Protein AF-A0A914LEI1-F1 (afdb_monomer_lite)

Secondary structure (DSSP, 8-state):
----SEEETT-HHHHHHHHTS-GGGEEEEETTEEES-GGGSPTT-EEEEEE--SS-THHHHHHHHH------S-GGG-B-TTS-BHHHHHHHHHHHHHHHHHHHHHHHHHHHHHHHHHHHHHS---S-----HHHHHHHHHHHHHHHHHHHHHHHHHHHHHHT--S--------------PPP----------------------PPP---------HHHHHHHHHHHHHHHHHHHHHHHHHHHTT---S-TT-PPPP---PPPSS----SSS--PPP---SS-S--TTT--EEEE---S--SHHHHT-S-TTHHHHHHHHHHHHHH-PPBTTTBSEEE-GGG--SHHHHHHHHHH-SEEEE-EE-SSS-EE--S-GGG-

Sequence (380 aa):
MLIRSHFTHDDNAMVNMVNSLPPEAYFLECDGSVHEELGTIQKGKLIQLHFRLCGGKGGFGSLLRSFRIHKSNNQLMCRNLAGRRLADVREEERLKKYIEKKEQREKEKKKKEEEKIDKLKNGAKTKHEFTDQEYLRKRDTVLDVVEDAVEAGVLALKEKQKGADEVENNDITTQIEEFTGPSTSNVNEQSSDSDESLDDLMSCGPLKKKNLVLMTSVDQIASELKTQIPLALCALQEYDGHKRDKKLPLFPDTKKIVYLTVKYKRPFFKKSGNRCVFVTQPYPDRNPSNSSVCLILPDLDRSKKAQTDPDVDKQAREWEERLRENYGLISGVNYTKVSEPRFLNTSCDKLKLITRATYFKLGSSLGGDDLIIMDEISSI

Radius of gyration: 41.52 Å; chains: 1; bounding box: 96×68×124 Å

Structure (mmCIF, N/CA/C/O backbone):
data_AF-A0A914LEI1-F1
#
_entry.id   AF-A0A914LEI1-F1
#
loop_
_atom_site.group_PDB
_atom_site.id
_atom_site.type_symbol
_atom_site.label_atom_id
_atom_site.label_alt_id
_atom_site.label_comp_id
_atom_site.label_asym_id
_atom_site.label_entity_id
_atom_site.label_seq_id
_atom_site.pdbx_PDB_ins_code
_atom_site.Cartn_x
_atom_site.Cartn_y
_atom_site.Cartn_z
_atom_site.occupancy
_atom_site.B_iso_or_equiv
_atom_site.auth_seq_id
_atom_site.auth_comp_id
_atom_site.auth_asym_id
_atom_site.auth_atom_id
_atom_site.pdbx_PDB_model_num
ATOM 1 N N . MET A 1 1 ? 13.117 10.684 -48.475 1.00 46.25 1 MET A N 1
ATOM 2 C CA . MET A 1 1 ? 12.479 9.887 -49.543 1.00 46.25 1 MET A CA 1
ATOM 3 C C . MET A 1 1 ? 11.202 9.302 -48.955 1.00 46.25 1 MET A C 1
ATOM 5 O O . MET A 1 1 ? 11.293 8.525 -48.017 1.00 46.25 1 MET A O 1
ATOM 9 N N . LEU A 1 2 ? 10.028 9.779 -49.374 1.00 49.28 2 LEU A N 1
ATOM 10 C CA . LEU A 1 2 ? 8.742 9.262 -48.890 1.00 49.28 2 LEU A CA 1
ATOM 11 C C . LEU A 1 2 ? 8.452 7.958 -49.634 1.00 49.28 2 LEU A C 1
ATOM 13 O O . LEU A 1 2 ? 8.198 7.983 -50.836 1.00 49.28 2 LEU A O 1
ATOM 17 N N . ILE A 1 3 ? 8.537 6.829 -48.935 1.00 62.59 3 ILE A N 1
ATOM 18 C CA . ILE A 1 3 ? 8.168 5.531 -49.499 1.00 62.59 3 ILE A CA 1
ATOM 19 C C . ILE A 1 3 ? 6.645 5.509 -49.606 1.00 62.59 3 ILE A C 1
ATOM 21 O O . ILE A 1 3 ? 5.945 5.558 -48.595 1.00 62.59 3 ILE A O 1
ATOM 25 N N . ARG A 1 4 ? 6.124 5.480 -50.835 1.00 68.31 4 ARG A N 1
ATOM 26 C CA . ARG A 1 4 ? 4.694 5.262 -51.068 1.00 68.31 4 ARG A CA 1
ATOM 27 C C . ARG A 1 4 ? 4.380 3.791 -50.807 1.00 68.31 4 ARG A C 1
ATOM 29 O O . ARG A 1 4 ? 5.017 2.917 -51.385 1.00 68.31 4 ARG A O 1
ATOM 36 N N . SER A 1 5 ? 3.398 3.530 -49.948 1.00 77.44 5 SER A N 1
ATOM 37 C CA . SER A 1 5 ? 2.921 2.174 -49.641 1.00 77.44 5 SER A CA 1
ATOM 38 C C . SER A 1 5 ? 2.130 1.546 -50.787 1.00 77.44 5 SER A C 1
ATOM 40 O O . SER A 1 5 ? 1.958 0.336 -50.799 1.00 77.44 5 SER A O 1
ATOM 42 N N . HIS A 1 6 ? 1.664 2.347 -51.748 1.00 85.38 6 HIS A N 1
ATOM 43 C CA . HIS A 1 6 ? 0.908 1.893 -52.911 1.00 85.38 6 HIS A CA 1
ATOM 44 C C . HIS A 1 6 ? 1.565 2.418 -54.185 1.00 85.38 6 HIS A C 1
ATOM 46 O O . HIS A 1 6 ? 1.845 3.617 -54.284 1.00 85.38 6 HIS A O 1
ATOM 52 N N . PHE A 1 7 ? 1.811 1.533 -55.145 1.00 85.69 7 PHE A N 1
ATOM 53 C CA . PHE A 1 7 ? 2.363 1.883 -56.452 1.00 85.69 7 PHE A CA 1
ATOM 54 C C . PHE A 1 7 ? 1.893 0.886 -57.512 1.00 85.69 7 PHE A C 1
ATOM 56 O O . PHE A 1 7 ? 1.409 -0.198 -57.185 1.00 85.69 7 PHE A O 1
ATOM 63 N N . THR A 1 8 ? 1.992 1.262 -58.782 1.00 84.62 8 THR A N 1
ATOM 64 C CA . THR A 1 8 ? 1.678 0.359 -59.895 1.00 84.62 8 THR A CA 1
ATOM 65 C C . THR A 1 8 ? 2.939 -0.340 -60.376 1.00 84.62 8 THR A C 1
ATOM 67 O O . THR A 1 8 ? 4.032 0.211 -60.273 1.00 84.62 8 THR A O 1
ATOM 70 N N . HIS A 1 9 ? 2.816 -1.552 -60.923 1.00 81.00 9 HIS A N 1
ATOM 71 C CA . HIS A 1 9 ? 3.980 -2.267 -61.478 1.00 81.00 9 HIS A CA 1
ATOM 72 C C . HIS A 1 9 ? 4.711 -1.464 -62.573 1.00 81.00 9 HIS A C 1
ATOM 74 O O . HIS A 1 9 ? 5.915 -1.616 -62.753 1.00 81.00 9 HIS A O 1
ATOM 80 N N . ASP A 1 10 ? 4.010 -0.548 -63.244 1.00 81.00 10 ASP A N 1
ATOM 81 C CA . ASP A 1 10 ? 4.563 0.293 -64.309 1.00 81.00 10 ASP A CA 1
ATOM 82 C C . ASP A 1 10 ? 5.442 1.450 -63.774 1.00 81.00 10 ASP A C 1
ATOM 84 O O . ASP A 1 10 ? 6.189 2.080 -64.529 1.00 81.00 10 ASP A O 1
ATOM 88 N N . ASP A 1 11 ? 5.415 1.712 -62.460 1.00 83.06 11 ASP A N 1
ATOM 89 C CA . ASP A 1 11 ? 6.227 2.736 -61.800 1.00 83.06 11 ASP A CA 1
ATOM 90 C C . ASP A 1 11 ? 7.680 2.263 -61.615 1.00 83.06 11 ASP A C 1
ATOM 92 O O . ASP A 1 11 ? 8.108 1.869 -60.525 1.00 83.06 11 ASP A O 1
ATOM 96 N N . ASN A 1 12 ? 8.481 2.367 -62.680 1.00 80.94 12 ASN A N 1
ATOM 97 C CA . ASN A 1 12 ? 9.886 1.929 -62.714 1.00 80.94 12 ASN A CA 1
ATOM 98 C C . ASN A 1 12 ? 10.738 2.458 -61.538 1.00 80.94 12 ASN A C 1
ATOM 100 O O . ASN A 1 12 ? 11.629 1.766 -61.049 1.00 80.94 12 ASN A O 1
ATOM 104 N N . ALA A 1 13 ? 10.466 3.673 -61.046 1.00 82.75 13 ALA A N 1
ATOM 105 C CA . ALA A 1 13 ? 11.180 4.250 -59.904 1.00 82.75 13 ALA A CA 1
ATOM 106 C C . ALA A 1 13 ? 10.899 3.508 -58.582 1.00 82.75 13 ALA A C 1
ATOM 108 O O . ALA A 1 13 ? 11.808 3.325 -57.772 1.00 82.75 13 ALA A O 1
ATOM 109 N N . MET A 1 14 ? 9.656 3.063 -58.371 1.00 82.81 14 MET A N 1
ATOM 110 C CA . MET A 1 14 ? 9.254 2.309 -57.179 1.00 82.81 14 MET A CA 1
ATOM 111 C C . MET A 1 14 ? 9.701 0.853 -57.277 1.00 82.81 14 MET A C 1
ATOM 113 O O . MET A 1 14 ? 10.224 0.316 -56.306 1.00 82.81 14 MET A O 1
ATOM 117 N N . VAL A 1 15 ? 9.590 0.254 -58.464 1.00 82.38 15 VAL A N 1
ATOM 118 C CA . VAL A 1 15 ? 10.089 -1.096 -58.771 1.00 82.38 15 VAL A CA 1
ATOM 119 C C . VAL A 1 15 ? 11.585 -1.216 -58.465 1.00 82.38 15 VAL A C 1
ATOM 121 O O . VAL A 1 15 ? 12.003 -2.119 -57.743 1.00 82.38 15 VAL A O 1
ATOM 124 N N . ASN A 1 16 ? 12.396 -0.265 -58.941 1.00 83.88 16 ASN A N 1
ATOM 125 C CA . ASN A 1 16 ? 13.840 -0.259 -58.695 1.00 83.88 16 ASN A CA 1
ATOM 126 C C . ASN A 1 16 ? 14.182 -0.076 -57.210 1.00 83.88 16 ASN A C 1
ATOM 128 O O . ASN A 1 16 ? 15.134 -0.676 -56.714 1.00 83.88 16 ASN A O 1
ATOM 132 N N . MET A 1 17 ? 13.395 0.725 -56.489 1.00 83.94 17 MET A N 1
ATOM 133 C CA . MET A 1 17 ? 13.575 0.931 -55.054 1.00 83.94 17 MET A CA 1
ATOM 134 C C . MET A 1 17 ? 13.203 -0.325 -54.252 1.00 83.94 17 MET A C 1
ATOM 136 O O . MET A 1 17 ? 13.969 -0.722 -53.379 1.00 83.94 17 MET A O 1
ATOM 140 N N . VAL A 1 18 ? 12.110 -1.014 -54.588 1.00 83.25 18 VAL A N 1
ATOM 141 C CA . VAL A 1 18 ? 11.715 -2.277 -53.935 1.00 83.25 18 VAL A CA 1
ATOM 142 C C . VAL A 1 18 ? 12.743 -3.383 -54.182 1.00 83.25 18 VAL A C 1
ATOM 144 O O . VAL A 1 18 ? 13.114 -4.087 -53.248 1.00 83.25 18 VAL A O 1
ATOM 147 N N . ASN A 1 19 ? 13.296 -3.469 -55.394 1.00 83.56 19 ASN A N 1
ATOM 148 C CA . ASN A 1 19 ? 14.373 -4.412 -55.713 1.00 83.56 19 ASN A CA 1
ATOM 149 C C . ASN A 1 19 ? 15.692 -4.112 -54.975 1.00 83.56 19 ASN A C 1
ATOM 151 O O . ASN A 1 19 ? 16.525 -5.003 -54.836 1.00 83.56 19 ASN A O 1
ATOM 155 N N . SER A 1 20 ? 15.899 -2.877 -54.500 1.00 85.19 20 SER A N 1
ATOM 156 C CA . SER A 1 20 ? 17.065 -2.516 -53.677 1.00 85.19 20 SER A CA 1
ATOM 157 C C . SER A 1 20 ? 16.917 -2.883 -52.195 1.00 85.19 20 SER A C 1
ATOM 159 O O . SER A 1 20 ? 17.896 -2.831 -51.449 1.00 85.19 20 SER A O 1
ATOM 161 N N . LEU A 1 21 ? 15.707 -3.242 -51.754 1.00 83.19 21 LEU A N 1
ATOM 162 C CA . LEU A 1 21 ? 15.431 -3.633 -50.375 1.00 83.19 21 LEU A CA 1
ATOM 163 C C . LEU A 1 21 ? 15.668 -5.140 -50.175 1.00 83.19 21 LEU A C 1
ATOM 165 O O . LEU A 1 21 ? 15.410 -5.931 -51.083 1.00 83.19 21 LEU A O 1
ATOM 169 N N . PRO A 1 22 ? 16.119 -5.569 -48.982 1.00 82.62 22 PRO A N 1
ATOM 170 C CA . PRO A 1 22 ? 16.297 -6.986 -48.692 1.00 82.62 22 PRO A CA 1
ATOM 171 C C . PRO A 1 22 ? 14.943 -7.726 -48.749 1.00 82.62 22 PRO A C 1
ATOM 173 O O . PRO A 1 22 ? 13.986 -7.254 -48.126 1.00 82.62 22 PRO A O 1
ATOM 176 N N . PRO A 1 23 ? 14.850 -8.891 -49.428 1.00 79.06 23 PRO A N 1
ATOM 177 C CA . PRO A 1 23 ? 13.593 -9.636 -49.601 1.00 79.06 23 PRO A CA 1
ATOM 178 C C . PRO A 1 23 ? 12.915 -10.026 -48.281 1.00 79.06 23 PRO A C 1
ATOM 180 O O . PRO A 1 23 ? 11.696 -10.099 -48.183 1.00 79.06 23 PRO A O 1
ATOM 183 N N . GLU A 1 24 ? 13.704 -10.226 -47.225 1.00 77.75 24 GLU A N 1
ATOM 184 C CA . GLU A 1 24 ? 13.211 -10.608 -45.898 1.00 77.75 24 GLU A CA 1
ATOM 185 C C . GLU A 1 24 ? 12.522 -9.460 -45.143 1.00 77.75 24 GLU A C 1
ATOM 187 O O . GLU A 1 24 ? 11.820 -9.698 -44.158 1.00 77.75 24 GLU A O 1
ATOM 192 N N . ALA A 1 25 ? 12.707 -8.212 -45.583 1.00 81.81 25 ALA A N 1
ATOM 193 C CA . ALA A 1 25 ? 12.185 -7.032 -44.899 1.00 81.81 25 ALA A CA 1
ATOM 194 C C . ALA A 1 25 ? 10.799 -6.598 -45.387 1.00 81.81 25 ALA A C 1
ATOM 196 O O . ALA A 1 25 ? 10.211 -5.698 -44.783 1.00 81.81 25 ALA A O 1
ATOM 197 N N . TYR A 1 26 ? 10.253 -7.196 -46.449 1.00 86.56 26 TYR A N 1
ATOM 198 C CA . TYR A 1 26 ? 8.951 -6.801 -46.981 1.00 86.56 26 TYR A CA 1
ATOM 199 C C . TYR A 1 26 ? 8.128 -7.975 -47.524 1.00 86.56 26 TYR A C 1
ATOM 201 O O . TYR A 1 26 ? 8.589 -9.105 -47.645 1.00 86.56 26 TYR A O 1
ATOM 209 N N . PHE A 1 27 ? 6.850 -7.717 -47.771 1.00 86.62 27 PHE A N 1
ATOM 210 C CA . PHE A 1 27 ? 5.990 -8.538 -48.612 1.00 86.62 27 PHE A CA 1
ATOM 211 C C . PHE A 1 27 ? 5.068 -7.620 -49.412 1.00 86.62 27 PHE A C 1
ATOM 213 O O . PHE A 1 27 ? 4.805 -6.478 -49.020 1.00 86.62 27 PHE A O 1
ATOM 220 N N . LEU A 1 28 ? 4.606 -8.119 -50.550 1.00 87.62 28 LEU A N 1
ATOM 221 C CA . LEU A 1 28 ? 3.772 -7.381 -51.483 1.00 87.62 28 LEU A CA 1
ATOM 222 C C . LEU A 1 28 ? 2.368 -7.972 -51.448 1.00 87.62 28 LEU A C 1
ATOM 224 O O . LEU A 1 28 ? 2.213 -9.189 -51.461 1.00 87.62 28 LEU A O 1
ATOM 228 N N . GLU A 1 29 ? 1.348 -7.126 -51.421 1.00 85.88 29 GLU A N 1
ATOM 229 C CA . GLU A 1 29 ? -0.043 -7.548 -51.552 1.00 85.88 29 GLU A CA 1
ATOM 230 C C . GLU A 1 29 ? -0.609 -7.029 -52.875 1.00 85.88 29 GLU A C 1
ATOM 232 O O . GLU A 1 29 ? -0.517 -5.838 -53.187 1.00 85.88 29 GLU A O 1
ATOM 237 N N . CYS A 1 30 ? -1.181 -7.933 -53.668 1.00 85.12 30 CYS A N 1
ATOM 238 C CA . CYS A 1 30 ? -1.866 -7.615 -54.916 1.00 85.12 30 CYS A CA 1
ATOM 239 C C . CYS A 1 30 ? -3.152 -8.444 -54.983 1.00 85.12 30 CYS A C 1
ATOM 241 O O . CYS A 1 30 ? -3.109 -9.660 -54.809 1.00 85.12 30 CYS A O 1
ATOM 243 N N . ASP A 1 31 ? -4.300 -7.792 -55.181 1.00 80.75 31 ASP A N 1
ATOM 244 C CA . ASP A 1 31 ? -5.621 -8.438 -55.242 1.00 80.75 31 ASP A CA 1
ATOM 245 C C . ASP A 1 31 ? -5.912 -9.397 -54.057 1.00 80.75 31 ASP A C 1
ATOM 247 O O . ASP A 1 31 ? -6.541 -10.443 -54.221 1.00 80.75 31 ASP A O 1
ATOM 251 N N . GLY A 1 32 ? -5.423 -9.066 -52.853 1.00 76.62 32 GLY A N 1
ATOM 252 C CA . GLY A 1 32 ? -5.586 -9.878 -51.637 1.00 76.62 32 GLY A CA 1
ATOM 253 C C . GLY A 1 32 ? -4.680 -11.114 -51.545 1.00 76.62 32 GLY A C 1
ATOM 254 O O . GLY A 1 32 ? -4.809 -11.897 -50.604 1.00 76.62 32 GLY A O 1
ATOM 255 N N . SER A 1 33 ? -3.766 -11.303 -52.501 1.00 79.31 33 SER A N 1
ATOM 256 C CA . SER A 1 33 ? -2.743 -12.355 -52.483 1.00 79.31 33 SER A CA 1
ATOM 257 C C . SER A 1 33 ? -1.378 -11.785 -52.099 1.00 79.31 33 SER A C 1
ATOM 259 O O . SER A 1 33 ? -1.005 -10.690 -52.523 1.00 79.31 33 SER A O 1
ATOM 261 N N . VAL A 1 34 ? -0.626 -12.538 -51.290 1.00 86.56 34 VAL A N 1
ATOM 262 C CA . VAL A 1 34 ? 0.710 -12.149 -50.817 1.00 86.56 34 VAL A CA 1
ATOM 263 C C . VAL A 1 34 ? 1.777 -12.708 -51.755 1.00 86.56 34 VAL A C 1
ATOM 265 O O . VAL A 1 34 ? 1.811 -13.908 -52.020 1.00 86.56 34 VAL A O 1
ATOM 268 N N . HIS A 1 35 ? 2.669 -11.838 -52.219 1.00 82.50 35 HIS A N 1
ATOM 269 C CA . HIS A 1 35 ? 3.782 -12.155 -53.105 1.00 82.50 35 HIS A CA 1
ATOM 270 C C . HIS A 1 35 ? 5.107 -11.706 -52.476 1.00 82.50 35 HIS A C 1
ATOM 272 O O . HIS A 1 35 ? 5.194 -10.634 -51.874 1.00 82.50 35 HIS A O 1
ATOM 278 N N . GLU A 1 36 ? 6.148 -12.528 -52.614 1.00 78.75 36 GLU A N 1
ATOM 279 C CA . GLU A 1 36 ? 7.493 -12.218 -52.101 1.00 78.75 36 GLU A CA 1
ATOM 280 C C . GLU A 1 36 ? 8.357 -11.504 -53.149 1.00 78.75 36 GLU A C 1
ATOM 282 O O . GLU A 1 36 ? 9.172 -10.656 -52.802 1.00 78.75 36 GLU A O 1
ATOM 287 N N . GLU A 1 37 ? 8.113 -11.766 -54.436 1.00 78.69 37 GLU A N 1
ATOM 288 C CA . GLU A 1 37 ? 8.860 -11.174 -55.546 1.00 78.69 37 GLU A CA 1
ATOM 289 C C . GLU A 1 37 ? 7.954 -10.407 -56.513 1.00 78.69 37 GLU A C 1
ATOM 291 O O . GLU A 1 37 ? 6.881 -10.871 -56.914 1.00 78.69 37 GLU A O 1
ATOM 296 N N . LEU A 1 38 ? 8.443 -9.253 -56.974 1.00 75.12 38 LEU A N 1
ATOM 297 C CA . LEU A 1 38 ? 7.740 -8.372 -57.910 1.00 75.12 38 LEU A CA 1
ATOM 298 C C . LEU A 1 38 ? 7.598 -8.975 -59.324 1.00 75.12 38 LEU A C 1
ATOM 300 O O . LEU A 1 38 ? 6.742 -8.547 -60.098 1.00 75.12 38 LEU A O 1
ATOM 304 N N . GLY A 1 39 ? 8.418 -9.978 -59.665 1.00 72.94 39 GLY A N 1
ATOM 305 C CA . GLY A 1 39 ? 8.385 -10.674 -60.958 1.00 72.94 39 GLY A CA 1
ATOM 306 C C . GLY A 1 39 ? 7.145 -11.549 -61.172 1.00 72.94 39 GLY A C 1
ATOM 307 O O . GLY A 1 39 ? 6.813 -11.867 -62.310 1.00 72.94 39 GLY A O 1
ATOM 308 N N . THR A 1 40 ? 6.432 -11.896 -60.097 1.00 76.12 40 THR A N 1
ATOM 309 C CA . THR A 1 40 ? 5.231 -12.751 -60.152 1.00 76.12 40 THR A CA 1
ATOM 310 C C . THR A 1 40 ? 3.957 -11.954 -60.477 1.00 76.12 40 THR A C 1
ATOM 312 O O . THR A 1 40 ? 2.927 -12.528 -60.830 1.00 76.12 40 THR A O 1
ATOM 315 N N . ILE A 1 41 ? 4.006 -10.623 -60.368 1.00 79.19 41 ILE A N 1
ATOM 316 C CA . ILE A 1 41 ? 2.841 -9.742 -60.502 1.00 79.19 41 ILE A CA 1
ATOM 317 C C . ILE A 1 41 ? 2.728 -9.239 -61.949 1.00 79.19 41 ILE A C 1
ATOM 319 O O . ILE A 1 41 ? 3.712 -8.834 -62.564 1.00 79.19 41 ILE A O 1
ATOM 323 N N . GLN A 1 42 ? 1.512 -9.259 -62.505 1.00 77.75 42 GLN A N 1
ATOM 324 C CA . GLN A 1 42 ? 1.238 -8.741 -63.850 1.00 77.75 42 GLN A CA 1
ATOM 325 C C . GLN A 1 42 ? 1.391 -7.210 -63.906 1.00 77.75 42 GLN A C 1
ATOM 327 O O . GLN A 1 42 ? 0.986 -6.500 -62.982 1.00 77.75 42 GLN A O 1
ATOM 332 N N . LYS A 1 43 ? 1.930 -6.709 -65.025 1.00 77.50 43 LYS A N 1
ATOM 333 C CA . LYS A 1 43 ? 2.068 -5.270 -65.311 1.00 77.50 43 LYS A CA 1
ATOM 334 C C . LYS A 1 43 ? 0.706 -4.559 -65.272 1.00 77.50 43 LYS A C 1
ATOM 336 O O . LYS A 1 43 ? -0.301 -5.154 -65.653 1.00 77.50 43 LYS A O 1
ATOM 341 N N . GLY A 1 44 ? 0.671 -3.315 -64.791 1.00 78.12 44 GLY A N 1
ATOM 342 C CA . GLY A 1 44 ? -0.559 -2.518 -64.657 1.00 78.12 44 GLY A CA 1
ATOM 343 C C . GLY A 1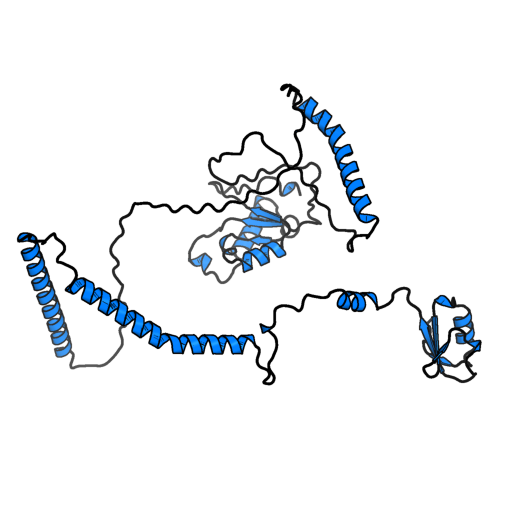 44 ? -1.430 -2.766 -63.415 1.00 78.12 44 GLY A C 1
ATOM 344 O O . GLY A 1 44 ? -2.461 -2.111 -63.265 1.00 78.12 44 GLY A O 1
ATOM 345 N N . LYS A 1 45 ? -1.052 -3.671 -62.501 1.00 81.50 45 LYS A N 1
ATOM 346 C CA . LYS A 1 45 ? -1.784 -3.881 -61.236 1.00 81.50 45 LYS A CA 1
ATOM 347 C C . LYS A 1 45 ? -1.281 -2.984 -60.102 1.00 81.50 45 LYS A C 1
ATOM 349 O O . LYS A 1 45 ? -0.103 -2.623 -60.056 1.00 81.50 45 LYS A O 1
ATOM 354 N N . LEU A 1 46 ? -2.185 -2.644 -59.178 1.00 83.75 46 LEU A N 1
ATOM 355 C CA . LEU A 1 46 ? -1.874 -1.896 -57.959 1.00 83.75 46 LEU A CA 1
ATOM 356 C C . LEU A 1 46 ? -1.252 -2.836 -56.919 1.00 83.75 46 LEU A C 1
ATOM 358 O O . LEU A 1 46 ? -1.822 -3.876 -56.589 1.00 83.75 46 LEU A O 1
ATOM 362 N N . ILE A 1 47 ? -0.093 -2.450 -56.397 1.00 87.50 47 ILE A N 1
ATOM 363 C CA . ILE A 1 47 ? 0.700 -3.226 -55.446 1.00 87.50 47 ILE A CA 1
ATOM 364 C C . ILE A 1 47 ? 0.770 -2.456 -54.133 1.00 87.50 47 ILE A C 1
ATOM 366 O O . ILE A 1 47 ? 1.054 -1.254 -54.122 1.00 87.50 47 ILE A O 1
ATOM 370 N N . GLN A 1 48 ? 0.522 -3.149 -53.023 1.00 87.88 48 GLN A N 1
ATOM 371 C CA . GLN A 1 48 ? 0.729 -2.615 -51.681 1.00 87.88 48 GLN A CA 1
ATOM 372 C C . GLN A 1 48 ? 2.015 -3.188 -51.079 1.00 87.88 48 GLN A C 1
ATOM 374 O O . GLN A 1 48 ? 2.204 -4.402 -51.042 1.00 87.88 48 GLN A O 1
ATOM 379 N N . LEU A 1 49 ? 2.909 -2.316 -50.617 1.00 86.75 49 LEU A N 1
ATOM 380 C CA . LEU A 1 49 ? 4.166 -2.686 -49.973 1.00 86.75 49 LEU A CA 1
ATOM 381 C C . LEU A 1 49 ? 4.001 -2.676 -48.456 1.00 86.75 49 LEU A C 1
ATOM 383 O O . LEU A 1 49 ? 3.751 -1.627 -47.856 1.00 86.75 49 LEU A O 1
ATOM 387 N N . HIS A 1 50 ? 4.228 -3.828 -47.832 1.00 84.12 50 HIS A N 1
ATOM 388 C CA . HIS A 1 50 ? 4.211 -3.978 -46.385 1.00 84.12 50 HIS A CA 1
ATOM 389 C C . HIS A 1 50 ? 5.595 -4.360 -45.872 1.00 84.12 50 HIS A C 1
ATOM 391 O O . HIS A 1 50 ? 6.188 -5.343 -46.311 1.00 84.12 50 HIS A O 1
ATOM 397 N N . PHE A 1 51 ? 6.105 -3.610 -44.898 1.00 84.06 51 PHE A N 1
ATOM 398 C CA . PHE A 1 51 ? 7.364 -3.943 -44.238 1.00 84.06 51 PHE A CA 1
ATOM 399 C C . PHE A 1 51 ? 7.147 -5.004 -43.157 1.00 84.06 51 PHE A C 1
ATOM 401 O O . PHE A 1 51 ? 6.289 -4.861 -42.279 1.00 84.06 51 PHE A O 1
ATOM 408 N N . ARG A 1 52 ? 7.958 -6.062 -43.199 1.00 77.12 52 ARG A N 1
ATOM 409 C CA . ARG A 1 52 ? 8.062 -7.066 -42.142 1.00 77.12 52 ARG A CA 1
ATOM 410 C C . ARG A 1 52 ? 8.837 -6.435 -40.987 1.00 77.12 52 ARG A C 1
ATOM 412 O O . ARG A 1 52 ? 10.041 -6.220 -41.060 1.00 77.12 52 ARG A O 1
ATOM 419 N N . LEU A 1 53 ? 8.135 -6.101 -39.911 1.00 70.25 53 LEU A N 1
ATOM 420 C CA . LEU A 1 53 ? 8.772 -5.677 -38.668 1.00 70.25 53 LEU A CA 1
ATOM 421 C C . LEU A 1 53 ? 9.211 -6.924 -37.893 1.00 70.25 53 LEU A C 1
ATOM 423 O O . LEU A 1 53 ? 8.425 -7.863 -37.759 1.00 70.25 53 LEU A O 1
ATOM 427 N N . CYS A 1 54 ? 10.414 -6.914 -37.312 1.00 61.22 54 CYS A N 1
ATOM 428 C CA . CYS A 1 54 ? 10.968 -8.002 -36.485 1.00 61.22 54 CYS A CA 1
ATOM 429 C C . CYS A 1 54 ? 10.246 -8.197 -35.130 1.00 61.22 54 CYS A C 1
ATOM 431 O O . CYS A 1 54 ? 10.843 -8.614 -34.142 1.00 61.22 54 CYS A O 1
ATOM 433 N N . GLY A 1 55 ? 8.954 -7.880 -35.056 1.00 60.00 55 GLY A N 1
ATOM 434 C CA . GLY A 1 55 ? 8.139 -7.935 -33.854 1.00 60.00 55 GLY A CA 1
ATOM 435 C C . GLY A 1 55 ? 6.730 -8.385 -34.199 1.00 60.00 55 GLY A C 1
ATOM 436 O O . GLY A 1 55 ? 5.882 -7.589 -34.601 1.00 60.00 55 GLY A O 1
ATOM 437 N N . GLY A 1 56 ? 6.460 -9.676 -34.018 1.00 65.31 56 GLY A N 1
ATOM 438 C CA . GLY A 1 56 ? 5.105 -10.192 -34.111 1.00 65.31 56 GLY A CA 1
ATOM 439 C C . GLY A 1 56 ? 4.229 -9.538 -33.042 1.00 65.31 56 GLY A C 1
ATOM 440 O O . GLY A 1 56 ? 4.471 -9.702 -31.846 1.00 65.31 56 GLY A O 1
ATOM 441 N N . LYS A 1 57 ? 3.131 -8.892 -33.447 1.00 63.66 57 LYS A N 1
ATOM 442 C CA . LYS A 1 57 ? 2.048 -8.438 -32.546 1.00 63.66 57 LYS A CA 1
ATOM 443 C C . LYS A 1 57 ? 1.348 -9.596 -31.790 1.00 63.66 57 LYS A C 1
ATOM 445 O O . LYS A 1 57 ? 0.301 -9.406 -31.180 1.00 63.66 57 LYS A O 1
ATOM 450 N N . GLY A 1 58 ? 1.900 -10.812 -31.834 1.00 62.66 58 GLY A N 1
ATOM 451 C CA . GLY A 1 58 ? 1.332 -12.047 -31.295 1.00 62.66 58 GLY A CA 1
ATOM 452 C C . GLY A 1 58 ? 1.709 -12.359 -29.846 1.00 62.66 58 GLY A C 1
ATOM 453 O O . GLY A 1 58 ? 1.079 -13.229 -29.245 1.00 62.66 58 GLY A O 1
ATOM 454 N N . GLY A 1 59 ? 2.678 -11.648 -29.258 1.00 65.62 59 GLY A N 1
ATOM 455 C CA . GLY A 1 59 ? 3.091 -11.877 -27.870 1.00 65.62 59 GLY A CA 1
ATOM 456 C C . GLY A 1 59 ? 1.981 -11.564 -26.868 1.00 65.62 59 GLY A C 1
ATOM 457 O O . GLY A 1 59 ? 1.685 -12.382 -26.007 1.00 65.62 59 GLY A O 1
ATOM 458 N N . PHE A 1 60 ? 1.294 -10.430 -27.026 1.00 66.19 60 PHE A N 1
ATOM 459 C CA . PHE A 1 60 ? 0.267 -9.990 -26.079 1.00 66.19 60 PHE A CA 1
ATOM 460 C C . PHE A 1 60 ? -0.994 -10.870 -26.106 1.00 66.19 60 PHE A C 1
ATOM 462 O O . PHE A 1 60 ? -1.493 -11.257 -25.058 1.00 66.19 60 PHE A O 1
ATOM 469 N N . GLY A 1 61 ? -1.483 -11.264 -27.288 1.00 69.75 61 GLY A N 1
ATOM 470 C CA . GLY A 1 61 ? -2.645 -12.158 -27.402 1.00 69.75 61 GLY A CA 1
ATOM 471 C C . GLY A 1 61 ? -2.348 -13.600 -26.972 1.00 69.75 61 GLY A C 1
ATOM 472 O O . GLY A 1 61 ? -3.196 -14.257 -26.371 1.00 69.75 61 GLY A O 1
ATOM 473 N N . SER A 1 62 ? -1.132 -14.092 -27.239 1.00 73.44 62 SER A N 1
ATOM 474 C CA . SER A 1 62 ? -0.633 -15.366 -26.701 1.00 73.44 62 SER A CA 1
ATOM 475 C C . SER A 1 62 ? -0.520 -15.317 -25.178 1.00 73.44 62 SER A C 1
ATOM 477 O O . SER A 1 62 ? -0.994 -16.222 -24.498 1.00 73.44 62 SER A O 1
ATOM 479 N N . LEU A 1 63 ? 0.017 -14.219 -24.646 1.00 71.25 63 LEU A N 1
ATOM 480 C CA . LEU A 1 63 ? 0.151 -13.966 -23.220 1.00 71.25 63 LEU A CA 1
ATOM 481 C C . LEU A 1 63 ? -1.217 -13.877 -22.528 1.00 71.25 63 LEU A C 1
ATOM 483 O O . LEU A 1 63 ? -1.418 -14.502 -21.498 1.00 71.25 63 LEU A O 1
ATOM 487 N N . LEU A 1 64 ? -2.200 -13.191 -23.116 1.00 71.44 64 LEU A N 1
ATOM 488 C CA . LEU A 1 64 ? -3.574 -13.169 -22.601 1.00 71.44 64 LEU A CA 1
ATOM 489 C C . LEU A 1 64 ? -4.246 -14.551 -22.647 1.00 71.44 64 LEU A C 1
ATOM 491 O O . LEU A 1 64 ? -5.051 -14.861 -21.775 1.00 71.44 64 LEU A O 1
ATOM 495 N N . ARG A 1 65 ? -3.911 -15.397 -23.632 1.00 74.50 65 ARG A N 1
ATOM 496 C CA . ARG A 1 65 ? -4.387 -16.790 -23.694 1.00 74.50 65 ARG A CA 1
ATOM 497 C C . ARG A 1 65 ? -3.665 -17.712 -22.705 1.00 74.50 65 ARG A C 1
ATOM 499 O O . ARG A 1 65 ? -4.280 -18.658 -22.215 1.00 74.50 65 ARG A O 1
ATOM 506 N N . SER A 1 66 ? -2.387 -17.461 -22.416 1.00 71.56 66 SER A N 1
ATOM 507 C CA . SER A 1 66 ? -1.583 -18.235 -21.459 1.00 71.56 66 SER A CA 1
ATOM 508 C C . SER A 1 66 ? -1.826 -17.809 -20.012 1.00 71.56 66 SER A C 1
ATOM 510 O O . SER A 1 66 ? -1.765 -18.649 -19.113 1.00 71.56 66 SER A O 1
ATOM 512 N N . PHE A 1 67 ? -2.234 -16.557 -19.789 1.00 62.38 67 PHE A N 1
ATOM 513 C CA . PHE A 1 67 ? -2.964 -16.125 -18.606 1.00 62.38 67 PHE A CA 1
ATOM 514 C C . PHE A 1 67 ? -4.362 -16.755 -18.624 1.00 62.38 67 PHE A C 1
ATOM 516 O O . PHE A 1 67 ? -5.385 -16.087 -18.770 1.00 62.38 67 PHE A O 1
ATOM 523 N N . ARG A 1 68 ? -4.427 -18.070 -18.391 1.00 64.38 68 ARG A N 1
ATOM 524 C CA . ARG A 1 68 ? -5.587 -18.693 -17.752 1.00 64.38 68 ARG A CA 1
ATOM 525 C C . ARG A 1 68 ? -5.692 -18.094 -16.348 1.00 64.38 68 ARG A C 1
ATOM 527 O O . ARG A 1 68 ? -5.324 -18.718 -15.360 1.00 64.38 68 ARG A O 1
ATOM 534 N N . ILE A 1 69 ? -6.177 -16.855 -16.269 1.00 59.97 69 ILE A N 1
ATOM 535 C CA . ILE A 1 69 ? -6.766 -16.292 -15.063 1.00 59.97 69 ILE A CA 1
ATOM 536 C C . ILE A 1 69 ? -7.811 -17.330 -14.683 1.00 59.97 69 ILE A C 1
ATOM 538 O O . ILE A 1 69 ? -8.792 -17.498 -15.413 1.00 59.97 69 ILE A O 1
ATOM 542 N N . HIS A 1 70 ? -7.561 -18.104 -13.623 1.00 63.47 70 HIS A N 1
ATOM 543 C CA . HIS A 1 70 ? -8.597 -18.925 -13.014 1.00 63.47 70 HIS A CA 1
ATOM 544 C C . HIS A 1 70 ? -9.826 -18.036 -12.932 1.00 63.47 70 HIS A C 1
ATOM 546 O O . HIS A 1 70 ? -9.750 -16.977 -12.311 1.00 63.47 70 HIS A O 1
ATOM 552 N N . LYS A 1 71 ? -10.863 -18.406 -13.699 1.00 65.31 71 LYS A N 1
ATOM 553 C CA . LYS A 1 71 ? -12.074 -17.624 -13.953 1.00 65.31 71 LYS A CA 1
ATOM 554 C C . LYS A 1 71 ? -12.377 -16.811 -12.707 1.00 65.31 71 LYS A C 1
ATOM 556 O O . LYS A 1 71 ? -12.659 -17.415 -11.676 1.00 65.31 71 LYS A O 1
ATOM 561 N N . SER A 1 72 ? -12.172 -15.490 -12.787 1.00 64.94 72 SER A N 1
ATOM 562 C CA . SER A 1 72 ? -12.260 -14.611 -11.621 1.00 64.94 72 SER A CA 1
ATOM 563 C C . SER A 1 72 ? -13.497 -15.011 -10.827 1.00 64.94 72 SER A C 1
ATOM 565 O O . SER A 1 72 ? -14.599 -15.034 -11.378 1.00 64.94 72 SER A O 1
ATOM 567 N N . ASN A 1 73 ? -13.320 -15.370 -9.552 1.00 67.50 73 ASN A N 1
ATOM 568 C CA . ASN A 1 73 ? -14.430 -15.753 -8.674 1.00 67.50 73 ASN A CA 1
ATOM 569 C C . ASN A 1 73 ? -15.404 -14.573 -8.439 1.00 67.50 73 ASN A C 1
ATOM 571 O O . ASN A 1 73 ? -16.391 -14.672 -7.716 1.00 67.50 73 ASN A O 1
ATOM 575 N N . ASN A 1 74 ? -15.158 -13.427 -9.077 1.00 72.94 74 ASN A N 1
ATOM 576 C CA . ASN A 1 74 ? -16.057 -12.295 -9.118 1.00 72.94 74 ASN A CA 1
ATOM 577 C C . ASN A 1 74 ? -17.231 -12.522 -10.093 1.00 72.94 74 ASN A C 1
ATOM 579 O O . ASN A 1 74 ? -17.419 -11.790 -11.063 1.00 72.94 74 ASN A O 1
ATOM 583 N N . GLN A 1 75 ? -18.062 -13.527 -9.803 1.00 80.69 75 GLN A N 1
ATOM 584 C CA . GLN A 1 75 ? -19.361 -13.706 -10.463 1.00 80.69 75 GLN A CA 1
ATOM 585 C C . GLN A 1 75 ? -20.368 -12.615 -10.055 1.00 80.69 75 GLN A C 1
ATOM 587 O O . GLN A 1 75 ? -21.390 -12.433 -10.704 1.00 80.69 75 GLN A O 1
ATOM 592 N N . LEU A 1 76 ? -20.095 -11.871 -8.978 1.00 86.50 76 LEU A N 1
ATOM 593 C CA . LEU A 1 76 ? -20.970 -10.823 -8.440 1.00 86.50 76 LEU A CA 1
ATOM 594 C C . LEU A 1 76 ? -21.195 -9.662 -9.420 1.00 86.50 76 LEU A C 1
ATOM 596 O O . LEU A 1 76 ? -22.273 -9.069 -9.424 1.00 86.50 76 LEU A O 1
ATOM 600 N N . MET A 1 77 ? -20.203 -9.352 -10.260 1.00 87.56 77 MET A N 1
ATOM 601 C CA . MET A 1 77 ? -20.297 -8.269 -11.247 1.00 87.56 77 MET A CA 1
ATOM 602 C C . MET A 1 77 ? -21.017 -8.670 -12.539 1.00 87.56 77 MET A C 1
ATOM 604 O O . MET A 1 77 ? -21.337 -7.801 -13.353 1.00 87.56 77 MET A O 1
ATOM 608 N N . CYS A 1 78 ? -21.283 -9.963 -12.743 1.00 88.75 78 CYS A N 1
ATOM 609 C CA . CYS A 1 78 ? -22.039 -10.426 -13.898 1.00 88.75 78 CYS A CA 1
ATOM 610 C C . CYS A 1 78 ? -23.478 -9.899 -13.845 1.00 88.75 78 CYS A C 1
ATOM 612 O O . CYS A 1 78 ? -24.069 -9.746 -12.772 1.00 88.75 78 CYS A O 1
ATOM 614 N N . ARG A 1 79 ? -24.033 -9.621 -15.026 1.00 93.12 79 ARG A N 1
ATOM 615 C CA . ARG A 1 79 ? -25.417 -9.180 -15.197 1.00 93.12 79 ARG A CA 1
ATOM 616 C C . ARG A 1 79 ? -26.326 -10.361 -15.519 1.00 93.12 79 ARG A C 1
ATOM 618 O O . ARG A 1 79 ? -25.901 -11.291 -16.198 1.00 93.12 79 ARG A O 1
ATOM 625 N N . ASN A 1 80 ? -27.566 -10.315 -15.045 1.00 90.50 80 ASN A N 1
ATOM 626 C CA . ASN A 1 80 ? -28.616 -11.241 -15.465 1.00 90.50 80 ASN A CA 1
ATOM 627 C C . ASN A 1 80 ? -29.230 -10.809 -16.816 1.00 90.50 80 ASN A C 1
ATOM 629 O O . ASN A 1 80 ? -28.905 -9.744 -17.341 1.00 90.50 80 ASN A O 1
ATOM 633 N N . LEU A 1 81 ? -30.139 -11.619 -17.373 1.00 92.44 81 LEU A N 1
ATOM 634 C CA . LEU A 1 81 ? -30.856 -11.308 -18.626 1.00 92.44 81 LEU A CA 1
ATOM 635 C C . LEU A 1 81 ? -31.711 -10.029 -18.537 1.00 92.44 81 LEU A C 1
ATOM 637 O O . LEU A 1 81 ? -32.012 -9.420 -19.555 1.00 92.44 81 LEU A O 1
ATOM 641 N N . ALA A 1 82 ? -32.053 -9.596 -17.323 1.00 89.25 82 ALA A N 1
ATOM 642 C CA . ALA A 1 82 ? -32.741 -8.337 -17.054 1.00 89.25 82 ALA A CA 1
ATOM 643 C C . ALA A 1 82 ? -31.778 -7.139 -16.875 1.00 89.25 82 ALA A C 1
ATOM 645 O O . ALA A 1 82 ? -32.217 -6.036 -16.561 1.00 89.25 82 ALA A O 1
ATOM 646 N N . GLY A 1 83 ? -30.462 -7.339 -17.025 1.00 92.00 83 GLY A N 1
ATOM 647 C CA . GLY A 1 83 ? -29.437 -6.291 -16.943 1.00 92.00 83 GLY A CA 1
ATOM 648 C C . GLY A 1 83 ? -28.998 -5.870 -15.530 1.00 92.00 83 GLY A C 1
ATOM 649 O O . GLY A 1 83 ? -28.105 -5.023 -15.404 1.00 92.00 83 GLY A O 1
ATOM 650 N N . ARG A 1 84 ? -29.561 -6.461 -14.467 1.00 92.62 84 ARG A N 1
ATOM 651 C CA . ARG A 1 84 ? -29.172 -6.221 -13.061 1.00 92.62 84 ARG A CA 1
ATOM 652 C C . ARG A 1 84 ? -27.935 -7.031 -12.679 1.00 92.62 84 ARG A C 1
ATOM 654 O O . ARG A 1 84 ? -27.732 -8.122 -13.212 1.00 92.62 84 ARG A O 1
ATOM 661 N N . ARG A 1 85 ? -27.111 -6.532 -11.750 1.00 94.12 85 ARG A N 1
ATOM 662 C CA . ARG A 1 85 ? -25.931 -7.273 -11.267 1.00 94.12 85 ARG A CA 1
ATOM 663 C C . ARG A 1 85 ? -26.338 -8.375 -10.286 1.00 94.12 85 ARG A C 1
ATOM 665 O O . ARG A 1 85 ? -27.276 -8.209 -9.512 1.00 94.12 85 ARG A O 1
ATOM 672 N N . LEU A 1 86 ? -25.601 -9.489 -10.281 1.00 91.56 86 LEU A N 1
ATOM 673 C CA . LEU A 1 86 ? -25.823 -10.600 -9.340 1.00 91.56 86 LEU A CA 1
ATOM 674 C C . LEU A 1 86 ? -25.531 -10.233 -7.874 1.00 91.56 86 LEU A C 1
ATOM 676 O O . LEU A 1 86 ? -25.950 -10.964 -6.975 1.00 91.56 86 LEU A O 1
ATOM 680 N N . ALA A 1 87 ? -24.791 -9.148 -7.627 1.00 94.19 87 ALA A N 1
ATOM 681 C CA . ALA A 1 87 ? -24.608 -8.573 -6.296 1.00 94.19 87 ALA A CA 1
ATOM 682 C C . ALA A 1 87 ? -25.928 -8.015 -5.744 1.00 94.19 87 ALA A C 1
ATOM 684 O O . ALA A 1 87 ? -26.391 -8.482 -4.706 1.00 94.19 87 ALA A O 1
ATOM 685 N N . ASP A 1 88 ? -26.561 -7.115 -6.499 1.00 94.75 88 ASP A N 1
ATOM 686 C CA . ASP A 1 88 ? -27.799 -6.427 -6.118 1.00 94.75 88 ASP A CA 1
ATOM 687 C C . ASP A 1 88 ? -28.920 -7.437 -5.817 1.00 94.75 88 ASP A C 1
ATOM 689 O O . ASP A 1 88 ? -29.582 -7.371 -4.786 1.00 94.75 88 ASP A O 1
ATOM 693 N N . VAL A 1 89 ? -29.065 -8.459 -6.670 1.00 93.75 89 VAL A N 1
ATOM 694 C CA . VAL A 1 89 ? -30.071 -9.522 -6.492 1.00 93.75 89 VAL A CA 1
ATOM 695 C C . VAL A 1 89 ? -29.851 -10.308 -5.194 1.00 93.75 89 VAL A C 1
ATOM 697 O O . VAL A 1 89 ? -30.799 -10.568 -4.455 1.00 93.75 89 VAL A O 1
ATOM 700 N N . ARG A 1 90 ? -28.601 -10.669 -4.874 1.00 93.19 90 ARG A N 1
ATOM 701 C CA . ARG A 1 90 ? -28.289 -11.398 -3.633 1.00 93.19 90 ARG A CA 1
ATOM 702 C C . ARG A 1 90 ? -28.510 -10.550 -2.387 1.00 93.19 90 ARG A C 1
ATOM 704 O O . ARG A 1 90 ? -28.886 -11.089 -1.346 1.00 93.19 90 ARG A O 1
ATOM 711 N N . GLU A 1 91 ? -28.253 -9.252 -2.473 1.00 95.25 91 GLU A N 1
ATOM 712 C CA . GLU A 1 91 ? -28.497 -8.327 -1.371 1.00 95.25 91 GLU A CA 1
ATOM 713 C C . GLU A 1 91 ? -29.997 -8.161 -1.109 1.00 95.25 91 GLU A C 1
ATOM 715 O O . GLU A 1 91 ? -30.431 -8.308 0.034 1.00 95.25 91 GLU A O 1
ATOM 720 N N . GLU A 1 92 ? -30.805 -8.002 -2.160 1.00 94.31 92 GLU A N 1
ATOM 721 C CA . GLU A 1 92 ? -32.269 -7.998 -2.060 1.00 94.31 92 GLU A CA 1
ATOM 722 C C . GLU A 1 92 ? -32.803 -9.297 -1.422 1.00 94.31 92 GLU A C 1
ATOM 724 O O . GLU A 1 92 ? -33.632 -9.250 -0.511 1.00 94.31 92 GLU A O 1
ATOM 729 N N . GLU A 1 93 ? -32.307 -10.467 -1.838 1.00 94.75 93 GLU A N 1
ATOM 730 C CA . GLU A 1 93 ? -32.678 -11.756 -1.233 1.00 94.75 93 GLU A CA 1
ATOM 731 C C . GLU A 1 93 ? -32.278 -11.853 0.244 1.00 94.75 93 GLU A C 1
ATOM 733 O O . GLU A 1 93 ? -33.037 -12.368 1.071 1.00 94.75 93 GLU A O 1
ATOM 738 N N . ARG A 1 94 ? -31.085 -11.362 0.597 1.00 96.06 94 ARG A N 1
ATOM 739 C CA . ARG A 1 94 ? -30.608 -11.345 1.983 1.00 96.06 94 ARG A CA 1
ATOM 740 C C . ARG A 1 94 ? -31.481 -10.443 2.853 1.00 96.06 94 ARG A C 1
ATOM 742 O O . ARG A 1 94 ? -31.804 -10.828 3.977 1.00 96.06 94 ARG A O 1
ATOM 749 N N . LEU A 1 95 ? -31.879 -9.282 2.338 1.00 95.06 95 LEU A N 1
ATOM 750 C CA . LEU A 1 95 ? -32.779 -8.355 3.021 1.00 95.06 95 LEU A CA 1
ATOM 751 C C . LEU A 1 95 ? -34.170 -8.967 3.215 1.00 95.06 95 LEU A C 1
ATOM 753 O O . LEU A 1 95 ? -34.690 -8.927 4.329 1.00 95.06 95 LEU A O 1
ATOM 757 N N . LYS A 1 96 ? -34.732 -9.621 2.191 1.00 96.38 96 LYS A N 1
ATOM 758 C CA . LYS A 1 96 ? -36.014 -10.343 2.303 1.00 96.38 96 LYS A CA 1
ATOM 759 C C . LYS A 1 96 ? -35.973 -11.409 3.397 1.00 96.38 96 LYS A C 1
ATOM 761 O O . LYS A 1 96 ? -36.781 -11.363 4.320 1.00 96.38 96 LYS A O 1
ATOM 766 N N . LYS A 1 97 ? -34.955 -12.278 3.387 1.00 95.25 97 LYS A N 1
ATOM 767 C CA . LYS A 1 97 ? -34.764 -13.301 4.433 1.00 95.25 97 LYS A CA 1
ATOM 768 C C . LYS A 1 97 ? -34.597 -12.692 5.827 1.00 95.25 97 LYS A C 1
ATOM 770 O O . LYS A 1 97 ? -35.038 -13.271 6.817 1.00 95.25 97 LYS A O 1
ATOM 775 N N . TYR A 1 98 ? -33.947 -11.532 5.938 1.00 93.56 98 TYR A N 1
ATOM 776 C CA . TYR A 1 98 ? -33.786 -10.837 7.217 1.00 93.56 98 TYR A CA 1
ATOM 777 C C . TYR A 1 98 ? -35.118 -10.314 7.771 1.00 93.56 98 TYR A C 1
ATOM 779 O O . TYR A 1 98 ? -35.353 -10.418 8.981 1.00 93.56 98 TYR A O 1
ATOM 787 N N . ILE A 1 99 ? -35.972 -9.777 6.893 1.00 94.25 99 ILE A N 1
ATOM 788 C CA . ILE A 1 99 ? -37.319 -9.298 7.221 1.00 94.25 99 ILE A CA 1
ATOM 789 C C . ILE A 1 99 ? -38.208 -10.476 7.628 1.00 94.25 99 ILE A C 1
ATOM 791 O O . ILE A 1 99 ? -38.781 -10.443 8.711 1.00 94.25 99 ILE A O 1
ATOM 795 N N . GLU A 1 100 ? -38.231 -11.557 6.848 1.00 93.56 100 GLU A N 1
ATOM 796 C CA . GLU A 1 100 ? -38.979 -12.782 7.177 1.00 93.56 100 GLU A CA 1
ATOM 797 C C . GLU A 1 100 ? -38.543 -13.367 8.532 1.00 93.56 100 GLU A C 1
ATOM 799 O O . GLU A 1 100 ? -39.361 -13.727 9.380 1.00 93.56 100 GLU A O 1
ATOM 804 N N . LYS A 1 101 ? -37.231 -13.385 8.802 1.00 93.12 101 LYS A N 1
ATOM 805 C CA . LYS A 1 101 ? -36.681 -13.871 10.076 1.00 93.12 101 LYS A CA 1
ATOM 806 C C . LYS A 1 101 ? -36.869 -12.884 11.237 1.00 93.12 101 LYS A C 1
ATOM 808 O O . LYS A 1 101 ? -36.499 -13.197 12.369 1.00 93.12 101 LYS A O 1
ATOM 813 N N . LYS A 1 102 ? -37.390 -11.672 11.014 1.00 93.25 102 LYS A N 1
ATOM 814 C CA . LYS A 1 102 ? -37.652 -10.702 12.093 1.00 93.25 102 LYS A CA 1
ATOM 815 C C . LYS A 1 102 ? -38.734 -11.224 13.037 1.00 93.25 102 LYS A C 1
ATOM 817 O O . LYS A 1 102 ? -38.504 -11.264 14.241 1.00 93.25 102 LYS A O 1
ATOM 822 N N . GLU A 1 103 ? -39.839 -11.727 12.493 1.00 89.44 103 GLU A N 1
ATOM 823 C CA . GLU A 1 103 ? -40.956 -12.248 13.289 1.00 89.44 103 GLU A CA 1
ATOM 824 C C . GLU A 1 103 ? -40.561 -13.472 14.120 1.00 89.44 103 GLU A C 1
ATOM 826 O O . GLU A 1 103 ? -40.938 -13.595 15.284 1.00 89.44 103 GLU A O 1
ATOM 831 N N . GLN A 1 104 ? -39.758 -14.372 13.544 1.00 90.25 104 GLN A N 1
ATOM 832 C CA . GLN A 1 104 ? -39.235 -15.536 14.263 1.00 90.25 104 GLN A CA 1
ATOM 833 C C . GLN A 1 104 ? -38.318 -15.109 15.414 1.00 90.25 104 GLN A C 1
ATOM 835 O O . GLN A 1 104 ? -38.473 -15.595 16.530 1.00 90.25 104 GLN A O 1
ATOM 840 N N . ARG A 1 105 ? -37.422 -14.140 15.176 1.00 90.69 105 ARG A N 1
ATOM 841 C CA . ARG A 1 105 ? -36.544 -13.591 16.221 1.00 90.69 105 ARG A CA 1
ATOM 842 C C . ARG A 1 105 ? -37.325 -12.907 17.338 1.00 90.69 105 ARG A C 1
ATOM 844 O O . ARG A 1 105 ? -36.945 -13.036 18.495 1.00 90.69 105 ARG A O 1
ATOM 851 N N . GLU A 1 106 ? -38.391 -12.181 17.018 1.00 91.62 106 GLU A N 1
ATOM 852 C CA . GLU A 1 106 ? -39.246 -11.546 18.026 1.00 91.62 106 GLU A CA 1
ATOM 853 C C . GLU A 1 106 ? -40.016 -12.584 18.847 1.00 91.62 106 GLU A C 1
ATOM 855 O O . GLU A 1 106 ? -40.045 -12.485 20.070 1.00 91.62 106 GLU A O 1
ATOM 860 N N . LYS A 1 107 ? -40.558 -13.629 18.209 1.00 93.25 107 LYS A N 1
ATOM 861 C CA . LYS A 1 107 ? -41.206 -14.749 18.912 1.00 93.25 107 LYS A CA 1
ATOM 862 C C . LYS A 1 107 ? -40.227 -15.499 19.820 1.00 93.25 107 LYS A C 1
ATOM 864 O O . LYS A 1 107 ? -40.570 -15.807 20.954 1.00 93.25 107 LYS A O 1
ATOM 869 N N . GLU A 1 108 ? -39.006 -15.764 19.359 1.00 92.31 108 GLU A N 1
ATOM 870 C CA . GLU A 1 108 ? -37.962 -16.395 20.177 1.00 92.31 108 GLU A CA 1
ATOM 871 C C . GLU A 1 108 ? -37.521 -15.514 21.351 1.00 92.31 108 GLU A C 1
ATOM 873 O O . GLU A 1 108 ? -37.290 -16.029 22.443 1.00 92.31 108 GLU A O 1
ATOM 878 N N . LYS A 1 109 ? -37.413 -14.193 21.153 1.00 91.56 109 LYS A N 1
ATOM 879 C CA . LYS A 1 109 ? -37.114 -13.251 22.241 1.00 91.56 109 LYS A CA 1
ATOM 880 C C . LYS A 1 109 ? -38.217 -13.248 23.294 1.00 91.56 109 LYS A C 1
ATOM 882 O O . LYS A 1 109 ? -37.896 -13.425 24.463 1.00 91.56 109 LYS A O 1
ATOM 887 N N . LYS A 1 110 ? -39.485 -13.156 22.876 1.00 92.75 110 LYS A N 1
ATOM 888 C CA . LYS A 1 110 ? -40.639 -13.214 23.786 1.00 92.75 110 LYS A CA 1
ATOM 889 C C . LYS A 1 110 ? -40.670 -14.518 24.578 1.00 92.75 110 LYS A C 1
ATOM 891 O O . LYS A 1 110 ? -40.754 -14.472 25.794 1.00 92.75 110 LYS A O 1
ATOM 896 N N . LYS A 1 111 ? -40.463 -15.667 23.923 1.00 93.00 111 LYS A N 1
ATOM 897 C CA . LYS A 1 111 ? -40.364 -16.963 24.619 1.00 93.00 111 LYS A CA 1
ATOM 898 C C . LYS A 1 111 ? -39.233 -16.996 25.645 1.00 93.00 111 LYS A C 1
ATOM 900 O O . LYS A 1 111 ? -39.428 -17.468 26.754 1.00 93.00 111 LYS A O 1
ATOM 905 N N . LYS A 1 112 ? -38.051 -16.468 25.310 1.00 91.19 112 LYS A N 1
ATOM 906 C CA . LYS A 1 112 ? -36.927 -16.395 26.260 1.00 91.19 112 LYS A CA 1
ATOM 907 C C . LYS A 1 112 ? -37.205 -15.449 27.426 1.00 91.19 112 LYS A C 1
ATOM 909 O O . LYS A 1 112 ? -36.715 -15.693 28.525 1.00 91.19 112 LYS A O 1
ATOM 914 N N . GLU A 1 113 ? -37.920 -14.356 27.190 1.00 91.06 113 GLU A N 1
ATOM 915 C CA . GLU A 1 113 ? -38.353 -13.428 28.237 1.00 91.06 113 GLU A CA 1
ATOM 916 C C . GLU A 1 113 ? -39.387 -14.085 29.152 1.00 91.06 113 GLU A C 1
ATOM 918 O O . GLU A 1 113 ? -39.200 -14.068 30.365 1.00 91.06 113 GLU A O 1
ATOM 923 N N . GLU A 1 114 ? -40.395 -14.751 28.590 1.00 90.88 114 GLU A N 1
ATOM 924 C CA . GLU A 1 114 ? -41.389 -15.541 29.326 1.00 90.88 114 GLU A CA 1
ATOM 925 C C . GLU A 1 114 ? -40.716 -16.642 30.155 1.00 90.88 114 GLU A C 1
ATOM 927 O O . GLU A 1 114 ? -40.923 -16.710 31.360 1.00 90.88 114 GLU A O 1
ATOM 932 N N . GLU A 1 115 ? -39.802 -17.421 29.569 1.00 88.56 115 GLU A N 1
ATOM 933 C CA . GLU A 1 115 ? -39.038 -18.442 30.293 1.00 88.56 115 GLU A CA 1
ATOM 934 C C . GLU A 1 115 ? -38.185 -17.857 31.426 1.00 88.56 115 GLU A C 1
ATOM 936 O O . GLU A 1 115 ? -38.022 -18.495 32.465 1.00 88.56 115 GLU A O 1
ATOM 941 N N . LYS A 1 116 ? -37.600 -16.666 31.248 1.00 86.69 116 LYS A N 1
ATOM 942 C CA . LYS A 1 116 ? -36.854 -15.983 32.318 1.00 86.69 116 LYS A CA 1
ATOM 943 C C . LYS A 1 116 ? -37.786 -15.523 33.430 1.00 86.69 116 LYS A C 1
ATOM 945 O O . LYS A 1 116 ? -37.450 -15.706 34.596 1.00 86.69 116 LYS A O 1
ATOM 950 N N . ILE A 1 117 ? -38.934 -14.948 33.081 1.00 86.06 117 ILE A N 1
ATOM 951 C CA . ILE A 1 117 ? -39.950 -14.507 34.039 1.00 86.06 117 ILE A CA 1
ATOM 952 C C . ILE A 1 117 ? -40.485 -15.711 34.816 1.00 86.06 117 ILE A C 1
ATOM 954 O O . ILE A 1 117 ? -40.545 -15.662 36.040 1.00 86.06 117 ILE A O 1
ATOM 958 N N . ASP A 1 118 ? -40.796 -16.814 34.144 1.00 86.06 118 ASP A N 1
ATOM 959 C CA . ASP A 1 118 ? -41.287 -18.036 34.778 1.00 86.06 118 ASP A CA 1
ATOM 960 C C . ASP A 1 118 ? -40.210 -18.700 35.635 1.00 86.06 118 ASP A C 1
ATOM 962 O O . ASP A 1 118 ? -40.507 -19.173 36.726 1.00 86.06 118 ASP A O 1
ATOM 966 N N . LYS A 1 119 ? -38.939 -18.673 35.217 1.00 83.62 119 LYS A N 1
ATOM 967 C CA . LYS A 1 119 ? -37.813 -19.097 36.066 1.00 83.62 119 LYS A CA 1
ATOM 968 C C . LYS A 1 119 ? -37.597 -18.181 37.266 1.00 83.62 119 LYS A C 1
ATOM 970 O O . LYS A 1 119 ? -37.128 -18.668 38.280 1.00 83.62 119 LYS A O 1
ATOM 975 N N . LEU A 1 120 ? -37.920 -16.894 37.188 1.00 78.69 120 LEU A N 1
ATOM 976 C CA . LEU A 1 120 ? -37.861 -15.983 38.337 1.00 78.69 120 LEU A CA 1
ATOM 977 C C . LEU A 1 120 ? -39.064 -16.163 39.275 1.00 78.69 120 LEU A C 1
ATOM 979 O O . LEU A 1 120 ? -38.910 -16.044 40.484 1.00 78.69 120 LEU A O 1
ATOM 983 N N . LYS A 1 121 ? -40.245 -16.481 38.731 1.00 78.50 121 LYS A N 1
ATOM 984 C CA . LYS A 1 121 ? -41.473 -16.744 39.500 1.00 78.50 121 LYS A CA 1
ATOM 985 C C . LYS A 1 121 ? -41.471 -18.121 40.172 1.00 78.50 121 LYS A C 1
ATOM 987 O O . LYS A 1 121 ? -41.864 -18.233 41.328 1.00 78.50 121 LYS A O 1
ATOM 992 N N . ASN A 1 122 ? -41.040 -19.155 39.446 1.00 74.19 122 ASN A N 1
ATOM 993 C CA . ASN A 1 122 ? -41.017 -20.553 39.894 1.00 74.19 122 ASN A CA 1
ATOM 994 C C . ASN A 1 122 ? -39.646 -20.983 40.424 1.00 74.19 122 ASN A C 1
ATOM 996 O O . ASN A 1 122 ? -39.537 -22.017 41.084 1.00 74.19 122 ASN A O 1
ATOM 1000 N N . GLY A 1 123 ? -38.588 -20.231 40.105 1.00 61.50 123 GLY A N 1
ATOM 1001 C CA . GLY A 1 123 ? -37.262 -20.440 40.666 1.00 61.50 123 GLY A CA 1
ATOM 1002 C C . GLY A 1 123 ? -37.357 -20.323 42.170 1.00 61.50 123 GLY A C 1
ATOM 1003 O O . GLY A 1 123 ? -37.758 -19.286 42.693 1.00 61.50 123 GLY A O 1
ATOM 1004 N N . ALA A 1 124 ? -37.044 -21.435 42.834 1.00 57.47 124 ALA A N 1
ATOM 1005 C CA . ALA A 1 124 ? -37.047 -21.579 44.275 1.00 57.47 124 ALA A CA 1
ATOM 1006 C C . ALA A 1 124 ? -36.533 -20.298 44.929 1.00 57.47 124 ALA A C 1
ATOM 1008 O O . ALA A 1 124 ? -35.428 -19.861 44.594 1.00 57.47 124 ALA A O 1
ATOM 1009 N N . LYS A 1 125 ? -37.345 -19.735 45.843 1.00 59.31 125 LYS A N 1
ATOM 1010 C CA . LYS A 1 125 ? -36.947 -18.682 46.783 1.00 59.31 125 LYS A CA 1
ATOM 1011 C C . LYS A 1 125 ? -35.465 -18.872 47.070 1.00 59.31 125 LYS A C 1
ATOM 1013 O O . LYS A 1 125 ? -35.079 -19.927 47.586 1.00 59.31 125 LYS A O 1
ATOM 1018 N N . THR A 1 126 ? -34.633 -17.926 46.638 1.00 59.06 126 THR A N 1
ATOM 1019 C CA . THR A 1 126 ? -33.220 -17.925 47.005 1.00 59.06 126 THR A CA 1
ATOM 1020 C C . THR A 1 126 ? -33.169 -18.224 48.497 1.00 59.06 126 THR A C 1
ATOM 1022 O O . THR A 1 126 ? -33.909 -17.603 49.254 1.00 59.06 126 THR A O 1
ATOM 1025 N N . LYS A 1 127 ? -32.385 -19.223 48.923 1.00 59.78 127 LYS A N 1
ATOM 1026 C CA . LYS A 1 127 ? -32.416 -19.750 50.307 1.00 59.78 127 LYS A CA 1
ATOM 1027 C C . LYS A 1 127 ? -32.164 -18.683 51.386 1.00 59.78 127 LYS A C 1
ATOM 1029 O O . LYS A 1 127 ? -32.323 -18.962 52.567 1.00 59.78 127 LYS A O 1
ATOM 1034 N N . HIS A 1 128 ? -31.760 -17.488 50.968 1.00 67.81 128 HIS A N 1
ATOM 1035 C CA . HIS A 1 128 ? -31.744 -16.278 51.761 1.00 67.81 128 HIS A CA 1
ATOM 1036 C C . HIS A 1 128 ? -33.047 -15.492 51.576 1.00 67.81 128 HIS A C 1
ATOM 1038 O O . HIS A 1 128 ? -33.262 -14.853 50.545 1.00 67.81 128 HIS A O 1
ATOM 1044 N N . GLU A 1 129 ? -33.894 -15.527 52.600 1.00 67.31 129 GLU A N 1
ATOM 1045 C CA . GLU A 1 129 ? -34.955 -14.543 52.786 1.00 67.31 129 GLU A CA 1
ATOM 1046 C C . GLU A 1 129 ? -34.305 -13.283 53.375 1.00 67.31 129 GLU A C 1
ATOM 1048 O O . GLU A 1 129 ? -33.634 -13.337 54.407 1.00 67.31 129 GLU A O 1
ATOM 1053 N N . PHE A 1 130 ? -34.393 -12.167 52.654 1.00 70.12 130 PHE A N 1
ATOM 1054 C CA . PHE A 1 130 ? -33.835 -10.891 53.090 1.00 70.12 130 PHE A CA 1
ATOM 1055 C C . PHE A 1 130 ? -34.855 -10.198 54.002 1.00 70.12 130 PHE A C 1
ATOM 1057 O O . PHE A 1 130 ? -35.716 -9.455 53.533 1.00 70.12 130 PHE A O 1
ATOM 1064 N N . THR A 1 131 ? -34.791 -10.504 55.300 1.00 70.44 131 THR A N 1
ATOM 1065 C CA . THR A 1 131 ? -35.775 -10.069 56.310 1.00 70.44 131 THR A CA 1
ATOM 1066 C C . THR A 1 131 ? -35.173 -9.050 57.279 1.00 70.44 131 THR A C 1
ATOM 1068 O O . THR A 1 131 ? -35.194 -9.235 58.494 1.00 70.44 131 THR A O 1
ATOM 1071 N N . ASP A 1 132 ? -34.648 -7.947 56.748 1.00 85.94 132 ASP A N 1
ATOM 1072 C CA . ASP A 1 132 ? -34.173 -6.824 57.561 1.00 85.94 132 ASP A CA 1
ATOM 1073 C C . ASP A 1 132 ? -35.292 -5.790 57.740 1.00 85.94 132 ASP A C 1
ATOM 1075 O O . ASP A 1 132 ? -35.648 -5.053 56.817 1.00 85.94 132 ASP A O 1
ATOM 1079 N N . GLN A 1 133 ? -35.859 -5.706 58.947 1.00 86.25 133 GLN A N 1
ATOM 1080 C CA . GLN A 1 133 ? -37.003 -4.825 59.226 1.00 86.25 133 GLN A CA 1
ATOM 1081 C C . GLN A 1 133 ? -36.681 -3.335 59.045 1.00 86.25 133 GLN A C 1
ATOM 1083 O O . GLN A 1 133 ? -37.533 -2.572 58.593 1.00 86.25 133 GLN A O 1
ATOM 1088 N N . GLU A 1 134 ? -35.459 -2.903 59.370 1.00 86.62 134 GLU A N 1
ATOM 1089 C CA . GLU A 1 134 ? -35.042 -1.513 59.147 1.00 86.62 134 GLU A CA 1
ATOM 1090 C C . GLU A 1 134 ? -34.964 -1.164 57.665 1.00 86.62 134 GLU A C 1
ATOM 1092 O O . GLU A 1 134 ? -35.327 -0.056 57.273 1.00 86.62 134 GLU A O 1
ATOM 1097 N N . TYR A 1 135 ? -34.495 -2.100 56.840 1.00 86.44 135 TYR A N 1
ATOM 1098 C CA . TYR A 1 135 ? -34.425 -1.895 55.403 1.00 86.44 135 TYR A CA 1
ATOM 1099 C C . TYR A 1 135 ? -35.823 -1.822 54.795 1.00 86.44 135 TYR A C 1
ATOM 1101 O O . TYR A 1 135 ? -36.084 -0.925 54.001 1.00 86.44 135 TYR A O 1
ATOM 1109 N N . LEU A 1 136 ? -36.733 -2.716 55.200 1.00 88.38 136 LEU A N 1
ATOM 1110 C CA . LEU A 1 136 ? -38.121 -2.697 54.734 1.00 88.38 136 LEU A CA 1
ATOM 1111 C C . LEU A 1 136 ? -38.807 -1.373 55.087 1.00 88.38 136 LEU A C 1
ATOM 1113 O O . LEU A 1 136 ? -39.371 -0.736 54.205 1.00 88.38 136 LEU A O 1
ATOM 1117 N N . ARG A 1 137 ? -38.644 -0.890 56.328 1.00 88.62 137 ARG A N 1
ATOM 1118 C CA . ARG A 1 137 ? -39.144 0.434 56.732 1.00 88.62 137 ARG A CA 1
ATOM 1119 C C . ARG A 1 137 ? -38.547 1.558 55.888 1.00 88.62 137 ARG A C 1
ATOM 1121 O O . ARG A 1 137 ? -39.289 2.407 55.419 1.00 88.62 137 ARG A O 1
ATOM 1128 N N . LYS A 1 138 ? -37.227 1.556 55.660 1.00 89.81 138 LYS A N 1
ATOM 1129 C CA . LYS A 1 138 ? -36.562 2.568 54.818 1.00 89.81 138 LYS A CA 1
ATOM 1130 C C . LYS A 1 138 ? -37.074 2.528 53.379 1.00 89.81 138 LYS A C 1
ATOM 1132 O O . LYS A 1 138 ? -37.334 3.574 52.798 1.00 89.81 138 LYS A O 1
ATOM 1137 N N . ARG A 1 139 ? -37.246 1.335 52.810 1.00 92.12 139 ARG A N 1
ATOM 1138 C CA . ARG A 1 139 ? -37.793 1.148 51.464 1.00 92.12 139 ARG A CA 1
ATOM 1139 C C . ARG A 1 139 ? -39.200 1.725 51.360 1.00 92.12 139 ARG A C 1
ATOM 1141 O O . ARG A 1 139 ? -39.457 2.473 50.426 1.00 92.12 139 ARG A O 1
ATOM 1148 N N . ASP A 1 140 ? -40.070 1.404 52.311 1.00 91.88 140 ASP A N 1
ATOM 1149 C CA . ASP A 1 140 ? -41.458 1.866 52.294 1.00 91.88 140 ASP A CA 1
ATOM 1150 C C . ASP A 1 140 ? -41.517 3.393 52.457 1.00 91.88 140 ASP A C 1
ATOM 1152 O O . ASP A 1 140 ? -42.136 4.060 51.639 1.00 91.88 140 ASP A O 1
ATOM 1156 N N . THR A 1 141 ? -40.722 3.978 53.365 1.00 93.12 141 THR A N 1
ATOM 1157 C CA . THR A 1 141 ? -40.632 5.447 53.477 1.00 93.12 141 THR A CA 1
ATOM 1158 C C . THR A 1 141 ? -40.120 6.122 52.204 1.00 93.12 141 THR A C 1
ATOM 1160 O O . THR A 1 141 ? -40.523 7.235 51.895 1.00 93.12 141 THR A O 1
ATOM 1163 N N . VAL A 1 142 ? -39.217 5.477 51.457 1.00 93.31 142 VAL A N 1
ATOM 1164 C CA . VAL A 1 142 ? -38.722 6.022 50.185 1.00 93.31 142 VAL A CA 1
ATOM 1165 C C . VAL A 1 142 ? -39.805 5.954 49.111 1.00 93.31 142 VAL A C 1
ATOM 1167 O O . VAL A 1 142 ? -39.899 6.881 48.313 1.00 93.31 142 VAL A O 1
ATOM 1170 N N . LEU A 1 143 ? -40.617 4.893 49.086 1.00 94.44 143 LEU A N 1
ATOM 1171 C CA . LEU A 1 143 ? -41.746 4.786 48.160 1.00 94.44 143 LEU A CA 1
ATOM 1172 C C . LEU A 1 143 ? -42.788 5.869 48.438 1.00 94.44 143 LEU A C 1
ATOM 1174 O O . LEU A 1 143 ? -43.153 6.569 47.499 1.00 94.44 143 LEU A O 1
ATOM 1178 N N . ASP A 1 144 ? -43.154 6.073 49.705 1.00 93.69 144 ASP A N 1
ATOM 1179 C CA . ASP A 1 144 ? -44.107 7.113 50.108 1.00 93.69 144 ASP A CA 1
ATOM 1180 C C . ASP A 1 144 ? -43.600 8.510 49.706 1.00 93.69 144 ASP A C 1
ATOM 1182 O O . ASP A 1 144 ? -44.312 9.280 49.071 1.00 93.69 144 ASP A O 1
ATOM 1186 N N . VAL A 1 145 ? -42.321 8.819 49.965 1.00 94.50 145 VAL A N 1
ATOM 1187 C CA . VAL A 1 145 ? -41.719 10.114 49.588 1.00 94.50 145 VAL A CA 1
ATOM 1188 C C . VAL A 1 145 ? -41.685 10.320 48.070 1.00 94.50 145 VAL A C 1
ATOM 1190 O O . VAL A 1 145 ? -41.840 11.446 47.594 1.00 94.50 145 VAL A O 1
ATOM 1193 N N . VAL A 1 146 ? -41.449 9.261 47.290 1.00 95.75 146 VAL A N 1
ATOM 1194 C CA . VAL A 1 146 ? -41.456 9.345 45.822 1.00 95.75 146 VAL A CA 1
ATOM 1195 C C . VAL A 1 146 ? -42.878 9.519 45.295 1.00 95.75 146 VAL A C 1
ATOM 1197 O O . VAL A 1 146 ? -43.074 10.320 44.383 1.00 95.75 146 VAL A O 1
ATOM 1200 N N . GLU A 1 147 ? -43.855 8.809 45.856 1.00 94.62 147 GLU A N 1
ATOM 1201 C CA . GLU A 1 147 ? -45.267 8.948 45.494 1.00 94.62 147 GLU A CA 1
ATOM 1202 C C . GLU A 1 147 ? -45.764 10.364 45.808 1.00 94.62 147 GLU A C 1
ATOM 1204 O O . GLU A 1 147 ? -46.232 11.046 44.896 1.00 94.62 147 GLU A O 1
ATOM 1209 N N . ASP A 1 148 ? -45.492 10.877 47.012 1.00 93.44 148 ASP A N 1
ATOM 1210 C CA . ASP A 1 148 ? -45.785 12.259 47.414 1.00 93.44 148 ASP A CA 1
ATOM 1211 C C . ASP A 1 148 ? -45.138 13.286 46.468 1.00 93.44 148 ASP A C 1
ATOM 1213 O O . ASP A 1 148 ? -45.765 14.269 46.064 1.00 93.44 148 ASP A O 1
ATOM 1217 N N . ALA A 1 149 ? -43.876 13.075 46.075 1.00 92.94 149 ALA A N 1
ATOM 1218 C CA . ALA A 1 149 ? -43.167 13.975 45.167 1.00 92.94 149 ALA A CA 1
ATOM 1219 C C . ALA A 1 149 ? -43.747 13.955 43.743 1.00 92.94 149 ALA A C 1
ATOM 1221 O O . ALA A 1 149 ? -43.816 14.999 43.085 1.00 92.94 149 ALA A O 1
ATOM 1222 N N . VAL A 1 150 ? -44.173 12.786 43.255 1.00 94.94 150 VAL A N 1
ATOM 1223 C CA . VAL A 1 150 ? -44.827 12.647 41.948 1.00 94.94 150 VAL A CA 1
ATOM 1224 C C . VAL A 1 150 ? -46.223 13.258 41.987 1.00 94.94 150 VAL A C 1
ATOM 1226 O O . VAL A 1 150 ? -46.568 14.006 41.073 1.00 94.94 150 VAL A O 1
ATOM 1229 N N . GLU A 1 151 ? -47.007 13.018 43.036 1.00 92.31 151 GLU A N 1
ATOM 1230 C CA . GLU A 1 151 ? -48.324 13.631 43.211 1.00 92.31 151 GLU A CA 1
ATOM 1231 C C . GLU A 1 151 ? -48.223 15.155 43.301 1.00 92.31 151 GLU A C 1
ATOM 1233 O O . GLU A 1 151 ? -48.933 15.859 42.578 1.00 92.31 151 GLU A O 1
ATOM 1238 N N . ALA A 1 152 ? -47.281 15.677 44.090 1.00 89.88 152 ALA A N 1
ATOM 1239 C CA . ALA A 1 152 ? -46.995 17.106 44.160 1.00 89.88 152 ALA A CA 1
ATOM 1240 C C . ALA A 1 152 ? -46.560 17.669 42.796 1.00 89.88 152 ALA A C 1
ATOM 1242 O O . ALA A 1 152 ? -47.018 18.737 42.389 1.00 89.88 152 ALA A O 1
ATOM 1243 N N . GLY A 1 153 ? -45.729 16.938 42.047 1.00 90.88 153 GLY A N 1
ATOM 1244 C CA . GLY A 1 153 ? -45.326 17.305 40.690 1.00 90.88 153 GLY A CA 1
ATOM 1245 C C . GLY A 1 153 ? -46.499 17.334 39.704 1.00 90.88 153 GLY A C 1
ATOM 1246 O O . GLY A 1 153 ? -46.631 18.275 38.922 1.00 90.88 153 GLY A O 1
ATOM 1247 N N . VAL A 1 154 ? -47.394 16.346 39.762 1.00 92.12 154 VAL A N 1
ATOM 1248 C CA . VAL A 1 154 ? -48.592 16.266 38.913 1.00 92.12 154 VAL A CA 1
ATOM 1249 C C . VAL A 1 154 ? -49.606 17.353 39.276 1.00 92.12 154 VAL A C 1
ATOM 1251 O O . VAL A 1 154 ? -50.215 17.938 38.379 1.00 92.12 154 VAL A O 1
ATOM 1254 N N . LEU A 1 155 ? -49.780 17.665 40.562 1.00 89.38 155 LEU A N 1
ATOM 1255 C CA . LEU A 1 155 ? -50.622 18.772 41.017 1.00 89.38 155 LEU A CA 1
ATOM 1256 C C . LEU A 1 155 ? -50.047 20.122 40.581 1.00 89.38 155 LEU A C 1
ATOM 1258 O O . LEU A 1 155 ? -50.781 20.919 40.003 1.00 89.38 155 LEU A O 1
ATOM 1262 N N . ALA A 1 156 ? -48.738 20.340 40.725 1.00 85.38 156 ALA A N 1
ATOM 1263 C CA . ALA A 1 156 ? -48.071 21.548 40.240 1.00 85.38 156 ALA A CA 1
ATOM 1264 C C . ALA A 1 156 ? -48.172 21.702 38.709 1.00 85.38 156 ALA A C 1
ATOM 1266 O O . ALA A 1 156 ? -48.330 22.815 38.204 1.00 85.38 156 ALA A O 1
ATOM 1267 N N . LEU A 1 157 ? -48.131 20.598 37.951 1.00 83.31 157 LEU A N 1
ATOM 1268 C CA . LEU A 1 157 ? -48.397 20.602 36.508 1.00 83.31 157 LEU A CA 1
ATOM 1269 C C . LEU A 1 157 ? -49.861 20.949 36.195 1.00 83.31 157 LEU A C 1
ATOM 1271 O O . LEU A 1 157 ? -50.114 21.738 35.288 1.00 83.31 157 LEU A O 1
ATOM 1275 N N . LYS A 1 158 ? -50.825 20.419 36.958 1.00 81.50 158 LYS A N 1
ATOM 1276 C CA . LYS A 1 158 ? -52.254 20.748 36.807 1.00 81.50 158 LYS A CA 1
ATOM 1277 C C . LYS A 1 158 ? -52.568 22.198 37.180 1.00 81.50 158 LYS A C 1
ATOM 1279 O O . LYS A 1 158 ? -53.394 22.822 36.522 1.00 81.50 158 LYS A O 1
ATOM 1284 N N . GLU A 1 159 ? -51.927 22.751 38.204 1.00 78.00 159 GLU A N 1
ATOM 1285 C CA . GLU A 1 159 ? -52.080 24.157 38.597 1.00 78.00 159 GLU A CA 1
ATOM 1286 C C . GLU A 1 159 ? -51.443 25.100 37.572 1.00 78.00 159 GLU A C 1
ATOM 1288 O O . GLU A 1 159 ? -52.062 26.096 37.200 1.00 78.00 159 GLU A O 1
ATOM 1293 N N . LYS A 1 160 ? -50.281 24.739 37.009 1.00 68.69 160 LYS A N 1
ATOM 1294 C CA . LYS A 1 160 ? -49.705 25.445 35.851 1.00 68.69 160 LYS A CA 1
ATOM 1295 C C . LYS A 1 160 ? -50.599 25.386 34.610 1.00 68.69 160 LYS A C 1
ATOM 1297 O O . LYS A 1 160 ? -50.613 26.344 33.850 1.00 68.69 160 LYS A O 1
ATOM 1302 N N . GLN A 1 161 ? -51.361 24.308 34.417 1.00 61.69 161 GLN A N 1
ATOM 1303 C CA . GLN A 1 161 ? -52.347 24.208 33.333 1.00 61.69 161 GLN A CA 1
ATOM 1304 C C . GLN A 1 161 ? -53.629 25.014 33.613 1.00 61.69 161 GLN A C 1
ATOM 1306 O O . GLN A 1 161 ? -54.220 25.5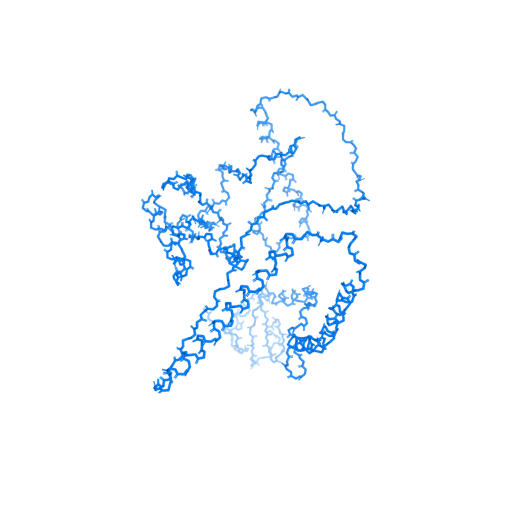34 32.676 1.00 61.69 161 GLN A O 1
ATOM 1311 N N . LYS A 1 162 ? -54.044 25.183 34.879 1.00 58.25 162 LYS A N 1
ATOM 1312 C CA . LYS A 1 162 ? -55.202 26.022 35.261 1.00 58.25 162 LYS A CA 1
ATOM 1313 C C . LYS A 1 162 ? -54.902 27.526 35.302 1.00 58.25 162 LYS A C 1
ATOM 1315 O O . LYS A 1 162 ? -55.831 28.321 35.256 1.00 58.25 162 LYS A O 1
ATOM 1320 N N . GLY A 1 163 ? -53.630 27.913 35.393 1.00 50.75 163 GLY A N 1
ATOM 1321 C CA . GLY A 1 163 ? -53.170 29.301 35.272 1.00 50.75 163 GLY A CA 1
ATOM 1322 C C . GLY A 1 163 ? -52.794 29.726 33.846 1.00 50.75 163 GLY A C 1
ATOM 1323 O O . GLY A 1 163 ? -52.261 30.818 33.681 1.00 50.75 163 GLY A O 1
ATOM 1324 N N . ALA A 1 164 ? -53.028 28.872 32.842 1.00 46.91 164 ALA A N 1
ATOM 1325 C CA . ALA A 1 164 ? -52.626 29.079 31.450 1.00 46.91 164 ALA A CA 1
ATOM 1326 C C . ALA A 1 164 ? -53.807 29.041 30.458 1.00 46.91 164 ALA A C 1
ATOM 1328 O O . ALA A 1 164 ? -53.626 28.664 29.303 1.00 46.91 164 ALA A O 1
ATOM 1329 N N . ASP A 1 165 ? -54.995 29.483 30.880 1.00 44.91 165 ASP A N 1
ATOM 1330 C CA . ASP A 1 165 ? -56.006 30.006 29.951 1.00 44.91 165 ASP A CA 1
ATOM 1331 C C . ASP A 1 165 ? -55.743 31.505 29.738 1.00 44.91 165 ASP A C 1
ATOM 1333 O O . ASP A 1 165 ? -56.481 32.351 30.226 1.00 44.91 165 ASP A O 1
ATOM 1337 N N . GLU A 1 166 ? -54.627 31.822 29.071 1.00 44.00 166 GLU A N 1
ATOM 1338 C CA . GLU A 1 166 ? -54.484 32.958 28.149 1.00 44.00 166 GLU A CA 1
ATOM 1339 C C . GLU A 1 166 ? -53.115 32.893 27.423 1.00 44.00 166 GLU A C 1
ATOM 1341 O O . GLU A 1 166 ? -52.056 33.057 28.022 1.00 44.00 166 GLU A O 1
ATOM 1346 N N . VAL A 1 167 ? -53.199 32.707 26.095 1.00 39.12 167 VAL A N 1
ATOM 1347 C CA . VAL A 1 167 ? -52.210 32.986 25.023 1.00 39.12 167 VAL A CA 1
ATOM 1348 C C . VAL A 1 167 ? -51.124 31.934 24.683 1.00 39.12 167 VAL A C 1
ATOM 1350 O O . VAL A 1 167 ? -50.072 31.829 25.299 1.00 39.12 167 VAL A O 1
ATOM 1353 N N . GLU A 1 168 ? -51.432 31.220 23.589 1.00 40.81 168 GLU A N 1
ATOM 1354 C CA . GLU A 1 168 ? -50.632 30.683 22.464 1.00 40.81 168 GLU A CA 1
ATOM 1355 C C . GLU A 1 168 ? -49.143 30.271 22.597 1.00 40.81 168 GLU A C 1
ATOM 1357 O O . GLU A 1 168 ? -48.247 31.079 22.806 1.00 40.81 168 GLU A O 1
ATOM 1362 N N . ASN A 1 169 ? -48.922 28.993 22.239 1.00 39.56 169 ASN A N 1
ATOM 1363 C CA . ASN A 1 169 ? -47.901 28.423 21.338 1.00 39.56 169 ASN A CA 1
ATOM 1364 C C . ASN A 1 169 ? -46.462 28.980 21.389 1.00 39.56 169 ASN A C 1
ATOM 1366 O O . ASN A 1 169 ? -46.191 30.056 20.863 1.00 39.56 169 ASN A O 1
ATOM 1370 N N . ASN A 1 170 ? -45.501 28.154 21.833 1.00 34.84 170 ASN A N 1
ATOM 1371 C CA . ASN A 1 170 ? -44.432 27.610 20.971 1.00 34.84 170 ASN A CA 1
ATOM 1372 C C . ASN A 1 170 ? -43.477 26.665 21.733 1.00 34.84 170 ASN A C 1
ATOM 1374 O O . ASN A 1 170 ? -43.185 26.848 22.912 1.00 34.84 170 ASN A O 1
ATOM 1378 N N . ASP A 1 171 ? -43.014 25.651 20.998 1.00 43.25 171 ASP A N 1
ATOM 1379 C CA . ASP A 1 171 ? -42.125 24.544 21.371 1.00 43.25 171 ASP A CA 1
ATOM 1380 C C . ASP A 1 171 ? -40.902 24.930 22.219 1.00 43.25 171 ASP A C 1
ATOM 1382 O O . ASP A 1 171 ? -40.054 25.719 21.796 1.00 43.25 171 ASP A O 1
ATOM 1386 N N . ILE A 1 172 ? -40.723 24.240 23.352 1.00 40.75 172 ILE A N 1
ATOM 1387 C CA . ILE A 1 172 ? -39.416 24.084 24.002 1.00 40.75 172 ILE A CA 1
ATOM 1388 C C . ILE A 1 172 ? -39.165 22.591 24.229 1.00 40.75 172 ILE A C 1
ATOM 1390 O O . ILE A 1 172 ? -39.474 22.008 25.270 1.00 40.75 172 ILE A O 1
ATOM 1394 N N . THR A 1 173 ? -38.563 21.980 23.209 1.00 44.41 173 THR A N 1
ATOM 1395 C CA . THR A 1 173 ? -37.773 20.747 23.278 1.00 44.41 173 THR A CA 1
ATOM 1396 C C . THR A 1 173 ? -36.824 20.817 24.474 1.00 44.41 173 THR A C 1
ATOM 1398 O O . THR A 1 173 ? -35.795 21.492 24.422 1.00 44.41 173 THR A O 1
ATOM 1401 N N . THR A 1 174 ? -37.171 20.134 25.565 1.00 34.31 174 THR A N 1
ATOM 1402 C CA . THR A 1 174 ? -36.306 20.037 26.743 1.00 34.31 174 THR A CA 1
ATOM 1403 C C . THR A 1 174 ? -35.596 18.693 26.706 1.00 34.31 174 THR A C 1
ATOM 1405 O O . THR A 1 174 ? -36.211 17.629 26.690 1.00 34.31 174 THR A O 1
ATOM 1408 N N . GLN A 1 175 ? -34.279 18.791 26.598 1.00 34.69 175 GLN A N 1
ATOM 1409 C CA . GLN A 1 175 ? -33.319 17.708 26.496 1.00 34.69 175 GLN A CA 1
ATOM 1410 C C . GLN A 1 175 ? -33.397 16.845 27.761 1.00 34.69 175 GLN A C 1
ATOM 1412 O O . GLN A 1 175 ? -33.199 17.336 28.870 1.00 34.69 175 GLN A O 1
ATOM 1417 N N . ILE A 1 176 ? -33.708 15.561 27.590 1.00 37.28 176 ILE A N 1
ATOM 1418 C CA . ILE A 1 176 ? -33.527 14.552 28.632 1.00 37.28 176 ILE A CA 1
ATOM 1419 C C . ILE A 1 176 ? -32.033 14.226 28.630 1.00 37.28 176 ILE A C 1
ATOM 1421 O O . ILE A 1 176 ? -31.565 13.443 27.804 1.00 37.28 176 ILE A O 1
ATOM 1425 N N . GLU A 1 177 ? -31.275 14.878 29.509 1.00 33.81 177 GLU A N 1
ATOM 1426 C CA . GLU A 1 177 ? -29.930 14.425 29.849 1.00 33.81 177 GLU A CA 1
ATOM 1427 C C . GLU A 1 177 ? -30.050 13.225 30.793 1.00 33.81 177 GLU A C 1
ATOM 1429 O O . GLU A 1 177 ? -30.490 13.320 31.939 1.00 33.81 177 GLU A O 1
ATOM 1434 N N . GLU A 1 178 ? -29.700 12.063 30.252 1.00 33.44 178 GLU A N 1
ATOM 1435 C CA . GLU A 1 178 ? -29.603 10.789 30.946 1.00 33.44 178 GLU A CA 1
ATOM 1436 C C . GLU A 1 178 ? -28.471 10.865 31.986 1.00 33.44 178 GLU A C 1
ATOM 1438 O O . GLU A 1 178 ? -27.283 10.838 31.663 1.00 33.44 178 GLU A O 1
ATOM 1443 N N . PHE A 1 179 ? -28.847 11.002 33.258 1.00 31.16 179 PHE A N 1
ATOM 1444 C CA . PHE A 1 179 ? -27.925 10.998 34.390 1.00 31.16 179 PHE A CA 1
ATOM 1445 C C . PHE A 1 179 ? -27.417 9.572 34.649 1.00 31.16 179 PHE A C 1
ATOM 1447 O O . PHE A 1 179 ? -28.038 8.781 35.359 1.00 31.16 179 PHE A O 1
ATOM 1454 N N . THR A 1 180 ? -26.267 9.231 34.068 1.00 35.69 180 THR A N 1
ATOM 1455 C CA . THR A 1 180 ? -25.524 8.006 34.386 1.00 35.69 180 THR A CA 1
ATOM 1456 C C . THR A 1 180 ? -24.620 8.243 35.599 1.00 35.69 180 THR A C 1
ATOM 1458 O O . THR A 1 180 ? -23.642 8.988 35.518 1.00 35.69 180 THR A O 1
ATOM 1461 N N . GLY A 1 181 ? -24.947 7.603 36.724 1.00 31.20 181 GLY A N 1
ATOM 1462 C CA . GLY A 1 181 ? -24.098 7.533 37.919 1.00 31.20 181 GLY A CA 1
ATOM 1463 C C . GLY A 1 181 ? -22.920 6.544 37.791 1.00 31.20 181 GLY A C 1
ATOM 1464 O O . GLY A 1 181 ? -22.858 5.785 36.825 1.00 31.20 181 GLY A O 1
ATOM 1465 N N . PRO A 1 182 ? -21.967 6.561 38.747 1.00 35.06 182 PRO A N 1
ATOM 1466 C CA . PRO A 1 182 ? -20.541 6.369 38.480 1.00 35.06 182 PRO A CA 1
ATOM 1467 C C . PRO A 1 182 ? -20.022 4.930 38.635 1.00 35.06 182 PRO A C 1
ATOM 1469 O O . PRO A 1 182 ? -20.516 4.131 39.426 1.00 35.06 182 PRO A O 1
ATOM 1472 N N . SER A 1 183 ? -18.948 4.652 37.895 1.00 29.98 183 SER A N 1
ATOM 1473 C CA . SER A 1 183 ? -18.169 3.412 37.856 1.00 29.98 183 SER A CA 1
ATOM 1474 C C . SER A 1 183 ? -17.481 3.048 39.177 1.00 29.98 183 SER A C 1
ATOM 1476 O O . SER A 1 183 ? -16.838 3.904 39.780 1.00 29.98 183 SER A O 1
ATOM 1478 N N . THR A 1 184 ? -17.417 1.750 39.497 1.00 30.75 184 THR A N 1
ATOM 1479 C CA . THR A 1 184 ? -16.244 1.141 40.148 1.00 30.75 184 THR A CA 1
ATOM 1480 C C . THR A 1 184 ? -15.944 -0.259 39.603 1.00 30.75 184 THR A C 1
ATOM 1482 O O . THR A 1 184 ? -16.791 -0.987 39.096 1.00 30.75 184 THR A O 1
ATOM 1485 N N . SER A 1 185 ? -14.650 -0.538 39.642 1.00 29.52 185 SER A N 1
ATOM 1486 C CA . SER A 1 185 ? -13.810 -1.519 38.964 1.00 29.52 185 SER A CA 1
ATOM 1487 C C . SER A 1 185 ? -13.680 -2.901 39.630 1.00 29.52 185 SER A C 1
ATOM 1489 O O . SER A 1 185 ? -13.635 -2.952 40.855 1.00 29.52 185 SER A O 1
ATOM 1491 N N . ASN A 1 186 ? -13.332 -3.906 38.792 1.00 27.55 186 ASN A N 1
ATOM 1492 C CA . ASN A 1 186 ? -12.333 -4.989 39.014 1.00 27.55 186 ASN A CA 1
ATOM 1493 C C . ASN A 1 186 ? -12.704 -6.130 40.013 1.00 27.55 186 ASN A C 1
ATOM 1495 O O . ASN A 1 186 ? -13.273 -5.845 41.050 1.00 27.55 186 ASN A O 1
ATOM 1499 N N . VAL A 1 187 ? -12.431 -7.447 39.861 1.00 28.70 187 VAL A N 1
ATOM 1500 C CA . VAL A 1 187 ? -11.595 -8.348 39.012 1.00 28.70 187 VAL A CA 1
ATOM 1501 C C . VAL A 1 187 ? -12.193 -9.784 39.083 1.00 28.70 187 VAL A C 1
ATOM 1503 O O . VAL A 1 187 ? -12.717 -10.125 40.138 1.00 28.70 187 VAL A O 1
ATOM 1506 N N . ASN A 1 188 ? -12.092 -10.609 38.020 1.00 26.14 188 ASN A N 1
ATOM 1507 C CA . ASN A 1 188 ? -11.595 -12.023 37.976 1.00 26.14 188 ASN A CA 1
ATOM 1508 C C . ASN A 1 188 ? -12.023 -12.707 36.661 1.00 26.14 188 ASN A C 1
ATOM 1510 O O . ASN A 1 188 ? -13.201 -12.722 36.327 1.00 26.14 188 ASN A O 1
ATOM 1514 N N . GLU A 1 189 ? -11.087 -13.039 35.766 1.00 28.84 189 GLU A N 1
ATOM 1515 C CA . GLU A 1 189 ? -10.317 -14.303 35.661 1.00 28.84 189 GLU A CA 1
ATOM 1516 C C . GLU A 1 189 ? -11.144 -15.525 35.235 1.00 28.84 189 GLU A C 1
ATOM 1518 O O . GLU A 1 189 ? -11.998 -15.986 35.984 1.00 28.84 189 GLU A O 1
ATOM 1523 N N . GLN A 1 190 ? -10.814 -16.043 34.041 1.00 27.77 190 GLN A N 1
ATOM 1524 C CA . GLN A 1 190 ? -10.727 -17.460 33.618 1.00 27.77 190 GLN A CA 1
ATOM 1525 C C . GLN A 1 190 ? -10.582 -17.469 32.081 1.00 27.77 190 GLN A C 1
ATOM 1527 O O . GLN A 1 190 ? -11.429 -16.945 31.364 1.00 27.77 190 GLN A O 1
ATOM 1532 N N . SER A 1 191 ? -9.394 -17.744 31.531 1.00 27.58 191 SER A N 1
ATOM 1533 C CA . SER A 1 191 ? -8.850 -19.072 31.183 1.00 27.58 191 SER A CA 1
ATOM 1534 C C . SER A 1 191 ? -9.747 -19.887 30.244 1.00 27.58 191 SER A C 1
ATOM 1536 O O . SER A 1 191 ? -10.811 -20.350 30.645 1.00 27.58 191 SER A O 1
ATOM 1538 N N . SER A 1 192 ? -9.275 -20.143 29.025 1.00 28.47 192 SER A N 1
ATOM 1539 C CA . SER A 1 192 ? -9.556 -21.406 28.333 1.00 28.47 192 SER A CA 1
ATOM 1540 C C . SER A 1 192 ? -8.474 -21.696 27.296 1.00 28.47 192 SER A C 1
ATOM 1542 O O . SER A 1 192 ? -8.223 -20.906 26.386 1.00 28.47 192 SER A O 1
ATOM 1544 N N . ASP A 1 193 ? -7.826 -22.835 27.522 1.00 25.52 193 ASP A N 1
ATOM 1545 C CA . ASP A 1 193 ? -6.896 -23.541 26.654 1.00 25.52 193 ASP A CA 1
ATOM 1546 C C . ASP A 1 193 ? -7.570 -24.001 25.360 1.00 25.52 193 ASP A C 1
ATOM 1548 O O . ASP A 1 193 ? -8.747 -24.369 25.357 1.00 25.52 193 ASP A O 1
ATOM 1552 N N . SER A 1 194 ? -6.798 -24.064 24.277 1.00 31.81 194 SER A N 1
ATOM 1553 C CA . SER A 1 194 ? -7.020 -25.005 23.174 1.00 31.81 194 SER A CA 1
ATOM 1554 C C . SER A 1 194 ? -5.704 -25.205 22.424 1.00 31.81 194 SER A C 1
ATOM 1556 O O . SER A 1 194 ? -5.354 -24.431 21.532 1.00 31.81 194 SER A O 1
ATOM 1558 N N . ASP A 1 195 ? -4.985 -26.244 22.841 1.00 28.06 195 ASP A N 1
ATOM 1559 C CA . ASP A 1 195 ? -3.909 -26.896 22.102 1.00 28.06 195 ASP A CA 1
ATOM 1560 C C . ASP A 1 195 ? -4.500 -27.689 20.926 1.00 28.06 195 ASP A C 1
ATOM 1562 O O . ASP A 1 195 ? -5.364 -28.537 21.128 1.00 28.06 195 ASP A O 1
ATOM 1566 N N . GLU A 1 196 ? -3.999 -27.465 19.712 1.00 33.62 196 GLU A N 1
ATOM 1567 C CA . GLU A 1 196 ? -4.108 -28.416 18.600 1.00 33.62 196 GLU A CA 1
ATOM 1568 C C . GLU A 1 196 ? -2.733 -28.492 17.920 1.00 33.62 196 GLU A C 1
ATOM 1570 O O . GLU A 1 196 ? -2.158 -27.499 17.464 1.00 33.62 196 GLU A O 1
ATOM 1575 N N . SER A 1 197 ? -2.191 -29.702 17.953 1.00 32.19 197 SER A N 1
ATOM 1576 C CA . SER A 1 197 ? -0.838 -30.136 17.619 1.00 32.19 197 SER A CA 1
ATOM 1577 C C . SER A 1 197 ? -0.514 -30.101 16.121 1.00 32.19 197 SER A C 1
ATOM 1579 O O . SER A 1 197 ? -1.304 -30.562 15.299 1.00 32.19 197 SER A O 1
ATOM 1581 N N . LEU A 1 198 ? 0.707 -29.678 15.777 1.00 32.03 198 LEU A N 1
ATOM 1582 C CA . LEU A 1 198 ? 1.342 -29.927 14.477 1.00 32.03 198 LEU A CA 1
ATOM 1583 C C . LEU A 1 198 ? 2.733 -30.527 14.702 1.00 32.03 198 LEU A C 1
ATOM 1585 O O . LEU A 1 198 ? 3.743 -29.828 14.629 1.00 32.03 198 LEU A O 1
ATOM 1589 N N . ASP A 1 199 ? 2.762 -31.832 14.959 1.00 30.84 199 ASP A N 1
ATOM 1590 C CA . ASP A 1 199 ? 3.957 -32.657 14.822 1.00 30.84 199 ASP A CA 1
ATOM 1591 C C . ASP A 1 199 ? 3.849 -33.428 13.506 1.00 30.84 199 ASP A C 1
ATOM 1593 O O . ASP A 1 199 ? 3.085 -34.382 13.414 1.00 30.84 199 ASP A O 1
ATOM 1597 N N . ASP A 1 200 ? 4.602 -33.011 12.485 1.00 29.42 200 ASP A N 1
ATOM 1598 C CA . ASP A 1 200 ? 5.180 -33.966 11.540 1.00 29.42 200 ASP A CA 1
ATOM 1599 C C . ASP A 1 200 ? 6.330 -33.352 10.718 1.00 29.42 200 ASP A C 1
ATOM 1601 O O . ASP A 1 200 ? 6.188 -32.346 10.023 1.00 29.42 200 ASP A O 1
ATOM 1605 N N . LEU A 1 201 ? 7.468 -34.055 10.779 1.00 30.08 201 LEU A N 1
ATOM 1606 C CA . LEU A 1 201 ? 8.614 -34.044 9.859 1.00 30.08 201 LEU A CA 1
ATOM 1607 C C . LEU A 1 201 ? 9.670 -32.929 9.998 1.00 30.08 201 LEU A C 1
ATOM 1609 O O . LEU A 1 201 ? 9.841 -32.052 9.153 1.00 30.08 201 LEU A O 1
ATOM 1613 N N . MET A 1 202 ? 10.548 -33.121 10.988 1.00 40.56 202 MET A N 1
ATOM 1614 C CA . MET A 1 202 ? 11.987 -32.884 10.822 1.00 40.56 202 MET A CA 1
ATOM 1615 C C . MET A 1 202 ? 12.659 -34.160 10.305 1.00 40.56 202 MET A C 1
ATOM 1617 O O . MET A 1 202 ? 12.509 -35.220 10.903 1.00 40.56 202 MET A O 1
ATOM 1621 N N . SER A 1 203 ? 13.506 -34.045 9.281 1.00 29.47 203 SER A N 1
ATOM 1622 C CA . SER A 1 203 ? 14.710 -34.879 9.203 1.00 29.47 203 SER A CA 1
ATOM 1623 C C . SER A 1 203 ? 15.778 -34.207 8.347 1.00 29.47 203 SER A C 1
ATOM 1625 O O . SER A 1 203 ? 15.784 -34.314 7.126 1.00 29.47 203 SER A O 1
ATOM 1627 N N . CYS A 1 204 ? 16.702 -33.513 9.008 1.00 28.62 204 CYS A N 1
ATOM 1628 C CA . CYS A 1 204 ? 18.060 -33.316 8.511 1.00 28.62 204 CYS A CA 1
ATOM 1629 C C . CYS A 1 204 ? 19.003 -33.510 9.704 1.00 28.62 204 CYS A C 1
ATOM 1631 O O . CYS A 1 204 ? 18.854 -32.858 10.736 1.00 28.62 204 CYS A O 1
ATOM 1633 N N . GLY A 1 205 ? 19.898 -34.491 9.571 1.00 30.02 205 GLY A N 1
ATOM 1634 C CA . GLY A 1 205 ? 20.629 -35.137 10.661 1.00 30.02 205 GLY A CA 1
ATOM 1635 C C . GLY A 1 205 ? 21.663 -34.282 11.416 1.00 30.02 205 GLY A C 1
ATOM 1636 O O . GLY A 1 205 ? 21.900 -33.115 11.096 1.00 30.02 205 GLY A O 1
ATOM 1637 N N . PRO A 1 206 ? 22.301 -34.867 12.447 1.00 33.03 206 PRO A N 1
ATOM 1638 C CA . PRO A 1 206 ? 23.129 -34.134 13.398 1.00 33.03 206 PRO A CA 1
ATOM 1639 C C . PRO A 1 206 ? 24.475 -33.696 12.800 1.00 33.03 206 PRO A C 1
ATOM 1641 O O . PRO A 1 2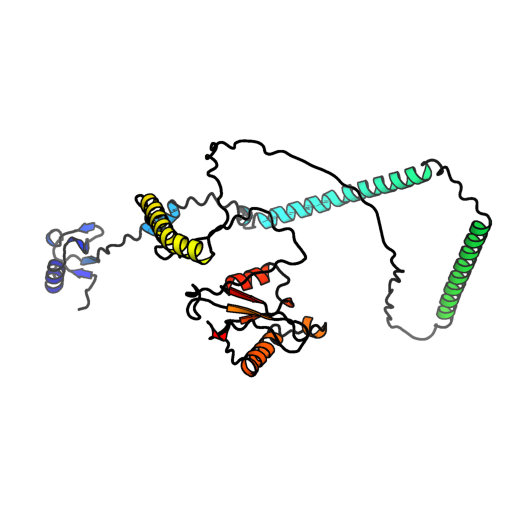06 ? 25.315 -34.513 12.422 1.00 33.03 206 PRO A O 1
ATOM 1644 N N . LEU A 1 207 ? 24.721 -32.383 12.798 1.00 33.59 207 LEU A N 1
ATOM 1645 C CA . LEU A 1 207 ? 26.043 -31.798 12.562 1.00 33.59 207 LEU A CA 1
ATOM 1646 C C . LEU A 1 207 ? 26.899 -31.903 13.834 1.00 33.59 207 LEU A C 1
ATOM 1648 O O . LEU A 1 207 ? 26.508 -31.468 14.919 1.00 33.59 207 LEU A O 1
ATOM 1652 N N . LYS A 1 208 ? 28.091 -32.490 13.681 1.00 34.03 208 LYS A N 1
ATOM 1653 C CA . LYS A 1 208 ? 29.107 -32.679 14.727 1.00 34.03 208 LYS A CA 1
ATOM 1654 C C . LYS A 1 208 ? 29.447 -31.344 15.410 1.00 34.03 208 LYS A C 1
ATOM 1656 O O . LYS A 1 208 ? 29.888 -30.404 14.750 1.00 34.03 208 LYS A O 1
ATOM 1661 N N . LYS A 1 209 ? 29.299 -31.284 16.740 1.00 33.59 209 LYS A N 1
ATOM 1662 C CA . LYS A 1 209 ? 29.771 -30.168 17.577 1.00 33.59 209 LYS A CA 1
ATOM 1663 C C . LYS A 1 209 ? 31.295 -30.057 17.460 1.00 33.59 209 LYS A C 1
ATOM 1665 O O . LYS A 1 209 ? 32.016 -30.888 18.002 1.00 33.59 209 LYS A O 1
ATOM 1670 N N . LYS A 1 210 ? 31.784 -29.027 16.768 1.00 40.03 210 LYS A N 1
ATOM 1671 C CA . LYS A 1 210 ? 33.158 -28.543 16.943 1.00 40.03 210 LYS A CA 1
ATOM 1672 C C . LYS A 1 210 ? 33.179 -27.628 18.169 1.00 40.03 210 LYS A C 1
ATOM 1674 O O . LYS A 1 210 ? 32.285 -26.798 18.330 1.00 40.03 210 LYS A O 1
ATOM 1679 N N . ASN A 1 211 ? 34.166 -27.834 19.039 1.00 35.84 211 ASN A N 1
ATOM 1680 C CA . ASN A 1 211 ? 34.403 -27.045 20.246 1.00 35.84 211 ASN A CA 1
ATOM 1681 C C . ASN A 1 211 ? 34.404 -25.546 19.928 1.00 35.84 211 ASN A C 1
ATOM 1683 O O . ASN A 1 211 ? 35.164 -25.084 19.079 1.00 35.84 211 ASN A O 1
ATOM 1687 N N . LEU A 1 212 ? 33.542 -24.797 20.615 1.00 40.47 212 LEU A N 1
ATOM 1688 C CA . LEU A 1 212 ? 33.449 -23.351 20.485 1.00 40.47 212 LEU A CA 1
ATOM 1689 C C . LEU A 1 212 ? 34.517 -22.723 21.390 1.00 40.47 212 LEU A C 1
ATOM 1691 O O . LEU A 1 212 ? 34.282 -22.508 22.577 1.00 40.47 212 LEU A O 1
ATOM 1695 N N . VAL A 1 213 ? 35.702 -22.469 20.836 1.00 44.38 213 VAL A N 1
ATOM 1696 C CA . VAL A 1 213 ? 36.693 -21.591 21.468 1.00 44.38 213 VAL A CA 1
ATOM 1697 C C . VAL A 1 213 ? 36.089 -20.191 21.482 1.00 44.38 213 VAL A C 1
ATOM 1699 O O . VAL A 1 213 ? 35.813 -19.617 20.431 1.00 44.38 213 VAL A O 1
ATOM 1702 N N . LEU A 1 214 ? 35.813 -19.663 22.670 1.00 53.34 214 LEU A N 1
ATOM 1703 C CA . LEU A 1 214 ? 35.349 -18.294 22.844 1.00 53.34 214 LEU A CA 1
ATOM 1704 C C . LEU A 1 214 ? 36.544 -17.486 23.334 1.00 53.34 214 LEU A C 1
ATOM 1706 O O . LEU A 1 214 ? 36.895 -17.598 24.500 1.00 53.34 214 LEU A O 1
ATOM 1710 N N . MET A 1 215 ? 37.188 -16.778 22.403 1.00 46.91 215 MET A N 1
ATOM 1711 C CA . MET A 1 215 ? 37.914 -15.507 22.554 1.00 46.91 215 MET A CA 1
ATOM 1712 C C . MET A 1 215 ? 38.760 -15.280 21.291 1.00 46.91 215 MET A C 1
ATOM 1714 O O . MET A 1 215 ? 39.914 -15.686 21.210 1.00 46.91 215 MET A O 1
ATOM 1718 N N . THR A 1 216 ? 38.169 -14.616 20.303 1.00 61.88 216 THR A N 1
ATOM 1719 C CA . THR A 1 216 ? 38.881 -13.904 19.234 1.00 61.88 216 THR A CA 1
ATOM 1720 C C . THR A 1 216 ? 38.451 -12.445 19.308 1.00 61.88 216 THR A C 1
ATOM 1722 O O . THR A 1 216 ? 37.302 -12.145 19.649 1.00 61.88 216 THR A O 1
ATOM 1725 N N . SER A 1 217 ? 39.389 -11.523 19.094 1.00 76.88 217 SER A N 1
ATOM 1726 C CA . SER A 1 217 ? 39.092 -10.091 19.143 1.00 76.88 217 SER A CA 1
ATOM 1727 C C . SER A 1 217 ? 38.067 -9.725 18.063 1.00 76.88 217 SER A C 1
ATOM 1729 O O . SER A 1 217 ? 37.989 -10.379 17.020 1.00 76.88 217 SER A O 1
ATOM 1731 N N . VAL A 1 218 ? 37.274 -8.672 18.295 1.00 79.38 218 VAL A N 1
ATOM 1732 C CA . VAL A 1 218 ? 36.264 -8.192 17.328 1.00 79.38 218 VAL A CA 1
ATOM 1733 C C . VAL A 1 218 ? 36.896 -7.950 15.951 1.00 79.38 218 VAL A C 1
ATOM 1735 O O . VAL A 1 218 ? 36.295 -8.279 14.930 1.00 79.38 218 VAL A O 1
ATOM 1738 N N . ASP A 1 219 ? 38.144 -7.484 15.928 1.00 82.06 219 ASP A N 1
ATOM 1739 C CA . ASP A 1 219 ? 38.904 -7.214 14.707 1.00 82.06 219 ASP A CA 1
ATOM 1740 C C . ASP A 1 219 ? 39.268 -8.479 13.920 1.00 82.06 219 ASP A C 1
ATOM 1742 O O . ASP A 1 219 ? 39.255 -8.462 12.689 1.00 82.06 219 ASP A O 1
ATOM 1746 N N . GLN A 1 220 ? 39.551 -9.592 14.606 1.00 84.44 220 GLN A N 1
ATOM 1747 C CA . GLN A 1 220 ? 39.830 -10.881 13.962 1.00 84.44 220 GLN A CA 1
ATOM 1748 C C . GLN A 1 220 ? 38.569 -11.470 13.325 1.00 84.44 220 GLN A C 1
ATOM 1750 O O . GLN A 1 220 ? 38.611 -11.985 12.212 1.00 84.44 220 GLN A O 1
ATOM 1755 N N . ILE A 1 221 ? 37.425 -11.342 13.998 1.00 84.06 221 ILE A N 1
ATOM 1756 C CA . ILE A 1 221 ? 36.137 -11.766 13.437 1.00 84.06 221 ILE A CA 1
ATOM 1757 C C . ILE A 1 221 ? 35.782 -10.885 12.233 1.00 84.06 221 ILE A C 1
ATOM 1759 O O . ILE A 1 221 ? 35.337 -11.383 11.202 1.00 84.06 221 ILE A O 1
ATOM 1763 N N . ALA A 1 222 ? 36.009 -9.573 12.331 1.00 85.19 222 ALA A N 1
ATOM 1764 C CA . ALA A 1 222 ? 35.752 -8.649 11.235 1.00 85.19 222 ALA A CA 1
ATOM 1765 C C . ALA A 1 222 ? 36.638 -8.933 10.010 1.00 85.19 222 ALA A C 1
ATOM 1767 O O . ALA A 1 222 ? 36.155 -8.836 8.882 1.00 85.19 222 ALA A O 1
ATOM 1768 N N . SER A 1 223 ? 37.912 -9.289 10.201 1.00 87.44 223 SER A N 1
ATOM 1769 C CA . SER A 1 223 ? 38.810 -9.631 9.092 1.00 87.44 223 SER A CA 1
ATOM 1770 C C . SER A 1 223 ? 38.438 -10.959 8.428 1.00 87.44 223 SER A C 1
ATOM 1772 O O . SER A 1 223 ? 38.427 -11.031 7.200 1.00 87.44 223 SER A O 1
ATOM 1774 N N . GLU A 1 224 ? 38.041 -11.972 9.203 1.00 90.12 224 GLU A N 1
ATOM 1775 C CA . GLU A 1 224 ? 37.539 -13.244 8.672 1.00 90.12 224 GLU A CA 1
ATOM 1776 C C . GLU A 1 224 ? 36.217 -13.062 7.907 1.00 90.12 224 GLU A C 1
ATOM 1778 O O . GLU A 1 224 ? 36.046 -13.577 6.802 1.00 90.12 224 GLU A O 1
ATOM 1783 N N . LEU A 1 225 ? 35.291 -12.256 8.428 1.00 88.38 225 LEU A N 1
ATOM 1784 C CA . LEU A 1 225 ? 34.040 -11.960 7.729 1.00 88.38 225 LEU A CA 1
ATOM 1785 C C . LEU A 1 225 ? 34.277 -11.194 6.422 1.00 88.38 225 LEU A C 1
ATOM 1787 O O . LEU A 1 225 ? 33.618 -11.480 5.422 1.00 88.38 225 LEU A O 1
ATOM 1791 N N . LYS A 1 226 ? 35.242 -10.266 6.387 1.00 90.69 226 LYS A N 1
ATOM 1792 C CA . LYS A 1 226 ? 35.605 -9.534 5.161 1.00 90.69 226 LYS A CA 1
ATOM 1793 C C . LYS A 1 226 ? 36.066 -10.458 4.031 1.00 90.69 226 LYS A C 1
ATOM 1795 O O . LYS A 1 226 ? 35.842 -10.117 2.873 1.00 90.69 226 LYS A O 1
ATOM 1800 N N . THR A 1 227 ? 36.676 -11.606 4.335 1.00 92.19 227 THR A N 1
ATOM 1801 C CA . THR A 1 227 ? 37.099 -12.579 3.312 1.00 92.19 227 THR A CA 1
ATOM 1802 C C . THR A 1 227 ? 35.987 -13.561 2.946 1.00 92.19 227 THR A C 1
ATOM 1804 O O . THR A 1 227 ? 35.841 -13.910 1.775 1.00 92.19 227 THR A O 1
ATOM 1807 N N . GLN A 1 228 ? 35.159 -13.974 3.910 1.00 92.69 228 GLN A N 1
ATOM 1808 C CA . GLN A 1 228 ? 34.083 -14.945 3.684 1.00 92.69 228 GLN A CA 1
ATOM 1809 C C . GLN A 1 228 ? 32.859 -14.355 2.968 1.00 92.69 228 GLN A C 1
ATOM 1811 O O . GLN A 1 228 ? 32.240 -15.041 2.153 1.00 92.69 228 GLN A O 1
ATOM 1816 N N . ILE A 1 229 ? 32.501 -13.093 3.238 1.00 92.38 229 ILE A N 1
ATOM 1817 C CA . ILE A 1 229 ? 31.303 -12.455 2.663 1.00 92.38 229 ILE A CA 1
ATOM 1818 C C . ILE A 1 229 ? 31.348 -12.409 1.125 1.00 92.38 229 ILE A C 1
ATOM 1820 O O . ILE A 1 229 ? 30.369 -12.840 0.512 1.00 92.38 229 ILE A O 1
ATOM 1824 N N . PRO A 1 230 ? 32.437 -11.956 0.468 1.00 92.75 230 PRO A N 1
ATOM 1825 C CA . PRO A 1 230 ? 32.513 -11.954 -0.992 1.00 92.75 230 PRO A CA 1
ATOM 1826 C C . PRO A 1 230 ? 32.346 -13.350 -1.599 1.00 92.75 230 PRO A C 1
ATOM 1828 O O . PRO A 1 230 ? 31.608 -13.505 -2.566 1.00 92.75 230 PRO A O 1
ATOM 1831 N N . LEU A 1 231 ? 32.957 -14.377 -0.996 1.00 93.38 231 LEU A N 1
ATOM 1832 C CA . LEU A 1 231 ? 32.833 -15.764 -1.459 1.00 93.38 231 LEU A CA 1
ATOM 1833 C C . LEU A 1 231 ? 31.385 -16.261 -1.369 1.00 93.38 231 LEU A C 1
ATOM 1835 O O . LEU A 1 231 ? 30.876 -16.869 -2.309 1.00 93.38 231 LEU A O 1
ATOM 1839 N N . ALA A 1 232 ? 30.701 -15.962 -0.262 1.00 91.19 232 ALA A N 1
ATOM 1840 C CA . ALA A 1 232 ? 29.293 -16.300 -0.093 1.00 91.19 232 ALA A CA 1
ATOM 1841 C C . ALA A 1 232 ? 28.394 -15.558 -1.099 1.00 91.19 232 ALA A C 1
ATOM 1843 O O . ALA A 1 232 ? 27.458 -16.150 -1.635 1.00 91.19 232 ALA A O 1
ATOM 1844 N N . LEU A 1 233 ? 28.682 -14.285 -1.390 1.00 89.56 233 LEU A N 1
ATOM 1845 C CA . LEU A 1 233 ? 27.948 -13.504 -2.389 1.00 89.56 233 LEU A CA 1
ATOM 1846 C C . LEU A 1 233 ? 28.153 -14.045 -3.808 1.00 89.56 233 LEU A C 1
ATOM 1848 O O . LEU A 1 233 ? 27.166 -14.185 -4.530 1.00 89.56 233 LEU A O 1
ATOM 1852 N N . CYS A 1 234 ? 29.382 -14.407 -4.189 1.00 88.25 234 CYS A N 1
ATOM 1853 C CA . CYS A 1 234 ? 29.659 -15.056 -5.474 1.00 88.25 234 CYS A CA 1
ATOM 1854 C C . CYS A 1 234 ? 28.878 -16.371 -5.606 1.00 88.25 234 CYS A C 1
ATOM 1856 O O . CYS A 1 234 ? 28.160 -16.561 -6.584 1.00 88.25 234 CYS A O 1
ATOM 1858 N N . ALA A 1 235 ? 28.907 -17.226 -4.579 1.00 89.31 235 ALA A N 1
ATOM 1859 C CA . ALA A 1 235 ? 28.157 -18.482 -4.580 1.00 89.31 235 ALA A CA 1
ATOM 1860 C C . ALA A 1 235 ? 26.632 -18.268 -4.691 1.00 89.31 235 ALA A C 1
ATOM 1862 O O . ALA A 1 235 ? 25.938 -19.027 -5.367 1.00 89.31 235 ALA A O 1
ATOM 1863 N N . LEU A 1 236 ? 26.088 -17.218 -4.059 1.00 87.38 236 LEU A N 1
ATOM 1864 C CA . LEU A 1 236 ? 24.673 -16.849 -4.192 1.00 87.38 236 LEU A CA 1
ATOM 1865 C C . LEU A 1 236 ? 24.330 -16.352 -5.603 1.00 87.38 236 LEU A C 1
ATOM 1867 O O . LEU A 1 236 ? 23.263 -16.686 -6.126 1.00 87.38 236 LEU A O 1
ATOM 1871 N N . GLN A 1 237 ? 25.217 -15.572 -6.224 1.00 84.81 237 GLN A N 1
ATOM 1872 C CA . GLN A 1 237 ? 25.052 -15.103 -7.601 1.00 84.81 237 GLN A CA 1
ATOM 1873 C C . GLN A 1 237 ? 25.081 -16.268 -8.599 1.00 84.81 237 GLN A C 1
ATOM 1875 O O . GLN A 1 237 ? 24.223 -16.325 -9.483 1.00 84.81 237 GLN A O 1
ATOM 1880 N N . GLU A 1 238 ? 26.005 -17.215 -8.425 1.00 85.38 238 GLU A N 1
ATOM 1881 C CA . GLU A 1 238 ? 26.111 -18.440 -9.227 1.00 85.38 238 GLU A CA 1
ATOM 1882 C C . GLU A 1 238 ? 24.878 -19.336 -9.062 1.00 85.38 238 GLU A C 1
ATOM 1884 O O . GLU A 1 238 ? 24.272 -19.747 -10.052 1.00 85.38 238 GLU A O 1
ATOM 1889 N N . TYR A 1 239 ? 24.435 -19.580 -7.822 1.00 83.19 239 TYR A N 1
ATOM 1890 C CA . TYR A 1 239 ? 23.226 -20.362 -7.536 1.00 83.19 239 TYR A CA 1
ATOM 1891 C C . TYR A 1 239 ? 21.987 -19.797 -8.242 1.00 83.19 239 TYR A C 1
ATOM 1893 O O . TYR A 1 239 ? 21.166 -20.535 -8.797 1.00 83.19 239 TYR A O 1
ATOM 1901 N N . ASP A 1 240 ? 21.851 -18.474 -8.242 1.00 73.75 240 ASP A N 1
ATOM 1902 C CA . ASP A 1 240 ? 20.752 -17.802 -8.917 1.00 73.75 240 ASP A CA 1
ATOM 1903 C C . ASP A 1 240 ? 20.921 -17.777 -10.449 1.00 73.75 240 ASP A C 1
ATOM 1905 O O . ASP A 1 240 ? 19.926 -17.756 -11.174 1.00 73.75 240 ASP A O 1
ATOM 1909 N N . GLY A 1 241 ? 22.156 -17.817 -10.960 1.00 68.81 241 GLY A N 1
ATOM 1910 C CA . GLY A 1 241 ? 22.466 -18.016 -12.380 1.00 68.81 241 GLY A CA 1
ATOM 1911 C C . GLY A 1 241 ? 22.062 -19.406 -12.883 1.00 68.81 241 GLY A C 1
ATOM 1912 O O . GLY A 1 241 ? 21.355 -19.513 -13.881 1.00 68.81 241 GLY A O 1
ATOM 1913 N N . HIS A 1 242 ? 22.375 -20.461 -12.130 1.00 63.34 242 HIS A N 1
ATOM 1914 C CA . HIS A 1 242 ? 22.038 -21.846 -12.488 1.00 63.34 242 HIS A CA 1
ATOM 1915 C C . HIS A 1 242 ? 20.529 -22.148 -12.486 1.00 63.34 242 HIS A C 1
ATOM 1917 O O . HIS A 1 242 ? 20.057 -23.003 -13.236 1.00 63.34 242 HIS A O 1
ATOM 1923 N N . LYS A 1 243 ? 19.719 -21.429 -11.694 1.00 59.91 243 LYS A N 1
ATOM 1924 C CA . LYS A 1 243 ? 18.247 -21.486 -11.822 1.00 59.91 243 LYS A CA 1
ATOM 1925 C C . LYS A 1 243 ? 17.734 -20.819 -13.106 1.00 59.91 243 LYS A C 1
ATOM 1927 O O . LYS A 1 243 ? 16.634 -21.146 -13.558 1.00 59.91 243 LYS A O 1
ATOM 1932 N N . ARG A 1 244 ? 18.501 -19.885 -13.677 1.00 55.56 244 ARG A N 1
ATOM 1933 C CA . ARG A 1 244 ? 18.126 -19.049 -14.829 1.00 55.56 244 ARG A CA 1
ATOM 1934 C C . ARG A 1 244 ? 18.491 -19.642 -16.188 1.00 55.56 244 ARG A C 1
ATOM 1936 O O . ARG A 1 244 ? 17.911 -19.182 -17.169 1.00 55.56 244 ARG A O 1
ATOM 1943 N N . ASP A 1 245 ? 19.273 -20.724 -16.245 1.00 55.75 245 ASP A N 1
ATOM 1944 C CA . ASP A 1 245 ? 19.548 -21.487 -17.483 1.00 55.75 245 ASP A CA 1
ATOM 1945 C C . ASP A 1 245 ? 18.272 -21.993 -18.192 1.00 55.75 245 ASP A C 1
ATOM 1947 O O . ASP A 1 245 ? 18.326 -22.477 -19.319 1.00 55.75 245 ASP A O 1
ATOM 1951 N N . LYS A 1 246 ? 17.092 -21.864 -17.563 1.00 56.75 246 LYS A N 1
ATOM 1952 C CA . LYS A 1 246 ? 15.803 -22.204 -18.177 1.00 56.75 246 LYS A CA 1
ATOM 1953 C C . LYS A 1 246 ? 14.929 -21.012 -18.579 1.00 56.75 246 LYS A C 1
ATOM 1955 O O . LYS A 1 246 ? 14.117 -21.223 -19.474 1.00 56.75 246 LYS A O 1
ATOM 1960 N N . LYS A 1 247 ? 15.046 -19.808 -17.983 1.00 57.88 247 LYS A N 1
ATOM 1961 C CA . LYS A 1 247 ? 14.272 -18.585 -18.342 1.00 57.88 247 LYS A CA 1
ATOM 1962 C C . LYS A 1 247 ? 14.929 -17.316 -17.771 1.00 57.88 247 LYS A C 1
ATOM 1964 O O . LYS A 1 247 ? 15.104 -17.223 -16.555 1.00 57.88 247 LYS A O 1
ATOM 1969 N N . LEU A 1 248 ? 15.195 -16.304 -18.606 1.00 59.81 248 LEU A N 1
ATOM 1970 C CA . LEU A 1 248 ? 15.451 -14.945 -18.108 1.00 59.81 248 LEU A CA 1
ATOM 1971 C C . LEU A 1 248 ? 14.176 -14.394 -17.433 1.00 59.81 248 LEU A C 1
ATOM 1973 O O . LEU A 1 248 ? 13.074 -14.630 -17.940 1.00 59.81 248 LEU A O 1
ATOM 1977 N N . PRO A 1 249 ? 14.291 -13.670 -16.303 1.00 62.06 249 PRO A N 1
ATOM 1978 C CA . PRO A 1 249 ? 13.149 -12.992 -15.707 1.00 62.06 249 PRO A CA 1
ATOM 1979 C C . PRO A 1 249 ? 12.599 -11.942 -16.678 1.00 62.06 249 PRO A C 1
ATOM 1981 O O . PRO A 1 249 ? 13.356 -11.247 -17.350 1.00 62.06 249 PRO A O 1
ATOM 1984 N N . LEU A 1 250 ? 11.270 -11.818 -16.717 1.00 60.34 250 LEU A N 1
ATOM 1985 C CA . LEU A 1 250 ? 10.536 -10.896 -17.597 1.00 60.34 250 LEU A CA 1
ATOM 1986 C C . LEU A 1 250 ? 10.930 -9.419 -17.391 1.00 60.34 250 LEU A C 1
ATOM 1988 O O . LEU A 1 250 ? 10.662 -8.584 -18.248 1.00 60.34 250 LEU A O 1
ATOM 1992 N N . PHE A 1 251 ? 11.583 -9.116 -16.267 1.00 59.84 251 PHE A N 1
ATOM 1993 C CA . PHE A 1 251 ? 12.112 -7.805 -15.921 1.00 59.84 251 PHE A CA 1
ATOM 1994 C C . PHE A 1 251 ? 13.573 -7.963 -15.471 1.00 59.84 251 PHE A C 1
ATOM 1996 O O . PHE A 1 251 ? 13.810 -8.493 -14.382 1.00 59.84 251 PHE A O 1
ATOM 2003 N N . PRO A 1 252 ? 14.559 -7.546 -16.285 1.00 59.94 252 PRO A N 1
ATOM 2004 C CA . PRO A 1 252 ? 15.974 -7.632 -15.918 1.00 59.94 252 PRO A CA 1
ATOM 2005 C C . PRO A 1 252 ? 16.336 -6.709 -14.740 1.00 59.94 252 PRO A C 1
ATOM 2007 O O . PRO A 1 252 ? 17.277 -7.000 -14.007 1.00 59.94 252 PRO A O 1
ATOM 2010 N N . ASP A 1 253 ? 15.533 -5.669 -14.502 1.00 56.97 253 ASP A N 1
ATOM 2011 C CA . ASP A 1 253 ? 15.822 -4.588 -13.550 1.00 56.97 253 ASP A CA 1
ATOM 2012 C C . ASP A 1 253 ? 15.221 -4.795 -12.149 1.00 56.97 253 ASP A C 1
ATOM 2014 O O . ASP A 1 253 ? 15.205 -3.875 -11.327 1.00 56.97 253 ASP A O 1
ATOM 2018 N N . THR A 1 254 ? 14.700 -5.985 -11.826 1.00 63.72 254 THR A N 1
ATOM 2019 C CA . THR A 1 254 ? 14.229 -6.240 -10.457 1.00 63.72 254 THR A CA 1
ATOM 2020 C C . THR A 1 254 ? 15.412 -6.222 -9.495 1.00 63.72 254 THR A C 1
ATOM 2022 O O . THR A 1 254 ? 16.211 -7.162 -9.476 1.00 63.72 254 THR A O 1
ATOM 2025 N N . LYS A 1 255 ? 15.505 -5.165 -8.678 1.00 63.56 255 LYS A N 1
ATOM 2026 C CA . LYS A 1 255 ? 16.449 -5.074 -7.558 1.00 63.56 255 LYS A CA 1
ATOM 2027 C C . LYS A 1 255 ? 16.299 -6.320 -6.679 1.00 63.56 255 LYS A C 1
ATOM 2029 O O . LYS A 1 255 ? 15.234 -6.559 -6.110 1.00 63.56 255 LYS A O 1
ATOM 2034 N N . LYS A 1 256 ? 17.357 -7.125 -6.582 1.00 73.31 256 LYS A N 1
ATOM 2035 C CA . LYS A 1 256 ? 17.401 -8.295 -5.697 1.00 73.31 256 LYS A CA 1
ATOM 2036 C C . LYS A 1 256 ? 17.917 -7.853 -4.341 1.00 73.31 256 LYS A C 1
ATOM 2038 O O . LYS A 1 256 ? 19.000 -7.288 -4.250 1.00 73.31 256 LYS A O 1
ATOM 2043 N N . ILE A 1 257 ? 17.132 -8.111 -3.303 1.00 78.44 257 ILE A N 1
ATOM 2044 C CA . ILE A 1 257 ? 17.485 -7.751 -1.932 1.00 78.44 257 ILE A CA 1
ATOM 2045 C C . ILE A 1 257 ? 18.118 -8.974 -1.270 1.00 78.44 257 ILE A C 1
ATOM 2047 O O . ILE A 1 257 ? 17.541 -10.063 -1.290 1.00 78.44 257 ILE A O 1
ATOM 2051 N N . VAL A 1 258 ? 19.302 -8.796 -0.688 1.00 83.44 258 VAL A N 1
ATOM 2052 C CA . VAL A 1 258 ? 19.986 -9.823 0.105 1.00 83.44 258 VAL A CA 1
ATOM 2053 C C . VAL A 1 258 ? 19.767 -9.513 1.582 1.00 83.44 258 VAL A C 1
ATOM 2055 O O . VAL A 1 258 ? 20.051 -8.407 2.035 1.00 83.44 258 VAL A O 1
ATOM 2058 N N . TYR A 1 259 ? 19.269 -10.490 2.340 1.00 83.56 259 TYR A N 1
ATOM 2059 C CA . TYR A 1 259 ? 19.022 -10.342 3.774 1.00 83.56 259 TYR A CA 1
ATOM 2060 C C . TYR A 1 259 ? 20.068 -11.099 4.593 1.00 83.56 259 TYR A C 1
ATOM 2062 O O . TYR A 1 259 ? 20.334 -12.275 4.343 1.00 83.56 259 TYR A O 1
ATOM 2070 N N . LEU A 1 260 ? 20.605 -10.448 5.626 1.00 85.19 260 LEU A N 1
ATOM 2071 C CA . LEU A 1 260 ? 21.427 -11.093 6.645 1.00 85.19 260 LEU A CA 1
ATOM 2072 C C . LEU A 1 260 ? 20.536 -11.515 7.819 1.00 85.19 260 LEU A C 1
ATOM 2074 O O . LEU A 1 260 ? 19.923 -10.675 8.474 1.00 85.19 260 LEU A O 1
ATOM 2078 N N . THR A 1 261 ? 20.469 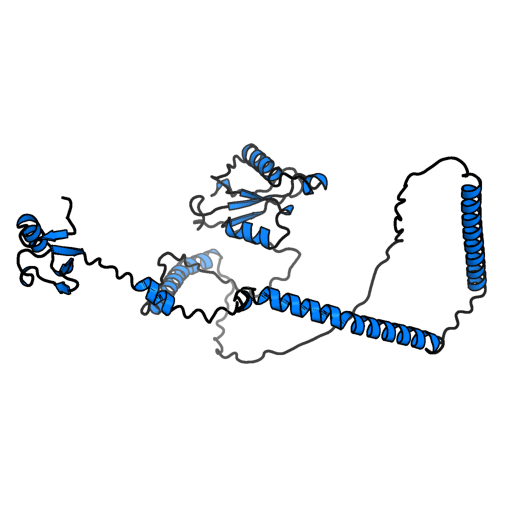-12.815 8.106 1.00 85.50 261 THR A N 1
ATOM 2079 C CA . THR A 1 261 ? 19.715 -13.331 9.260 1.00 85.50 261 THR A CA 1
ATOM 2080 C C . THR A 1 261 ? 20.652 -13.561 10.441 1.00 85.50 261 THR A C 1
ATOM 2082 O O . THR A 1 261 ? 21.513 -14.437 10.392 1.00 85.50 261 THR A O 1
ATOM 2085 N N . VAL A 1 262 ? 20.456 -12.812 11.528 1.00 83.62 262 VAL A N 1
ATOM 2086 C CA . VAL A 1 262 ? 21.236 -12.955 12.766 1.00 83.62 262 VAL A CA 1
ATOM 2087 C C . VAL A 1 262 ? 20.470 -13.831 13.755 1.00 83.62 262 VAL A C 1
ATOM 2089 O O . VAL A 1 262 ? 19.377 -13.478 14.195 1.00 83.62 262 VAL A O 1
ATOM 2092 N N . LYS A 1 263 ? 21.039 -14.987 14.118 1.00 82.69 263 LYS A N 1
ATOM 2093 C CA . LYS A 1 263 ? 20.475 -15.881 15.140 1.00 82.69 263 LYS A CA 1
ATOM 2094 C C . LYS A 1 263 ? 21.189 -15.677 16.472 1.00 82.69 263 LYS A C 1
ATOM 2096 O O . LYS A 1 263 ? 22.383 -15.940 16.595 1.00 82.69 263 LYS A O 1
ATOM 2101 N N . TYR A 1 264 ? 20.443 -15.241 17.480 1.00 78.88 264 TYR A N 1
ATOM 2102 C CA . TYR A 1 264 ? 20.950 -15.059 18.837 1.00 78.88 264 TYR A CA 1
ATOM 2103 C C . TYR A 1 264 ? 20.845 -16.363 19.636 1.00 78.88 264 TYR A C 1
ATOM 2105 O O . TYR A 1 264 ? 19.887 -17.118 19.486 1.00 78.88 264 TYR A O 1
ATOM 2113 N N . LYS A 1 265 ? 21.813 -16.622 20.526 1.00 80.44 265 LYS A N 1
ATOM 2114 C CA . LYS A 1 265 ? 21.799 -17.806 21.412 1.00 80.44 265 LYS A CA 1
ATOM 2115 C C . LYS A 1 265 ? 20.685 -17.763 22.463 1.00 80.44 265 LYS A C 1
ATOM 2117 O O . LYS A 1 265 ? 20.299 -18.804 22.978 1.00 80.44 265 LYS A O 1
ATOM 2122 N N . ARG A 1 266 ? 20.205 -16.568 22.815 1.00 71.88 266 ARG A N 1
ATOM 2123 C CA . ARG A 1 266 ? 19.081 -16.355 23.733 1.00 71.88 266 ARG A CA 1
ATOM 2124 C C . ARG A 1 266 ? 18.043 -15.471 23.039 1.00 71.88 266 ARG A C 1
ATOM 2126 O O . ARG A 1 266 ? 18.453 -14.499 22.400 1.00 71.88 266 ARG A O 1
ATOM 2133 N N . PRO A 1 267 ? 16.740 -15.780 23.145 1.00 63.69 267 PRO A N 1
ATOM 2134 C CA . PRO A 1 267 ? 15.699 -14.908 22.622 1.00 63.69 267 PRO A CA 1
ATOM 2135 C C . PRO A 1 267 ? 15.671 -13.586 23.401 1.00 63.69 267 PRO A C 1
ATOM 2137 O O . PRO A 1 267 ? 16.009 -13.526 24.585 1.00 63.69 267 PRO A O 1
ATOM 2140 N N . PHE A 1 268 ? 15.295 -12.508 22.718 1.00 61.62 268 PHE A N 1
ATOM 2141 C CA . PHE A 1 268 ? 15.219 -11.171 23.299 1.00 61.62 268 PHE A CA 1
ATOM 2142 C C . PHE A 1 268 ? 13.981 -11.052 24.206 1.00 61.62 268 PHE A C 1
ATOM 2144 O O . PHE A 1 268 ? 12.858 -10.965 23.714 1.00 61.62 268 PHE A O 1
ATOM 2151 N N . PHE A 1 269 ? 14.171 -11.038 25.529 1.00 56.75 269 PHE A N 1
ATOM 2152 C CA . PHE A 1 269 ? 13.101 -10.784 26.502 1.00 56.75 269 PHE A CA 1
ATOM 2153 C C . PHE A 1 269 ? 12.979 -9.267 26.758 1.00 56.75 269 PHE A C 1
ATOM 2155 O O . PHE A 1 269 ? 13.938 -8.617 27.172 1.00 56.75 269 PHE A O 1
ATOM 2162 N N . LYS A 1 270 ? 11.815 -8.677 26.450 1.00 57.00 270 LYS A N 1
ATOM 2163 C CA . LYS A 1 270 ? 11.580 -7.217 26.449 1.00 57.00 270 LYS A CA 1
ATOM 2164 C C . LYS A 1 270 ? 11.660 -6.576 27.848 1.00 57.00 270 LYS A C 1
ATOM 2166 O O . LYS A 1 270 ? 11.069 -7.076 28.798 1.00 57.00 270 LYS A O 1
ATOM 2171 N N . LYS A 1 271 ? 12.193 -5.347 27.905 1.00 50.97 271 LYS A N 1
ATOM 2172 C CA . LYS A 1 271 ? 11.568 -4.227 28.639 1.00 50.97 271 LYS A CA 1
ATOM 2173 C C . LYS A 1 271 ? 11.063 -3.223 27.587 1.00 50.97 271 LYS A C 1
ATOM 2175 O O . LYS A 1 271 ? 11.868 -2.758 26.786 1.00 50.97 271 LYS A O 1
ATOM 2180 N N . SER A 1 272 ? 9.739 -3.024 27.542 1.00 50.28 272 SER A N 1
ATOM 2181 C CA . SER A 1 272 ? 8.948 -1.998 26.820 1.00 50.28 272 SER A CA 1
ATOM 2182 C C . SER A 1 272 ? 9.471 -1.443 25.474 1.00 50.28 272 SER A C 1
ATOM 2184 O O . SER A 1 272 ? 10.444 -0.695 25.427 1.00 50.28 272 SER A O 1
ATOM 2186 N N . GLY A 1 273 ? 8.718 -1.696 24.393 1.00 54.19 273 GLY A N 1
ATOM 2187 C CA . GLY A 1 273 ? 8.803 -0.957 23.120 1.00 54.19 273 GLY A CA 1
ATOM 2188 C C . GLY A 1 273 ? 9.538 -1.675 21.980 1.00 54.19 273 GLY A C 1
ATOM 2189 O O . GLY A 1 273 ? 10.557 -2.333 22.183 1.00 54.19 273 GLY A O 1
ATOM 2190 N N . ASN A 1 274 ? 9.011 -1.556 20.756 1.00 53.03 274 ASN A N 1
ATOM 2191 C CA . ASN A 1 274 ? 9.720 -1.949 19.537 1.00 53.03 274 ASN A CA 1
ATOM 2192 C C . ASN A 1 274 ? 10.794 -0.887 19.260 1.00 53.03 274 ASN A C 1
ATOM 2194 O O . ASN A 1 274 ? 10.489 0.166 18.708 1.00 53.03 274 ASN A O 1
ATOM 2198 N N . ARG A 1 275 ? 12.040 -1.127 19.673 1.00 59.62 275 ARG A N 1
ATOM 2199 C CA . ARG A 1 275 ? 13.157 -0.247 19.312 1.00 59.62 275 ARG A CA 1
ATOM 2200 C C . ARG A 1 275 ? 13.640 -0.612 17.913 1.00 59.62 275 ARG A C 1
ATOM 2202 O O . ARG A 1 275 ? 14.244 -1.662 17.722 1.00 59.62 275 ARG A O 1
ATOM 2209 N N . CYS A 1 276 ? 13.339 0.243 16.941 1.00 61.75 276 CYS A N 1
ATOM 2210 C CA . CYS A 1 276 ? 14.004 0.209 15.646 1.00 61.75 276 CYS A CA 1
ATOM 2211 C C . CYS A 1 276 ? 15.443 0.692 15.860 1.00 61.75 276 CYS A C 1
ATOM 2213 O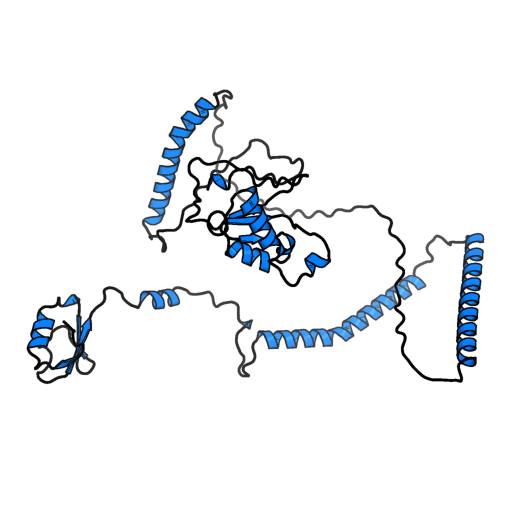 O . CYS A 1 276 ? 15.647 1.814 16.320 1.00 61.75 276 CYS A O 1
ATOM 2215 N N . VAL A 1 277 ? 16.427 -0.165 15.591 1.00 70.00 277 VAL A N 1
ATOM 2216 C CA . VAL A 1 277 ? 17.841 0.225 15.602 1.00 70.00 277 VAL A CA 1
ATOM 2217 C C . VAL A 1 277 ? 18.203 0.618 14.179 1.00 70.00 277 VAL A C 1
ATOM 2219 O O . VAL A 1 277 ? 18.100 -0.200 13.267 1.00 70.00 277 VAL A O 1
ATOM 2222 N N . PHE A 1 278 ? 18.583 1.877 13.993 1.00 72.06 278 PHE A N 1
ATOM 2223 C CA . PHE A 1 278 ? 19.109 2.356 12.722 1.00 72.06 278 PHE A CA 1
ATOM 2224 C C . PHE A 1 278 ? 20.594 2.008 12.643 1.00 72.06 278 PHE A C 1
ATOM 2226 O O . PHE A 1 278 ? 21.323 2.146 13.624 1.00 72.06 278 PHE A O 1
ATOM 2233 N N . VAL A 1 279 ? 21.024 1.512 11.486 1.00 79.56 279 VAL A N 1
ATOM 2234 C CA . VAL A 1 279 ? 22.425 1.196 11.206 1.00 79.56 279 VAL A CA 1
ATOM 2235 C C . VAL A 1 279 ? 22.833 2.042 10.015 1.00 79.56 279 VAL A C 1
ATOM 2237 O O . VAL A 1 279 ? 22.299 1.859 8.922 1.00 79.56 279 VAL A O 1
ATOM 2240 N N . THR A 1 280 ? 23.763 2.967 10.231 1.00 80.31 280 THR A N 1
ATOM 2241 C CA . THR A 1 280 ? 24.310 3.802 9.163 1.00 80.31 280 THR A CA 1
ATOM 2242 C C . THR A 1 280 ? 25.147 2.930 8.234 1.00 80.31 280 THR A C 1
ATOM 2244 O O . THR A 1 280 ? 26.081 2.252 8.668 1.00 80.31 280 THR A O 1
ATOM 2247 N N . GLN A 1 281 ? 24.787 2.906 6.952 1.00 80.75 281 GLN A N 1
ATOM 2248 C CA . GLN A 1 281 ? 25.519 2.165 5.931 1.00 80.75 281 GLN A CA 1
ATOM 2249 C C . GLN A 1 281 ? 26.468 3.109 5.187 1.00 80.75 281 GLN A C 1
ATOM 2251 O O . GLN A 1 281 ? 26.066 4.226 4.871 1.00 80.75 281 GLN A O 1
ATOM 2256 N N . PRO A 1 282 ? 27.697 2.672 4.857 1.00 84.31 282 PRO A N 1
ATOM 2257 C CA . PRO A 1 282 ? 28.637 3.491 4.087 1.00 84.31 282 PRO A CA 1
ATOM 2258 C C . PRO A 1 282 ? 28.155 3.752 2.653 1.00 84.31 282 PRO A C 1
ATOM 2260 O O . PRO A 1 282 ? 28.510 4.764 2.061 1.00 84.31 282 PRO A O 1
ATOM 2263 N N . TYR A 1 283 ? 27.337 2.847 2.108 1.00 82.06 283 TYR A N 1
ATOM 2264 C CA . TYR A 1 283 ? 26.710 2.968 0.796 1.00 82.06 283 TYR A CA 1
ATOM 2265 C C . TYR A 1 283 ? 25.210 2.712 0.959 1.00 82.06 283 TYR A C 1
ATOM 2267 O O . TYR A 1 283 ? 24.800 1.550 1.009 1.00 82.06 283 TYR A O 1
ATOM 2275 N N . PRO A 1 284 ? 24.389 3.759 1.130 1.00 78.94 284 PRO A N 1
ATOM 2276 C CA . PRO A 1 284 ? 22.951 3.585 1.212 1.00 78.94 284 PRO A CA 1
ATOM 2277 C C . PRO A 1 284 ? 22.388 3.213 -0.165 1.00 78.94 284 PRO A C 1
ATOM 2279 O O . PRO A 1 284 ? 22.722 3.818 -1.178 1.00 78.94 284 PRO A O 1
ATOM 2282 N N . ASP A 1 285 ? 21.446 2.270 -0.203 1.00 72.75 285 ASP A N 1
ATOM 2283 C CA . ASP A 1 285 ? 20.677 1.963 -1.425 1.00 72.75 285 ASP A CA 1
ATOM 2284 C C . ASP A 1 285 ? 19.749 3.121 -1.856 1.00 72.75 285 ASP A C 1
ATOM 2286 O O . ASP A 1 285 ? 19.067 3.053 -2.887 1.00 72.75 285 ASP A O 1
ATOM 2290 N N . ARG A 1 286 ? 19.646 4.154 -1.014 1.00 75.69 286 ARG A N 1
ATOM 2291 C CA . ARG A 1 286 ? 18.653 5.221 -1.078 1.00 75.69 286 ARG A CA 1
ATOM 2292 C C . ARG A 1 286 ? 19.353 6.539 -1.339 1.00 75.69 286 ARG A C 1
ATOM 2294 O O . ARG A 1 286 ? 20.159 6.973 -0.529 1.00 75.69 286 ARG A O 1
ATOM 2301 N N . ASN A 1 287 ? 18.952 7.163 -2.436 1.00 75.12 287 ASN A N 1
ATOM 2302 C CA . ASN A 1 287 ? 19.412 8.473 -2.865 1.00 75.12 287 ASN A CA 1
ATOM 2303 C C . ASN A 1 287 ? 18.181 9.360 -3.079 1.00 75.12 287 ASN A C 1
ATOM 2305 O O . ASN A 1 287 ? 17.128 8.828 -3.464 1.00 75.12 287 ASN A O 1
ATOM 2309 N N . PRO A 1 288 ? 18.303 10.691 -2.960 1.00 71.06 288 PRO A N 1
ATOM 2310 C CA . PRO A 1 288 ? 17.185 11.614 -3.176 1.00 71.06 288 PRO A CA 1
ATOM 2311 C C . PRO A 1 288 ? 16.583 11.477 -4.586 1.00 71.06 288 PRO A C 1
ATOM 2313 O O . PRO A 1 288 ? 15.397 11.707 -4.789 1.00 71.06 288 PRO A O 1
ATOM 2316 N N . SER A 1 289 ? 17.362 10.995 -5.560 1.00 76.56 289 SER A N 1
ATOM 2317 C CA . SER A 1 289 ? 16.893 10.722 -6.925 1.00 76.56 289 SER A CA 1
ATOM 2318 C C . SER A 1 289 ? 16.022 9.464 -7.072 1.00 76.56 289 SER A C 1
ATOM 2320 O O . SER A 1 289 ? 15.318 9.335 -8.067 1.00 76.56 289 SER A O 1
ATOM 2322 N N . ASN A 1 290 ? 16.098 8.504 -6.141 1.00 78.94 290 ASN A N 1
ATOM 2323 C CA . ASN A 1 290 ? 15.442 7.188 -6.260 1.00 78.94 290 ASN A CA 1
ATOM 2324 C C . ASN A 1 290 ? 14.416 6.920 -5.146 1.00 78.94 290 ASN A C 1
ATOM 2326 O O . ASN A 1 290 ? 13.613 5.998 -5.257 1.00 78.94 290 ASN A O 1
ATOM 2330 N N . SER A 1 291 ? 14.434 7.690 -4.057 1.00 82.38 291 SER A N 1
ATOM 2331 C CA . SER A 1 291 ? 13.526 7.486 -2.928 1.00 82.38 291 SER A CA 1
ATOM 2332 C C . SER A 1 291 ? 12.659 8.705 -2.658 1.00 82.38 291 SER A C 1
ATOM 2334 O O . SER A 1 291 ? 13.168 9.790 -2.399 1.00 82.38 291 SER A O 1
ATOM 2336 N N . SER A 1 292 ? 11.344 8.494 -2.617 1.00 86.56 292 SER A N 1
ATOM 2337 C CA . SER A 1 292 ? 10.404 9.440 -2.022 1.00 86.56 292 SER A CA 1
ATOM 2338 C C . SER A 1 292 ? 10.314 9.209 -0.514 1.00 86.56 292 SER A C 1
ATOM 2340 O O . SER A 1 292 ? 10.002 8.099 -0.058 1.00 86.56 292 SER A O 1
ATOM 2342 N N . VAL A 1 293 ? 10.603 10.254 0.261 1.00 87.00 293 VAL A N 1
ATOM 2343 C CA . VAL A 1 293 ? 10.597 10.230 1.730 1.00 87.00 293 VAL A CA 1
ATOM 2344 C C . VAL A 1 293 ? 9.367 10.970 2.240 1.00 87.00 293 VAL A C 1
ATOM 2346 O O . VAL A 1 293 ? 9.135 12.121 1.882 1.00 87.00 293 VAL A O 1
ATOM 2349 N N . CYS A 1 294 ? 8.576 10.327 3.093 1.00 88.12 294 CYS A N 1
ATOM 2350 C CA . CYS A 1 294 ? 7.471 10.962 3.798 1.00 88.12 294 CYS A CA 1
ATOM 2351 C C . CYS A 1 294 ? 7.808 11.125 5.283 1.00 88.12 294 CYS A C 1
ATOM 2353 O O . CYS A 1 294 ? 8.241 10.177 5.945 1.00 88.12 294 CYS A O 1
ATOM 2355 N N . LEU A 1 295 ? 7.610 12.338 5.794 1.00 88.50 295 LEU A N 1
ATOM 2356 C CA . LEU A 1 295 ? 7.818 12.669 7.199 1.00 88.50 295 LEU A CA 1
ATOM 2357 C C . LEU A 1 295 ? 6.483 12.573 7.933 1.00 88.50 295 LEU A C 1
ATOM 2359 O O . LEU A 1 295 ? 5.533 13.265 7.579 1.00 88.50 295 LEU A O 1
ATOM 2363 N N . ILE A 1 296 ? 6.416 11.712 8.947 1.00 87.50 296 ILE A N 1
ATOM 2364 C CA . ILE A 1 296 ? 5.261 11.595 9.836 1.00 87.50 296 ILE A CA 1
ATOM 2365 C C . ILE A 1 296 ? 5.583 12.365 11.112 1.00 87.50 296 ILE A C 1
ATOM 2367 O O . ILE A 1 296 ? 6.344 11.877 11.951 1.00 87.50 296 ILE A O 1
ATOM 2371 N N . LEU A 1 297 ? 5.048 13.577 11.229 1.00 88.25 297 LEU A N 1
ATOM 2372 C CA . LEU A 1 297 ? 5.360 14.517 12.307 1.00 88.25 297 LEU A CA 1
ATOM 2373 C C . LEU A 1 297 ? 4.204 14.625 13.305 1.00 88.25 297 LEU A C 1
ATOM 2375 O O . LEU A 1 297 ? 3.057 14.387 12.932 1.00 88.25 297 LEU A O 1
ATOM 2379 N N . PRO A 1 298 ? 4.478 14.942 14.583 1.00 85.81 298 PRO A N 1
ATOM 2380 C CA . PRO A 1 298 ? 3.423 15.069 15.581 1.00 85.81 298 PRO A CA 1
ATOM 2381 C C . PRO A 1 298 ? 2.465 16.220 15.245 1.00 85.81 298 PRO A C 1
ATOM 2383 O O . PRO A 1 298 ? 2.865 17.224 14.661 1.00 85.81 298 PRO A O 1
ATOM 2386 N N . ASP A 1 299 ? 1.205 16.087 15.663 1.00 85.94 299 ASP A N 1
ATOM 2387 C CA . ASP A 1 299 ? 0.207 17.150 15.515 1.00 85.94 299 ASP A CA 1
ATOM 2388 C C . ASP A 1 299 ? 0.659 18.416 16.265 1.00 85.94 299 ASP A C 1
ATOM 2390 O O . ASP A 1 299 ? 0.983 18.341 17.458 1.00 85.94 299 ASP A O 1
ATOM 2394 N N . LEU A 1 300 ? 0.639 19.563 15.576 1.00 85.00 300 LEU A N 1
ATOM 2395 C CA . LEU A 1 300 ? 0.957 20.876 16.156 1.00 85.00 300 LEU A CA 1
ATOM 2396 C C . LEU A 1 300 ? -0.155 21.353 17.089 1.00 85.00 300 LEU A C 1
ATOM 2398 O O . LEU A 1 300 ? 0.109 21.807 18.199 1.00 85.00 300 LEU A O 1
ATOM 2402 N N . ASP A 1 301 ? -1.405 21.186 16.655 1.00 83.31 301 ASP A N 1
ATOM 2403 C CA . ASP A 1 301 ? -2.587 21.436 17.473 1.00 83.31 301 ASP A CA 1
ATOM 2404 C C . ASP A 1 301 ? -3.415 20.153 17.614 1.00 83.31 301 ASP A C 1
ATOM 2406 O O . ASP A 1 301 ? -3.887 19.578 16.628 1.00 83.31 301 ASP A O 1
ATOM 2410 N N . ARG A 1 302 ? -3.598 19.719 18.866 1.00 83.50 302 ARG A N 1
ATOM 2411 C CA . ARG A 1 302 ? -4.385 18.538 19.261 1.00 83.50 302 ARG A CA 1
ATOM 2412 C C . ARG A 1 302 ? -5.814 18.889 19.687 1.00 83.50 302 ARG A C 1
ATOM 2414 O O . ARG A 1 302 ? -6.541 18.019 20.169 1.00 83.50 302 ARG A O 1
ATOM 2421 N N . SER A 1 303 ? -6.222 20.151 19.558 1.00 87.06 303 SER A N 1
ATOM 2422 C CA . SER A 1 303 ? -7.561 20.609 19.919 1.00 87.06 303 SER A CA 1
ATOM 2423 C C . SER A 1 303 ? -8.654 19.945 19.067 1.00 87.06 303 SER A C 1
ATOM 2425 O O . SER A 1 303 ? -8.444 19.562 17.914 1.00 87.06 303 SER A O 1
ATOM 2427 N N . LYS A 1 304 ? -9.878 19.853 19.611 1.00 82.44 304 LYS A N 1
ATOM 2428 C CA . LYS A 1 304 ? -11.046 19.352 18.858 1.00 82.44 304 LYS A CA 1
ATOM 2429 C C . LYS A 1 304 ? -11.351 20.212 17.624 1.00 82.44 304 LYS A C 1
ATOM 2431 O O . LYS A 1 304 ? -11.803 19.679 16.620 1.00 82.44 304 LYS A O 1
ATOM 2436 N N . LYS A 1 305 ? -11.061 21.519 17.684 1.00 83.50 305 LYS A N 1
ATOM 2437 C CA . LYS A 1 305 ? -11.258 22.451 16.562 1.00 83.50 305 LYS A CA 1
ATOM 2438 C C . LYS A 1 305 ? -10.352 22.102 15.384 1.00 83.50 305 LYS A C 1
ATOM 2440 O O . LYS A 1 305 ? -10.825 22.073 14.255 1.00 83.50 305 LYS A O 1
ATOM 2445 N N . ALA A 1 306 ? -9.088 21.778 15.658 1.00 80.50 306 ALA A N 1
ATOM 2446 C CA . ALA A 1 306 ? -8.139 21.359 14.633 1.00 80.50 306 ALA A CA 1
ATOM 2447 C C . ALA A 1 306 ? -8.475 19.992 14.020 1.00 80.50 306 ALA A C 1
ATOM 2449 O O . ALA A 1 306 ? -8.094 19.741 12.880 1.00 80.50 306 ALA A O 1
ATOM 2450 N N . GLN A 1 307 ? -9.175 19.108 14.743 1.00 77.88 307 GLN A N 1
ATOM 2451 C CA . GLN A 1 307 ? -9.651 17.828 14.192 1.00 77.88 307 GLN A CA 1
ATOM 2452 C C . GLN A 1 307 ? -10.799 18.001 13.192 1.00 77.88 307 GLN A C 1
ATOM 2454 O O . GLN A 1 307 ? -10.949 17.181 12.293 1.00 77.88 307 GLN A O 1
ATOM 2459 N N . THR A 1 308 ? -11.603 19.051 13.352 1.00 82.00 308 THR A N 1
ATOM 2460 C CA . THR A 1 308 ? -12.735 19.376 12.473 1.00 82.00 308 THR A CA 1
ATOM 2461 C C . THR A 1 308 ? -12.405 20.459 11.443 1.00 82.00 308 THR A C 1
ATOM 2463 O O . THR A 1 308 ? -13.317 20.974 10.800 1.00 82.00 308 THR A O 1
ATOM 2466 N N . ASP A 1 309 ? -11.134 20.851 11.314 1.00 84.44 309 ASP A N 1
ATOM 2467 C CA . ASP A 1 309 ? -10.713 21.863 10.342 1.00 84.44 309 ASP A CA 1
ATOM 2468 C C . ASP A 1 309 ? -10.942 21.314 8.917 1.00 84.44 309 ASP A C 1
ATOM 2470 O O . ASP A 1 309 ? -10.502 20.196 8.624 1.00 84.44 309 ASP A O 1
ATOM 2474 N N . PRO A 1 310 ? -11.654 22.039 8.031 1.00 85.44 310 PRO A N 1
ATOM 2475 C CA . PRO A 1 310 ? -11.833 21.610 6.646 1.00 85.44 310 PRO A CA 1
ATOM 2476 C C . PRO A 1 310 ? -10.509 21.554 5.872 1.00 85.44 310 PRO A C 1
ATOM 2478 O O . PRO A 1 310 ? -10.419 20.824 4.884 1.00 85.44 310 PRO A O 1
ATOM 2481 N N . ASP A 1 311 ? -9.487 22.304 6.302 1.00 87.81 311 ASP A N 1
ATOM 2482 C CA . ASP A 1 311 ? -8.162 22.267 5.692 1.00 87.81 311 ASP A CA 1
ATOM 2483 C C . ASP A 1 311 ? -7.275 21.188 6.332 1.00 87.81 311 ASP A C 1
ATOM 2485 O O . ASP A 1 311 ? -6.634 21.368 7.371 1.00 87.81 311 ASP A O 1
ATOM 2489 N N . VAL A 1 312 ? -7.232 20.048 5.647 1.00 81.00 312 VAL A N 1
ATOM 2490 C CA . VAL A 1 312 ? -6.482 18.848 6.029 1.00 81.00 312 VAL A CA 1
ATOM 2491 C C . VAL A 1 312 ? -4.967 19.089 6.040 1.00 81.00 312 VAL A C 1
ATOM 2493 O O . VAL A 1 312 ? -4.285 18.596 6.933 1.00 81.00 312 VAL A O 1
ATOM 2496 N N . ASP A 1 313 ? -4.428 19.864 5.095 1.00 86.25 313 ASP A N 1
ATOM 2497 C CA . ASP A 1 313 ? -2.975 20.029 4.917 1.00 86.25 313 ASP A CA 1
ATOM 2498 C C . ASP A 1 313 ? -2.431 21.290 5.632 1.00 86.25 313 ASP A C 1
ATOM 2500 O O . ASP A 1 313 ? -1.262 21.649 5.482 1.00 86.25 313 ASP A O 1
ATOM 2504 N N . LYS A 1 314 ? -3.253 21.981 6.432 1.00 89.06 314 LYS A N 1
ATOM 2505 C CA . LYS A 1 314 ? -2.866 23.204 7.156 1.00 89.06 314 LYS A CA 1
ATOM 2506 C C . LYS A 1 314 ? -1.658 23.011 8.074 1.00 89.06 314 LYS A C 1
ATOM 2508 O O . LYS A 1 314 ? -0.698 23.770 7.989 1.00 89.06 314 LYS A O 1
ATOM 2513 N N . GLN A 1 315 ? -1.707 21.997 8.939 1.00 88.44 315 GLN A N 1
ATOM 2514 C CA . GLN A 1 315 ? -0.607 21.699 9.864 1.00 88.44 315 GLN A CA 1
ATOM 2515 C C . GLN A 1 315 ? 0.629 21.177 9.114 1.00 88.44 315 GLN A C 1
ATOM 2517 O O . GLN A 1 315 ? 1.750 21.494 9.501 1.00 88.44 315 GLN A O 1
ATOM 2522 N N . ALA A 1 316 ? 0.444 20.465 7.999 1.00 89.50 316 ALA A N 1
ATOM 2523 C CA . ALA A 1 316 ? 1.541 20.014 7.155 1.00 89.50 316 ALA A CA 1
ATOM 2524 C C . ALA A 1 316 ? 2.301 21.203 6.548 1.00 89.50 316 ALA A C 1
ATOM 2526 O O . ALA A 1 316 ? 3.527 21.197 6.571 1.00 89.50 316 ALA A O 1
ATOM 2527 N N . ARG A 1 317 ? 1.600 22.249 6.084 1.00 91.00 317 ARG A N 1
ATOM 2528 C CA . ARG A 1 317 ? 2.226 23.490 5.583 1.00 91.00 317 ARG A CA 1
ATOM 2529 C C . ARG A 1 317 ? 3.001 24.230 6.670 1.00 91.00 317 ARG A C 1
ATOM 2531 O O . ARG A 1 317 ? 4.125 24.655 6.431 1.00 91.00 317 ARG A O 1
ATOM 2538 N N . GLU A 1 318 ? 2.434 24.325 7.869 1.00 91.19 318 GLU A N 1
ATOM 2539 C CA . GLU A 1 318 ? 3.124 24.928 9.014 1.00 91.19 318 GLU A CA 1
ATOM 2540 C C . GLU A 1 318 ? 4.385 24.132 9.392 1.00 91.19 318 GLU A C 1
ATOM 2542 O O . GLU A 1 318 ? 5.437 24.703 9.672 1.00 91.19 318 GLU A O 1
ATOM 2547 N N . TRP A 1 319 ? 4.323 22.799 9.330 1.00 90.38 319 TRP A N 1
ATOM 2548 C CA . TRP A 1 319 ? 5.508 21.963 9.483 1.00 90.38 319 TRP A CA 1
ATOM 2549 C C . TRP A 1 319 ? 6.543 22.201 8.383 1.00 90.38 319 TRP A C 1
ATOM 2551 O O . TRP A 1 319 ? 7.727 22.264 8.692 1.00 90.38 319 TRP A O 1
ATOM 2561 N N . GLU A 1 320 ? 6.142 22.342 7.119 1.00 90.19 320 GLU A N 1
ATOM 2562 C CA . GLU A 1 320 ? 7.076 22.637 6.025 1.00 90.19 320 GLU A CA 1
ATOM 2563 C C . GLU A 1 320 ? 7.795 23.982 6.217 1.00 90.19 320 GLU A C 1
ATOM 2565 O O . GLU A 1 320 ? 8.989 24.079 5.926 1.00 90.19 320 GLU A O 1
ATOM 2570 N N . GLU A 1 32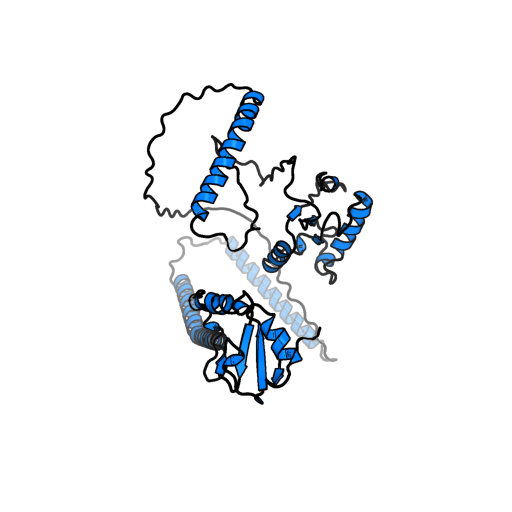1 ? 7.106 24.999 6.742 1.00 90.50 321 GLU A N 1
ATOM 2571 C CA . GLU A 1 321 ? 7.708 26.284 7.123 1.00 90.50 321 GLU A CA 1
ATOM 2572 C C . GLU A 1 321 ? 8.714 26.107 8.267 1.00 90.50 321 GLU A C 1
ATOM 2574 O O . GLU A 1 321 ? 9.883 26.465 8.111 1.00 90.50 321 GLU A O 1
ATOM 2579 N N . ARG A 1 322 ? 8.324 25.435 9.359 1.00 90.50 322 ARG A N 1
ATOM 2580 C CA . ARG A 1 322 ? 9.228 25.151 10.492 1.00 90.50 322 ARG A CA 1
ATOM 2581 C C . ARG A 1 322 ? 10.458 24.343 10.079 1.00 90.50 322 ARG A C 1
ATOM 2583 O O . ARG A 1 322 ? 11.564 24.603 10.546 1.00 90.50 322 ARG A O 1
ATOM 2590 N N . LEU A 1 323 ? 10.286 23.356 9.201 1.00 88.56 323 LEU A N 1
ATOM 2591 C CA . LEU A 1 323 ? 11.380 22.535 8.678 1.00 88.56 323 LEU A CA 1
ATOM 2592 C C . LEU A 1 323 ? 12.357 23.353 7.828 1.00 88.56 323 LEU A C 1
ATOM 2594 O O . LEU A 1 323 ? 13.566 23.117 7.876 1.00 88.56 323 LEU A O 1
ATOM 2598 N N . ARG A 1 324 ? 11.841 24.315 7.061 1.00 88.31 324 ARG A N 1
ATOM 2599 C CA . ARG A 1 324 ? 12.647 25.214 6.237 1.00 88.31 324 ARG A CA 1
ATOM 2600 C C . ARG A 1 324 ? 13.438 26.199 7.091 1.00 88.31 324 ARG A C 1
ATOM 2602 O O . ARG A 1 324 ? 14.615 26.398 6.815 1.00 88.31 324 ARG A O 1
ATOM 2609 N N . GLU A 1 325 ? 12.811 26.788 8.104 1.00 89.50 325 GLU A N 1
ATOM 2610 C CA . GLU A 1 325 ? 13.436 27.799 8.965 1.00 89.50 325 GLU A CA 1
ATOM 2611 C C . GLU A 1 325 ? 14.466 27.193 9.919 1.00 89.50 325 GLU A C 1
ATOM 2613 O O . GLU A 1 325 ? 15.595 27.674 9.987 1.00 89.50 325 GLU A O 1
ATOM 2618 N N . ASN A 1 326 ? 14.110 26.108 10.608 1.00 87.75 326 ASN A N 1
ATOM 2619 C CA . ASN A 1 326 ? 14.958 25.551 11.663 1.00 87.75 326 ASN A CA 1
ATOM 2620 C C . ASN A 1 326 ? 16.046 24.619 11.119 1.00 87.75 326 ASN A C 1
ATOM 2622 O O . ASN A 1 326 ? 17.147 24.571 11.663 1.00 87.75 326 ASN A O 1
ATOM 2626 N N . TYR A 1 327 ? 15.741 23.862 10.059 1.00 83.19 327 TYR A N 1
ATOM 2627 C CA . TYR A 1 327 ? 16.606 22.782 9.566 1.00 83.19 327 TYR A CA 1
ATOM 2628 C C . TYR A 1 327 ? 17.030 22.955 8.102 1.00 83.19 327 TYR A C 1
ATOM 2630 O O . TYR A 1 327 ? 17.760 22.116 7.578 1.00 83.19 327 TYR A O 1
ATOM 2638 N N . GLY A 1 328 ? 16.568 24.003 7.410 1.00 83.88 328 GLY A N 1
ATOM 2639 C CA . GLY A 1 328 ? 16.879 24.216 5.993 1.00 83.88 328 GLY A CA 1
ATOM 2640 C C . GLY A 1 328 ? 16.293 23.153 5.057 1.00 83.88 328 GLY A C 1
ATOM 2641 O O . GLY A 1 328 ? 16.747 23.009 3.921 1.00 83.88 328 GLY A O 1
ATOM 2642 N N . LEU A 1 329 ? 15.296 22.381 5.504 1.00 84.88 329 LEU A N 1
ATOM 2643 C CA . LEU A 1 329 ? 14.781 21.240 4.753 1.00 84.88 329 LEU A CA 1
ATOM 2644 C C . LEU A 1 329 ? 13.691 21.656 3.767 1.00 84.88 329 LEU A C 1
ATOM 2646 O O . LEU A 1 329 ? 12.601 22.090 4.140 1.00 84.88 329 LEU A O 1
ATOM 2650 N N . ILE A 1 330 ? 13.982 21.458 2.484 1.00 84.75 330 ILE A N 1
ATOM 2651 C CA . ILE A 1 330 ? 13.107 21.848 1.374 1.00 84.75 330 ILE A CA 1
ATOM 2652 C C . ILE A 1 330 ? 12.305 20.647 0.851 1.00 84.75 330 ILE A C 1
ATOM 2654 O O . ILE A 1 330 ? 12.876 19.599 0.524 1.00 84.75 330 ILE A O 1
ATOM 2658 N N . SER A 1 331 ? 10.988 20.843 0.723 1.00 84.38 331 SER A N 1
ATOM 2659 C CA . SER A 1 331 ? 10.056 19.919 0.062 1.00 84.38 331 SER A CA 1
ATOM 2660 C C . SER A 1 331 ? 10.426 19.727 -1.416 1.00 84.38 331 SER A C 1
ATOM 2662 O O . SER A 1 331 ? 10.761 20.678 -2.119 1.00 84.38 331 SER A O 1
ATOM 2664 N N . GLY A 1 332 ? 10.420 18.482 -1.887 1.00 79.12 332 GLY A N 1
ATOM 2665 C CA . GLY A 1 332 ? 10.849 18.072 -3.227 1.00 79.12 332 GLY A CA 1
ATOM 2666 C C . GLY A 1 332 ? 12.344 17.761 -3.360 1.00 79.12 332 GLY A C 1
ATOM 2667 O O . GLY A 1 332 ? 12.716 17.045 -4.285 1.00 79.12 332 GLY A O 1
ATOM 2668 N N . VAL A 1 333 ? 13.185 18.237 -2.433 1.00 81.44 333 VAL A N 1
ATOM 2669 C CA . VAL A 1 333 ? 14.627 17.925 -2.399 1.00 81.44 333 VAL A CA 1
ATOM 2670 C C . VAL A 1 333 ? 14.922 16.881 -1.324 1.00 81.44 333 VAL A C 1
ATOM 2672 O O . VAL A 1 333 ? 15.459 15.821 -1.623 1.00 81.44 333 VAL A O 1
ATOM 2675 N N . ASN A 1 334 ? 14.516 17.157 -0.083 1.00 81.56 334 ASN A N 1
ATOM 2676 C CA . ASN A 1 334 ? 14.847 16.323 1.079 1.00 81.56 334 ASN A CA 1
ATOM 2677 C C . ASN A 1 334 ? 13.720 15.350 1.451 1.00 81.56 334 ASN A C 1
ATOM 2679 O O . ASN A 1 334 ? 13.949 14.251 1.952 1.00 81.56 334 ASN A O 1
ATOM 2683 N N . TYR A 1 335 ? 12.475 15.766 1.228 1.00 85.88 335 TYR A N 1
ATOM 2684 C CA . TYR A 1 335 ? 11.279 14.976 1.499 1.00 85.88 335 TYR A CA 1
ATOM 2685 C C . TYR A 1 335 ? 10.189 15.296 0.479 1.00 85.88 335 TYR A C 1
ATOM 2687 O O . TYR A 1 335 ? 10.188 16.353 -0.141 1.00 85.88 335 TYR A O 1
ATOM 2695 N N . THR A 1 336 ? 9.253 14.371 0.292 1.00 86.56 336 THR A N 1
ATOM 2696 C CA . THR A 1 336 ? 8.172 14.472 -0.697 1.00 86.56 336 THR A CA 1
ATOM 2697 C C . THR A 1 336 ? 6.874 14.998 -0.096 1.00 86.56 336 THR A C 1
ATOM 2699 O O . THR A 1 336 ? 6.152 15.733 -0.759 1.00 86.56 336 THR A O 1
ATOM 2702 N N . LYS A 1 337 ? 6.541 14.588 1.133 1.00 87.12 337 LYS A N 1
ATOM 2703 C CA . LYS A 1 337 ? 5.332 15.046 1.827 1.00 87.12 337 LYS A CA 1
ATOM 2704 C C . LYS A 1 337 ? 5.491 14.932 3.342 1.00 87.12 337 LYS A C 1
ATOM 2706 O O . LYS A 1 337 ? 6.024 13.933 3.834 1.00 87.12 337 LYS A O 1
ATOM 2711 N N . VAL A 1 338 ? 4.964 15.917 4.061 1.00 88.81 338 VAL A N 1
ATOM 2712 C CA . VAL A 1 338 ? 4.719 15.851 5.505 1.00 88.81 338 VAL A CA 1
ATOM 2713 C C . VAL A 1 338 ? 3.297 15.349 5.759 1.00 88.81 338 VAL A C 1
ATOM 2715 O O . VAL A 1 338 ? 2.366 15.650 5.009 1.00 88.81 338 VAL A O 1
ATOM 2718 N N . SER A 1 339 ? 3.117 14.508 6.769 1.00 85.75 339 SER A N 1
ATOM 2719 C CA . SER A 1 339 ? 1.806 14.008 7.180 1.00 85.75 339 SER A CA 1
ATOM 2720 C C . SER A 1 339 ? 1.743 13.818 8.684 1.00 85.75 339 SER A C 1
ATOM 2722 O O . SER A 1 339 ? 2.745 13.544 9.338 1.00 85.75 339 SER A O 1
ATOM 2724 N N . GLU A 1 340 ? 0.542 13.918 9.224 1.00 86.19 340 GLU A N 1
ATOM 2725 C CA . GLU A 1 340 ? 0.293 13.825 10.650 1.00 86.19 340 GLU A CA 1
ATOM 2726 C C . GLU A 1 340 ? -0.447 12.522 11.006 1.00 86.19 340 GLU A C 1
ATOM 2728 O O . GLU A 1 340 ? -1.279 12.036 10.226 1.00 86.19 340 GLU A O 1
ATOM 2733 N N . PRO A 1 341 ? -0.191 11.932 12.190 1.00 81.31 341 PRO A N 1
ATOM 2734 C CA . PRO A 1 341 ? -0.813 10.685 12.625 1.00 81.31 341 PRO A CA 1
ATOM 2735 C C . PRO A 1 341 ? -2.343 10.699 12.584 1.00 81.31 341 PRO A C 1
ATOM 2737 O O . PRO A 1 341 ? -2.949 9.675 12.268 1.00 81.31 341 PRO A O 1
ATOM 2740 N N . ARG A 1 342 ? -2.973 11.850 12.856 1.00 78.62 342 ARG A N 1
ATOM 2741 C CA . ARG A 1 342 ? -4.437 12.005 12.865 1.00 78.62 342 ARG A CA 1
ATOM 2742 C C . ARG A 1 342 ? -5.112 11.667 11.531 1.00 78.62 342 ARG A C 1
ATOM 2744 O O . ARG A 1 342 ? -6.261 11.232 11.529 1.00 78.62 342 ARG A O 1
ATOM 2751 N N . PHE A 1 343 ? -4.403 11.789 10.408 1.00 75.06 343 PHE A N 1
ATOM 2752 C CA . PHE A 1 343 ? -4.927 11.437 9.082 1.00 75.06 343 PHE A CA 1
ATOM 2753 C C . PHE A 1 343 ? -4.725 9.962 8.717 1.00 75.06 343 PHE A C 1
ATOM 2755 O O . PHE A 1 343 ? -5.214 9.494 7.692 1.00 75.06 343 PHE A O 1
ATOM 2762 N N . LEU A 1 344 ? -4.050 9.192 9.574 1.00 74.50 344 LEU A N 1
ATOM 2763 C CA . LEU A 1 344 ? -3.739 7.779 9.364 1.00 74.50 344 LEU A CA 1
ATOM 2764 C C . LEU A 1 344 ? -4.608 6.869 10.235 1.00 74.50 344 LEU A C 1
ATOM 2766 O O . LEU A 1 344 ? -4.143 5.846 10.736 1.00 74.50 344 LEU A O 1
ATOM 2770 N N . ASN A 1 345 ? -5.886 7.210 10.404 1.00 75.19 345 ASN A N 1
ATOM 2771 C CA . ASN A 1 345 ? -6.815 6.403 11.197 1.00 75.19 345 ASN A CA 1
ATOM 2772 C C . ASN A 1 345 ? -7.377 5.215 10.405 1.00 75.19 345 ASN A C 1
ATOM 2774 O O . ASN A 1 345 ? -7.477 4.108 10.940 1.00 75.19 345 ASN A O 1
ATOM 2778 N N . THR A 1 346 ? -7.692 5.401 9.119 1.00 78.62 346 THR A N 1
ATOM 2779 C CA . THR A 1 346 ? -8.274 4.333 8.295 1.00 78.62 346 THR A CA 1
ATOM 2780 C C . THR A 1 346 ? -7.205 3.515 7.569 1.00 78.62 346 THR A C 1
ATOM 2782 O O . THR A 1 346 ? -6.134 4.010 7.209 1.00 78.62 346 THR A O 1
ATOM 2785 N N . SER A 1 347 ? -7.502 2.243 7.291 1.00 75.44 347 SER A N 1
ATOM 2786 C CA . SER A 1 347 ? -6.625 1.399 6.467 1.00 75.44 347 SER A CA 1
ATOM 2787 C C . SER A 1 347 ? -6.480 1.927 5.038 1.00 75.44 347 SER A C 1
ATOM 2789 O O . SER A 1 347 ? -5.426 1.761 4.432 1.00 75.44 347 SER A O 1
ATOM 2791 N N . CYS A 1 348 ? -7.512 2.592 4.509 1.00 79.88 348 CYS A N 1
ATOM 2792 C CA . CYS A 1 348 ? -7.482 3.201 3.181 1.00 79.88 348 CYS A CA 1
ATOM 2793 C C . CYS A 1 348 ? -6.436 4.320 3.113 1.00 79.88 348 CYS A C 1
ATOM 2795 O O . CYS A 1 348 ? -5.629 4.359 2.186 1.00 79.88 348 CYS A O 1
ATOM 2797 N N . ASP A 1 349 ? -6.393 5.185 4.125 1.00 77.31 349 ASP A N 1
ATOM 2798 C CA . ASP A 1 349 ? -5.473 6.324 4.143 1.00 77.31 349 ASP A CA 1
ATOM 2799 C C . ASP A 1 349 ? -4.027 5.882 4.377 1.00 77.31 349 ASP A C 1
ATOM 2801 O O . ASP A 1 349 ? -3.119 6.351 3.688 1.00 77.31 349 ASP A O 1
ATOM 2805 N N . LYS A 1 350 ? -3.816 4.867 5.228 1.00 81.06 350 LYS A N 1
ATOM 2806 C CA . LYS A 1 350 ? -2.508 4.206 5.371 1.00 81.06 350 LYS A CA 1
ATOM 2807 C C . LYS A 1 350 ? -2.021 3.622 4.044 1.00 81.06 350 LYS A C 1
ATOM 2809 O O . LYS A 1 350 ? -0.871 3.831 3.672 1.00 81.06 350 LYS A O 1
ATOM 2814 N N . LEU A 1 351 ? -2.886 2.924 3.304 1.00 79.56 351 LEU A N 1
ATOM 2815 C CA . LEU A 1 351 ? -2.532 2.334 2.007 1.00 79.56 351 LEU A CA 1
ATOM 2816 C C . LEU A 1 351 ? -2.220 3.400 0.950 1.00 79.56 351 LEU A C 1
ATOM 2818 O O . LEU A 1 351 ? -1.242 3.254 0.215 1.00 79.56 351 LEU A O 1
ATOM 2822 N N . LYS A 1 352 ? -2.994 4.491 0.895 1.00 82.81 352 LYS A N 1
ATOM 2823 C CA . LYS A 1 352 ? -2.702 5.633 0.011 1.00 82.81 352 LYS A CA 1
ATOM 2824 C C . LYS A 1 352 ? -1.328 6.226 0.307 1.00 82.81 352 LYS A C 1
ATOM 2826 O O . LYS A 1 352 ? -0.596 6.545 -0.628 1.00 82.81 352 LYS A O 1
ATOM 2831 N N . LEU A 1 353 ? -0.980 6.357 1.587 1.00 81.06 353 LEU A N 1
ATOM 2832 C CA . LEU A 1 353 ? 0.311 6.885 2.003 1.00 81.06 353 LEU A CA 1
ATOM 2833 C C . LEU A 1 353 ? 1.456 5.937 1.603 1.00 81.06 353 LEU A C 1
ATOM 2835 O O . LEU A 1 353 ? 2.391 6.365 0.928 1.00 81.06 353 LEU A O 1
ATOM 2839 N N . ILE A 1 354 ? 1.338 4.645 1.930 1.00 81.25 354 ILE A N 1
ATOM 2840 C CA . ILE A 1 354 ? 2.326 3.598 1.599 1.00 81.25 354 ILE A CA 1
ATOM 2841 C C . ILE A 1 354 ? 2.559 3.487 0.088 1.00 81.25 354 ILE A C 1
ATOM 2843 O O . ILE A 1 354 ? 3.674 3.235 -0.349 1.00 81.25 354 ILE A O 1
ATOM 2847 N N . THR A 1 355 ? 1.526 3.709 -0.724 1.00 80.56 355 THR A N 1
ATOM 2848 C CA . THR A 1 355 ? 1.649 3.638 -2.189 1.00 80.56 355 THR A CA 1
ATOM 2849 C C . THR A 1 355 ? 2.408 4.838 -2.772 1.00 80.56 355 THR A C 1
ATOM 2851 O O . THR A 1 355 ? 2.978 4.738 -3.854 1.00 80.56 355 THR A O 1
ATOM 2854 N N . ARG A 1 356 ? 2.411 5.987 -2.084 1.00 79.25 356 ARG A N 1
ATOM 2855 C CA . ARG A 1 356 ? 3.004 7.241 -2.580 1.00 79.25 356 ARG A CA 1
ATOM 2856 C C . ARG A 1 356 ? 4.457 7.443 -2.162 1.00 79.25 356 ARG A C 1
ATOM 2858 O O . ARG A 1 356 ? 5.208 8.086 -2.893 1.00 79.25 356 ARG A O 1
ATOM 2865 N N . ALA A 1 357 ? 4.846 6.929 -0.999 1.00 83.56 357 ALA A N 1
ATOM 2866 C CA . ALA A 1 357 ? 6.186 7.113 -0.462 1.00 83.56 357 ALA A CA 1
ATOM 2867 C C . ALA A 1 357 ? 6.925 5.782 -0.310 1.00 83.56 357 ALA A C 1
ATOM 2869 O O . ALA A 1 357 ? 6.380 4.802 0.190 1.00 83.56 357 ALA A O 1
ATOM 2870 N N . THR A 1 358 ? 8.191 5.768 -0.722 1.00 82.81 358 THR A N 1
ATOM 2871 C CA . THR A 1 358 ? 9.068 4.597 -0.569 1.00 82.81 358 THR A CA 1
ATOM 2872 C C . THR A 1 358 ? 9.585 4.435 0.858 1.00 82.81 358 THR A C 1
ATOM 2874 O O . THR A 1 358 ? 9.858 3.317 1.295 1.00 82.81 358 THR A O 1
ATOM 2877 N N . TYR A 1 359 ? 9.721 5.540 1.593 1.00 81.38 359 TYR A N 1
ATOM 2878 C CA . TYR A 1 359 ? 10.248 5.545 2.948 1.00 81.38 359 TYR A CA 1
ATOM 2879 C C . TYR A 1 359 ? 9.472 6.491 3.860 1.00 81.38 359 TYR A C 1
ATOM 2881 O O . TYR A 1 359 ? 8.988 7.537 3.431 1.00 81.38 359 TYR A O 1
ATOM 2889 N N . PHE A 1 360 ? 9.408 6.119 5.137 1.00 84.25 360 PHE A N 1
ATOM 2890 C CA . PHE A 1 360 ? 8.741 6.871 6.188 1.00 84.25 360 PHE A CA 1
ATOM 2891 C C . PHE A 1 360 ? 9.725 7.153 7.314 1.00 84.25 360 PHE A C 1
ATOM 2893 O O . PHE A 1 360 ? 10.351 6.227 7.835 1.00 84.25 360 PHE A O 1
ATOM 2900 N N . LYS A 1 361 ? 9.831 8.417 7.721 1.00 81.56 361 LYS A N 1
ATOM 2901 C CA . LYS A 1 361 ? 10.533 8.806 8.948 1.00 81.56 361 LYS A CA 1
ATOM 2902 C C . LYS A 1 361 ? 9.498 9.333 9.933 1.00 81.56 361 LYS A C 1
ATOM 2904 O O . LYS A 1 361 ? 8.727 10.224 9.590 1.00 81.56 361 LYS A O 1
ATOM 2909 N N . LEU A 1 362 ? 9.470 8.773 11.139 1.00 78.38 362 LEU A N 1
ATOM 2910 C CA . LEU A 1 362 ? 8.654 9.311 12.225 1.00 78.38 362 LEU A CA 1
ATOM 2911 C C . LEU A 1 362 ? 9.466 10.349 12.998 1.00 78.38 362 LEU A C 1
ATOM 2913 O O . LEU A 1 362 ? 10.571 10.047 13.447 1.00 78.38 362 LEU A O 1
ATOM 2917 N N . GLY A 1 363 ? 8.906 11.544 13.159 1.00 68.12 363 GLY A N 1
ATOM 2918 C CA . GLY A 1 363 ? 9.407 12.544 14.093 1.00 68.12 363 GLY A CA 1
ATOM 2919 C C . GLY A 1 363 ? 8.889 12.244 15.495 1.00 68.12 363 GLY A C 1
ATOM 2920 O O . GLY A 1 363 ? 7.682 12.120 15.704 1.00 68.12 363 GLY A O 1
ATOM 2921 N N . SER A 1 364 ? 9.790 12.117 16.465 1.00 59.16 364 SER A N 1
ATOM 2922 C CA . SER A 1 364 ? 9.434 12.001 17.880 1.00 59.16 364 SER A CA 1
ATOM 2923 C C . SER A 1 364 ? 9.705 13.321 18.594 1.00 59.16 364 SER A C 1
ATOM 2925 O O . SER A 1 364 ? 10.844 13.776 18.632 1.00 59.16 364 SER A O 1
ATOM 2927 N N . SER A 1 365 ? 8.662 13.901 19.189 1.00 49.06 365 SER A N 1
ATOM 2928 C CA . SER A 1 365 ? 8.788 14.960 20.193 1.00 49.06 365 SER A CA 1
ATOM 2929 C C . SER A 1 365 ? 9.134 14.299 21.528 1.00 49.06 365 SER A C 1
ATOM 2931 O O . SER A 1 365 ? 8.315 13.580 22.104 1.00 49.06 365 SER A O 1
ATOM 2933 N N . LEU A 1 366 ? 10.364 14.485 21.997 1.00 37.16 366 LEU A N 1
ATOM 2934 C CA . LEU A 1 366 ? 10.736 14.215 23.382 1.00 37.16 366 LEU A CA 1
ATOM 2935 C C . LEU A 1 366 ? 10.842 15.575 24.071 1.00 37.16 366 LEU A C 1
ATOM 2937 O O . LEU A 1 366 ? 11.841 16.249 23.897 1.00 37.16 366 LEU A O 1
ATOM 2941 N N . GLY A 1 367 ? 9.784 15.955 24.796 1.00 37.22 367 GLY A N 1
ATOM 2942 C CA . GLY A 1 367 ? 9.741 17.035 25.795 1.00 37.22 367 GLY A CA 1
ATOM 2943 C C . GLY A 1 367 ? 10.712 18.204 25.592 1.00 37.22 367 GLY A C 1
ATOM 2944 O O . GLY A 1 367 ? 11.808 18.188 26.141 1.00 37.22 367 GLY A O 1
ATOM 2945 N N . GLY A 1 368 ? 10.257 19.224 24.870 1.00 34.59 368 GLY A N 1
ATOM 2946 C CA . GLY A 1 368 ? 11.028 20.401 24.466 1.00 34.59 368 GLY A CA 1
ATOM 2947 C C . GLY A 1 368 ? 10.750 20.690 22.993 1.00 34.59 368 GLY A C 1
ATOM 2948 O O . GLY A 1 368 ? 10.438 19.762 22.246 1.00 34.59 368 GLY A O 1
ATOM 2949 N N . ASP A 1 369 ? 10.817 21.953 22.576 1.00 42.28 369 ASP A N 1
ATOM 2950 C CA . ASP A 1 369 ? 10.558 22.387 21.189 1.00 42.28 369 ASP A CA 1
ATOM 2951 C C . ASP A 1 369 ? 11.555 21.803 20.161 1.00 42.28 369 ASP A C 1
ATOM 2953 O O . ASP A 1 369 ? 11.404 21.994 18.953 1.00 42.28 369 ASP A O 1
ATOM 2957 N N . ASP A 1 370 ? 12.528 21.019 20.628 1.00 39.91 370 ASP A N 1
ATOM 2958 C CA . ASP A 1 370 ? 13.498 20.302 19.817 1.00 39.91 370 ASP A CA 1
ATOM 2959 C C . ASP A 1 370 ? 12.894 19.006 19.265 1.00 39.91 370 ASP A C 1
ATOM 2961 O O . ASP A 1 370 ? 12.811 17.951 19.907 1.00 39.91 370 ASP A O 1
ATOM 2965 N N . LEU A 1 371 ? 12.475 19.081 18.005 1.00 45.56 371 LEU A N 1
ATOM 2966 C CA . LEU A 1 371 ? 12.163 17.907 17.214 1.00 45.56 371 LEU A CA 1
ATOM 2967 C C . LEU A 1 371 ? 13.476 17.136 16.990 1.00 45.56 371 LEU A C 1
ATOM 2969 O O . LEU A 1 371 ? 14.353 17.600 16.263 1.00 45.56 371 LEU A O 1
ATOM 2973 N N . ILE A 1 372 ? 13.615 15.936 17.567 1.00 44.62 372 ILE A N 1
ATOM 2974 C CA . ILE A 1 372 ? 14.693 15.012 17.178 1.00 44.62 372 ILE A CA 1
ATOM 2975 C C . ILE A 1 372 ? 14.301 14.426 15.821 1.00 44.62 372 ILE A C 1
ATOM 2977 O O . ILE A 1 372 ? 13.842 13.287 15.689 1.00 44.62 372 ILE A O 1
ATOM 2981 N N . ILE A 1 373 ? 14.458 15.236 14.781 1.00 45.31 373 ILE A N 1
ATOM 2982 C CA . ILE A 1 373 ? 14.738 14.723 13.454 1.00 45.31 373 ILE A CA 1
ATOM 2983 C C . ILE A 1 373 ? 16.162 14.195 13.579 1.00 45.31 373 ILE A C 1
ATOM 2985 O O . ILE A 1 373 ? 17.102 14.967 13.468 1.00 45.31 373 ILE A O 1
ATOM 2989 N N . MET A 1 374 ? 16.322 12.912 13.927 1.00 39.09 374 MET A N 1
ATOM 2990 C CA . MET A 1 374 ? 17.631 12.239 13.917 1.00 39.09 374 MET A CA 1
ATOM 2991 C C . MET A 1 374 ? 18.454 12.770 12.732 1.00 39.09 374 MET A C 1
ATOM 2993 O O . MET A 1 374 ? 17.920 12.710 11.622 1.00 39.09 374 MET A O 1
ATOM 2997 N N . ASP A 1 375 ? 19.665 13.280 13.005 1.00 32.78 375 ASP A N 1
ATOM 2998 C CA . ASP A 1 375 ? 20.608 14.110 12.207 1.00 32.78 375 ASP A CA 1
ATOM 2999 C C . ASP A 1 375 ? 20.881 13.728 10.725 1.00 32.78 375 ASP A C 1
ATOM 3001 O O . ASP A 1 375 ? 21.814 14.211 10.092 1.00 32.78 375 ASP A O 1
ATOM 3005 N N . GLU A 1 376 ? 20.090 12.862 10.110 1.00 46.38 376 GLU A N 1
ATOM 3006 C CA . GLU A 1 376 ? 20.386 12.202 8.842 1.00 46.38 376 GLU A CA 1
ATOM 3007 C C . GLU A 1 376 ? 19.665 12.781 7.620 1.00 46.38 376 GLU A C 1
ATOM 3009 O O . GLU A 1 376 ? 19.910 12.289 6.524 1.00 46.38 376 GLU A O 1
ATOM 3014 N N . ILE A 1 377 ? 18.810 13.809 7.733 1.00 40.28 377 ILE A N 1
ATOM 3015 C CA . ILE A 1 377 ? 18.242 14.417 6.508 1.00 40.28 377 ILE A CA 1
ATOM 3016 C C . ILE A 1 377 ? 19.320 15.200 5.731 1.00 40.28 377 ILE A C 1
ATOM 3018 O O . ILE A 1 377 ? 19.252 15.272 4.515 1.00 40.28 377 ILE A O 1
ATOM 3022 N N . SER A 1 378 ? 20.377 15.669 6.404 1.00 33.44 378 SER A N 1
ATOM 3023 C CA . SER A 1 378 ? 21.557 16.278 5.761 1.00 33.44 378 SER A CA 1
ATOM 3024 C C . SER A 1 378 ? 22.508 15.251 5.103 1.00 33.44 378 SER A C 1
ATOM 3026 O O . SER A 1 378 ? 23.444 15.621 4.403 1.00 33.44 378 SER A O 1
ATOM 3028 N N . SER A 1 379 ? 22.296 13.949 5.343 1.00 33.91 379 SER A N 1
ATOM 3029 C CA . SER A 1 379 ? 23.164 12.845 4.885 1.00 33.91 379 SER A CA 1
ATOM 3030 C C . SER A 1 379 ? 22.563 12.042 3.712 1.00 33.91 379 SER A C 1
ATOM 3032 O O . SER A 1 379 ? 23.148 11.056 3.261 1.00 33.91 379 SER A O 1
ATOM 3034 N N . ILE A 1 380 ? 21.382 12.442 3.228 1.00 35.78 380 ILE A N 1
ATOM 3035 C CA . ILE A 1 380 ? 20.765 11.961 1.978 1.00 35.78 380 ILE A CA 1
ATOM 3036 C C . ILE A 1 380 ? 21.066 12.990 0.894 1.00 35.78 380 ILE A C 1
ATOM 3038 O O . ILE A 1 380 ? 21.419 12.565 -0.231 1.00 35.78 380 ILE A O 1
#

Organism: Meloidogyne incognita (NCBI:txid6306)

InterPro domains:
  IPR051421 RNA Processing and DNA Damage Response Regulator [PTHR12786] (22-213)
  IPR053822 SDE2-like domain [PF22782] (55-151)

Foldseek 3Di:
DDLDQKDFLPPVVNLVVVVVDDLQFKWKDFPNDIHSDSVVDDGGTMIGIDTDDPDPPVPVVVVVVVPPVVPPPPQQQDADPVRDGNVVVVVVVVVVVVVVCPVVVVVVVVVVVVVVVVCVVVVPDPPDDPDDPVVVVVVVVVVVVVVVVVVVVVVVVVVVVVVPPDDDDDDDPDDDDDDDDDDDDDDDDDDDDDDDDDDDDDDDDDDDDDDDDPDDDPVVVVVVCVVVVVVVVVVVVVVVVVVPVVPDPPDVPPDDDDDDDDDDPDDDDDDDDDDDDDDDDPDDPDDLVPFAEEEAEEQPDPDPCVLPDPDQCVSFVVVQVVCCVVPVDHDSRLHPGYHYVSQVPDPVSVVVVVVPGPYYDYFDDDPDPDTPPPPCSVVD

pLDDT: mean 72.42, std 20.0, range [25.52, 96.38]